Protein AF-A0A7S3FQY9-F1 (afdb_monomer_lite)

pLDDT: mean 72.4, std 26.74, range [18.72, 98.06]

Organism: NCBI:txid1461544

Sequence (730 aa):
AGGISMSTMMGGRIKMCHGGSRGTRCLGFGLPSSSRTTMGTALRTLAGLPSSSLQARSSPRLHRNNIPYSAAFASLQLRTNNSYCLYRGQEPAGRHKRAAPVNTFADRAATTASSGGGSGGERTTYLDYVLSNLTRTQLPFLSRLQDQPGDGSVEQNSENDGDAAAAAAAAACVLVEGQARHLGMPCEWTQRFHLKTGAFFEELKNEDMHVWWGFDGKDTTWEVDFSGLPSVLELDDRETSLLCTWIRNGCWLVPEIRNERLRIKLAEDEEEPEDWGLLREQSFGRASAAAGEEASTSGMPAEGKGAGRGRNTATLEVTLADGKVTARLEVCTDTWRPLDLTLPVCGDIEKTTYTDFVQMGPDGAVCYPKHTVQVASGGGKNEYWAERCEVERGAAMTAGAERFEVPEVPLFPPDTSFDPSAGGEFEYVQARSGHIVVKPKINGEAIPGMMILDTGASGFVITKQLADSLALDAFGELYVAGVTQKVRSQFRRAKTIQLGPVRMKDPLFMEMSIDGVVHGSPEPIVGILGYDFFRRCVVEMPPHQQQPVMRSGLVPSSYLPKPPRMTIKVHDPNEYEGEEGAVWRDLQLVANVPHIHATFRKDGKDGDEHSALFMLDSGAGGAGVMFHARASQEYELLDQSQLRRLESNTKSIRGIGGEASAGGMKVIEGQVRYLHVSGARFENVLSLIAMGGGFDLSLHTAGMICADLMTQCRVVFDYPRRRFAMIQED

InterPro domains:
  IPR021109 Aspartic peptidase domain superfamily [G3DSA:2.40.70.10] (421-550)
  IPR021109 Aspartic peptidase domain superfamily [SSF50630] (430-537)
  IPR034122 Retropepsin-like domain, bacterial [cd05483] (434-535)

Structure (mmCIF, N/CA/C/O backbone):
data_AF-A0A7S3FQY9-F1
#
_entry.id   AF-A0A7S3FQY9-F1
#
loop_
_atom_site.group_PDB
_atom_site.id
_atom_site.type_symbol
_atom_site.label_atom_id
_atom_site.label_alt_id
_atom_site.label_comp_id
_atom_site.label_asym_id
_atom_site.label_entity_id
_atom_site.label_seq_id
_atom_site.pdbx_PDB_ins_code
_atom_site.Cartn_x
_atom_site.Cartn_y
_atom_site.Cartn_z
_atom_site.occupancy
_atom_site.B_iso_or_equiv
_atom_site.auth_seq_id
_atom_site.auth_comp_id
_atom_site.auth_asym_id
_atom_site.auth_atom_id
_atom_site.pdbx_PDB_model_num
ATOM 1 N N . ALA A 1 1 ? 12.786 -44.231 22.343 1.00 29.56 1 ALA A N 1
ATOM 2 C CA . ALA A 1 1 ? 13.815 -44.774 21.435 1.00 29.56 1 ALA A CA 1
ATOM 3 C C . ALA A 1 1 ? 14.017 -43.777 20.303 1.00 29.56 1 ALA A C 1
ATOM 5 O O . ALA A 1 1 ? 13.033 -43.478 19.652 1.00 29.56 1 ALA A O 1
ATOM 6 N N . GLY A 1 2 ? 15.179 -43.184 20.038 1.00 31.25 2 GLY A N 1
ATOM 7 C CA . GLY A 1 2 ? 16.288 -42.731 20.895 1.00 31.25 2 GLY A CA 1
ATOM 8 C C . GLY A 1 2 ? 16.500 -41.227 20.596 1.00 31.25 2 GLY A C 1
ATOM 9 O O . GLY A 1 2 ? 15.996 -40.742 19.596 1.00 31.25 2 GLY A O 1
ATOM 10 N N . GLY A 1 3 ? 17.130 -40.384 21.409 1.00 21.31 3 GLY A N 1
ATOM 11 C CA . GLY A 1 3 ? 18.064 -40.633 22.495 1.00 21.31 3 GLY A CA 1
ATOM 12 C C . GLY A 1 3 ? 19.509 -40.470 22.027 1.00 21.31 3 GLY A C 1
ATOM 13 O O . GLY A 1 3 ? 20.175 -41.485 21.894 1.00 21.31 3 GLY A O 1
ATOM 14 N N . ILE A 1 4 ? 19.988 -39.233 21.826 1.00 23.14 4 ILE A N 1
ATOM 15 C CA . ILE A 1 4 ? 21.404 -38.869 22.025 1.00 23.14 4 ILE A CA 1
ATOM 16 C C . ILE A 1 4 ? 21.464 -37.502 22.721 1.00 23.14 4 ILE A C 1
ATOM 18 O O . ILE A 1 4 ? 20.806 -36.543 22.330 1.00 23.14 4 ILE A O 1
ATOM 22 N N . SER A 1 5 ? 22.241 -37.484 23.797 1.00 20.34 5 SER A N 1
ATOM 23 C CA . SER A 1 5 ? 22.561 -36.401 24.721 1.00 20.34 5 SER A CA 1
ATOM 24 C C . SER A 1 5 ? 24.087 -36.377 24.890 1.00 20.34 5 SER A C 1
ATOM 26 O O . SER A 1 5 ? 24.726 -37.399 24.635 1.00 20.34 5 SER A O 1
ATOM 28 N N . MET A 1 6 ? 24.601 -35.256 25.423 1.00 22.62 6 MET A N 1
ATOM 29 C CA . MET A 1 6 ? 25.950 -35.007 25.981 1.00 22.62 6 MET A CA 1
ATOM 30 C C . MET A 1 6 ? 27.084 -34.711 24.977 1.00 22.62 6 MET A C 1
ATOM 32 O O . MET A 1 6 ? 27.152 -35.321 23.923 1.00 22.62 6 MET A O 1
ATOM 36 N N . SER A 1 7 ? 28.058 -33.822 25.234 1.00 21.89 7 SER A N 1
ATOM 37 C CA . SER A 1 7 ? 28.360 -32.928 26.373 1.00 21.89 7 SER A CA 1
ATOM 38 C C . SER A 1 7 ? 29.609 -32.066 26.077 1.00 21.89 7 SER A C 1
ATOM 40 O O . SER A 1 7 ? 30.581 -32.576 25.535 1.00 21.89 7 SER A O 1
ATOM 42 N N . THR A 1 8 ? 29.567 -30.799 26.503 1.00 22.38 8 THR A N 1
ATOM 43 C CA . THR A 1 8 ? 30.527 -30.017 27.330 1.00 22.38 8 THR A CA 1
ATOM 44 C C . THR A 1 8 ? 32.054 -30.258 27.301 1.00 22.38 8 THR A C 1
ATOM 46 O O . THR A 1 8 ? 32.492 -31.361 27.601 1.00 22.38 8 THR A O 1
ATOM 49 N N . MET A 1 9 ? 32.826 -29.151 27.186 1.00 21.47 9 MET A N 1
ATOM 50 C CA . MET A 1 9 ? 34.043 -28.706 27.950 1.00 21.47 9 MET A CA 1
ATOM 51 C C . MET A 1 9 ? 35.000 -27.911 27.031 1.00 21.47 9 MET A C 1
ATOM 53 O O . MET A 1 9 ? 35.086 -28.250 25.863 1.00 21.47 9 MET A O 1
ATOM 57 N N . MET A 1 10 ? 35.790 -26.881 27.376 1.00 21.84 10 MET A N 1
ATOM 58 C CA . MET A 1 10 ? 36.189 -26.035 28.528 1.00 21.84 10 MET A CA 1
ATOM 59 C C . MET A 1 10 ? 36.676 -24.706 27.866 1.00 21.84 10 MET A C 1
ATOM 61 O O . MET A 1 10 ? 37.129 -24.746 26.731 1.00 21.84 10 MET A O 1
ATOM 65 N N . GLY A 1 11 ? 36.578 -23.486 28.405 1.00 20.53 11 GLY A N 1
ATOM 66 C CA . GLY A 1 11 ? 37.184 -22.969 29.635 1.00 20.53 11 GLY A CA 1
ATOM 67 C C . GLY A 1 11 ? 38.190 -21.846 29.297 1.00 20.53 11 GLY A C 1
ATOM 68 O O . GLY A 1 11 ? 39.173 -22.086 28.610 1.00 20.53 11 GLY A O 1
ATOM 69 N N . GLY A 1 12 ? 37.963 -20.625 29.796 1.00 20.75 12 GLY A N 1
ATOM 70 C CA . GLY A 1 12 ? 38.886 -19.495 29.623 1.00 20.75 12 GLY A CA 1
ATOM 71 C C . GLY A 1 12 ? 38.488 -18.271 30.450 1.00 20.75 12 GLY A C 1
ATOM 72 O O . GLY A 1 12 ? 37.792 -17.385 29.972 1.00 20.75 12 GLY A O 1
ATOM 73 N N . ARG A 1 13 ? 38.909 -18.241 31.721 1.00 21.25 13 ARG A N 1
ATOM 74 C CA . ARG A 1 13 ? 38.819 -17.081 32.626 1.00 21.25 13 ARG A CA 1
ATOM 75 C C . ARG A 1 13 ? 39.896 -16.054 32.272 1.00 21.25 13 ARG A C 1
ATOM 77 O O . ARG A 1 13 ? 41.062 -16.430 32.252 1.00 21.25 13 ARG A O 1
ATOM 84 N N . ILE A 1 14 ? 39.550 -14.765 32.233 1.00 22.95 14 ILE A N 1
ATOM 85 C CA . ILE A 1 14 ? 40.459 -13.690 32.666 1.00 22.95 14 ILE A CA 1
ATOM 86 C C . ILE A 1 14 ? 39.690 -12.724 33.577 1.00 22.95 14 ILE A C 1
ATOM 88 O O . ILE A 1 14 ? 38.738 -12.065 33.175 1.00 22.95 14 ILE A O 1
ATOM 92 N N . LYS A 1 15 ? 40.128 -12.679 34.839 1.00 21.31 15 LYS A N 1
ATOM 93 C CA . LYS A 1 15 ? 39.910 -11.594 35.801 1.00 21.31 15 LYS A CA 1
ATOM 94 C C . LYS A 1 15 ? 40.992 -10.544 35.552 1.00 21.31 15 LYS A C 1
ATOM 96 O O . LYS A 1 15 ? 42.159 -10.917 35.516 1.00 21.31 15 LYS A O 1
ATOM 101 N N . MET A 1 16 ? 40.639 -9.264 35.582 1.00 22.05 16 MET A N 1
ATOM 102 C CA . MET A 1 16 ? 41.455 -8.259 36.268 1.00 22.05 16 MET A CA 1
ATOM 103 C C . MET A 1 16 ? 40.554 -7.201 36.895 1.00 22.05 16 MET A C 1
ATOM 105 O O . MET A 1 16 ? 39.588 -6.734 36.302 1.00 22.05 16 MET A O 1
ATOM 109 N N . CYS A 1 17 ? 40.872 -6.894 38.147 1.00 20.34 17 CYS A N 1
ATOM 110 C CA . CYS A 1 17 ? 40.239 -5.887 38.973 1.00 20.34 17 CYS A CA 1
ATOM 111 C C . CYS A 1 17 ? 41.188 -4.690 39.155 1.00 20.34 17 CYS A C 1
ATOM 113 O O . CYS A 1 17 ? 42.398 -4.852 39.041 1.00 20.34 17 CYS A O 1
ATOM 115 N N . HIS A 1 18 ? 40.590 -3.591 39.632 1.00 24.16 18 HIS A N 1
ATOM 116 C CA . HIS A 1 18 ? 41.101 -2.550 40.543 1.00 24.16 18 HIS A CA 1
ATOM 117 C C . HIS A 1 18 ? 41.385 -1.136 40.014 1.00 24.16 18 HIS A C 1
ATOM 119 O O . HIS A 1 18 ? 42.219 -0.914 39.148 1.00 24.16 18 HIS A O 1
ATOM 125 N N . GLY A 1 19 ? 40.757 -0.195 40.741 1.00 22.12 19 GLY A N 1
ATOM 126 C CA . GLY A 1 19 ? 41.173 1.191 40.974 1.00 22.12 19 GLY A CA 1
ATOM 127 C C . GLY A 1 19 ? 40.179 2.213 40.414 1.00 22.12 19 GLY A C 1
ATOM 128 O O . GLY A 1 19 ? 40.109 2.369 39.211 1.00 22.12 19 GLY A O 1
ATOM 129 N N . GLY A 1 20 ? 39.376 2.968 41.166 1.00 23.64 20 GLY A N 1
ATOM 130 C CA . GLY A 1 20 ? 39.263 3.161 42.606 1.00 23.64 20 GLY A CA 1
ATOM 131 C C . GLY A 1 20 ? 38.971 4.637 42.920 1.00 23.64 20 GLY A C 1
ATOM 132 O O . GLY A 1 20 ? 39.748 5.501 42.534 1.00 23.64 20 GLY A O 1
ATOM 133 N N . SER A 1 21 ? 37.945 4.867 43.756 1.00 24.47 21 SER A N 1
ATOM 134 C CA . SER A 1 21 ? 37.810 6.000 44.705 1.00 24.47 21 SER A CA 1
ATOM 135 C C . SER A 1 21 ? 37.381 7.374 44.120 1.00 24.47 21 SER A C 1
ATOM 137 O O . SER A 1 21 ? 37.768 7.701 43.012 1.00 24.47 21 SER A O 1
ATOM 139 N N . ARG A 1 22 ? 36.594 8.265 44.756 1.00 25.67 22 ARG A N 1
ATOM 140 C CA . ARG A 1 22 ? 36.003 8.447 46.108 1.00 25.67 22 ARG A CA 1
ATOM 141 C C . ARG A 1 22 ? 34.675 9.225 45.958 1.00 25.67 22 ARG A C 1
ATOM 143 O O . ARG A 1 22 ? 34.598 10.073 45.086 1.00 25.67 22 ARG A O 1
ATOM 150 N N . GLY A 1 23 ? 33.634 8.928 46.748 1.00 24.97 23 GLY A N 1
ATOM 151 C CA . GLY A 1 23 ? 33.178 9.765 47.887 1.00 24.97 23 GLY A CA 1
ATOM 152 C C . GLY A 1 23 ? 32.061 10.740 47.456 1.00 24.97 23 GLY A C 1
ATOM 153 O O . GLY A 1 23 ? 32.207 11.393 46.442 1.00 24.97 23 GLY A O 1
ATOM 154 N N . THR A 1 24 ? 30.930 10.953 48.142 1.00 25.77 24 THR A N 1
ATOM 155 C CA . THR A 1 24 ? 30.714 11.087 49.593 1.00 25.77 24 THR A CA 1
ATOM 156 C C . THR A 1 24 ? 29.189 11.197 49.865 1.00 25.77 24 THR A C 1
ATOM 158 O O . THR A 1 24 ? 28.548 11.940 49.140 1.00 25.77 24 THR A O 1
ATOM 161 N N . ARG A 1 25 ? 28.674 10.487 50.899 1.00 25.28 25 ARG A N 1
ATOM 162 C CA . ARG A 1 25 ? 27.642 10.831 51.940 1.00 25.28 25 ARG A CA 1
ATOM 163 C C . ARG A 1 25 ? 26.349 11.597 51.555 1.00 25.28 25 ARG A C 1
ATOM 165 O O . ARG A 1 25 ? 26.395 12.493 50.740 1.00 25.28 25 ARG A O 1
ATOM 172 N N . CYS A 1 26 ? 25.188 11.493 52.215 1.00 23.30 26 CYS A N 1
ATOM 173 C CA . CYS A 1 26 ? 24.577 10.719 53.314 1.00 23.30 26 CYS A CA 1
ATOM 174 C C . CYS A 1 26 ? 23.113 11.229 53.455 1.00 23.30 26 CYS A C 1
ATOM 176 O O . CYS A 1 26 ? 22.818 12.318 52.972 1.00 23.30 26 CYS A O 1
ATOM 178 N N . LEU A 1 27 ? 22.313 10.520 54.275 1.00 26.20 27 LEU A N 1
ATOM 179 C CA . LEU A 1 27 ? 20.991 10.858 54.870 1.00 26.20 27 LEU A CA 1
ATOM 180 C C . LEU A 1 27 ? 19.779 10.455 54.004 1.00 26.20 27 LEU A C 1
ATOM 182 O O . LEU A 1 27 ? 19.710 10.830 52.847 1.00 26.20 27 LEU A O 1
ATOM 186 N N . GLY A 1 28 ? 18.772 9.707 54.468 1.00 22.62 28 GLY A N 1
ATOM 187 C CA . GLY A 1 28 ? 18.415 9.221 55.807 1.00 22.62 28 GLY A CA 1
ATOM 188 C C . GLY A 1 28 ? 16.898 9.374 56.036 1.00 22.62 28 GLY A C 1
ATOM 189 O O . GLY A 1 28 ? 16.354 10.400 55.650 1.00 22.62 28 GLY A O 1
ATOM 190 N N . PHE A 1 29 ? 16.281 8.398 56.725 1.00 25.77 29 PHE A N 1
ATOM 191 C CA . PHE A 1 29 ? 14.857 8.270 57.137 1.00 25.77 29 PHE A CA 1
ATOM 192 C C . PHE A 1 29 ? 13.882 7.779 56.049 1.00 25.77 29 PHE A C 1
ATOM 194 O O . PHE A 1 29 ? 13.922 8.247 54.926 1.00 25.77 29 PHE A O 1
ATOM 201 N N . GLY A 1 30 ? 12.955 6.846 56.274 1.00 23.92 30 GLY A N 1
ATOM 202 C CA . GLY A 1 30 ? 12.504 6.114 57.460 1.00 23.92 30 GLY A CA 1
ATOM 203 C C . GLY A 1 30 ? 11.195 5.385 57.090 1.00 23.92 30 GLY A C 1
ATOM 204 O O . GLY A 1 30 ? 10.326 5.970 56.458 1.00 23.92 30 GLY A O 1
ATOM 205 N N . LEU A 1 31 ? 11.107 4.097 57.429 1.00 23.75 31 LEU A N 1
ATOM 206 C CA . LEU A 1 31 ? 9.944 3.183 57.330 1.00 23.75 31 LEU A CA 1
ATOM 207 C C . LEU A 1 31 ? 8.763 3.649 58.246 1.00 23.75 31 LEU A C 1
ATOM 209 O O . LEU A 1 31 ? 8.999 4.596 59.000 1.00 23.75 31 LEU A O 1
ATOM 213 N N . PRO A 1 32 ? 7.558 3.004 58.315 1.00 38.25 32 PRO A N 1
ATOM 214 C CA . PRO A 1 32 ? 7.236 1.635 57.869 1.00 38.25 32 PRO A CA 1
ATOM 215 C C . PRO A 1 32 ? 5.809 1.343 57.299 1.00 38.25 32 PRO A C 1
ATOM 217 O O . PRO A 1 32 ? 4.898 2.155 57.381 1.00 38.25 32 PRO A O 1
ATOM 220 N N . SER A 1 33 ? 5.683 0.139 56.706 1.00 25.73 33 SER A N 1
ATOM 221 C CA . SER A 1 33 ? 4.641 -0.931 56.819 1.00 25.73 33 SER A CA 1
ATOM 222 C C . SER A 1 33 ? 3.230 -0.607 57.384 1.00 25.73 33 SER A C 1
ATOM 224 O O . SER A 1 33 ? 3.116 0.212 58.278 1.00 25.73 33 SER A O 1
ATOM 226 N N . SER A 1 34 ? 2.100 -1.275 57.090 1.00 26.53 34 SER A N 1
ATOM 227 C CA . SER A 1 34 ? 1.788 -2.678 56.735 1.00 26.53 34 SER A CA 1
ATOM 228 C C . SER A 1 34 ? 0.256 -2.870 56.546 1.00 26.53 34 SER A C 1
ATOM 230 O O . SER A 1 34 ? -0.519 -2.135 57.147 1.00 26.53 34 SER A O 1
ATOM 232 N N . SER A 1 35 ? -0.131 -3.960 55.847 1.00 26.69 35 SER A N 1
ATOM 233 C CA . SER A 1 35 ? -1.272 -4.902 56.092 1.00 26.69 35 SER A CA 1
ATOM 234 C C . SER A 1 35 ? -2.741 -4.434 55.949 1.00 26.69 35 SER A C 1
ATOM 236 O O . SER A 1 35 ? -3.166 -3.513 56.629 1.00 26.69 35 SER A O 1
ATOM 238 N N . ARG A 1 36 ? -3.517 -5.027 55.009 1.00 28.16 36 ARG A N 1
ATOM 239 C CA . ARG A 1 36 ? -4.572 -6.092 55.162 1.00 28.16 36 ARG A CA 1
ATOM 240 C C . ARG A 1 36 ? -5.665 -5.756 56.206 1.00 28.16 36 ARG A C 1
ATOM 242 O O . ARG A 1 36 ? -5.335 -5.388 57.320 1.00 28.16 36 ARG A O 1
ATOM 249 N N . THR A 1 37 ? -6.979 -5.904 55.958 1.00 26.42 37 THR A N 1
ATOM 250 C CA . THR A 1 37 ? -7.717 -7.194 55.886 1.00 26.42 37 THR A CA 1
ATOM 251 C C . THR A 1 37 ? -9.200 -6.999 55.430 1.00 26.42 37 THR A C 1
ATOM 253 O O . THR A 1 37 ? -9.846 -6.053 55.859 1.00 26.42 37 THR A O 1
ATOM 256 N N . THR A 1 38 ? -9.684 -7.909 54.565 1.00 26.66 38 THR A N 1
ATOM 257 C CA . THR A 1 38 ? -11.032 -8.528 54.337 1.00 26.66 38 THR A CA 1
ATOM 258 C C . THR A 1 38 ? -12.413 -7.878 54.600 1.00 26.66 38 THR A C 1
ATOM 260 O O . THR A 1 38 ? -12.721 -7.461 55.707 1.00 26.66 38 THR A O 1
ATOM 263 N N . MET A 1 39 ? -13.277 -8.105 53.587 1.00 24.73 39 MET A N 1
ATOM 264 C CA . MET A 1 39 ? -14.668 -8.640 53.543 1.00 24.73 39 MET A CA 1
ATOM 265 C C . MET A 1 39 ? -15.799 -8.086 54.431 1.00 24.73 39 MET A C 1
ATOM 267 O O . MET A 1 39 ? -15.731 -8.102 55.653 1.00 24.73 39 MET A O 1
ATOM 271 N N . GLY A 1 40 ? -16.944 -7.831 53.777 1.00 24.66 40 GLY A N 1
ATOM 272 C CA . GLY A 1 40 ? -18.268 -7.740 54.399 1.00 24.66 40 GLY A CA 1
ATOM 273 C C . GLY A 1 40 ? -19.397 -7.553 53.377 1.00 24.66 40 GLY A C 1
ATOM 274 O O . GLY A 1 40 ? -19.682 -6.443 52.949 1.00 24.66 40 GLY A O 1
ATOM 275 N N . THR A 1 41 ? -20.013 -8.663 52.985 1.00 26.84 41 THR A N 1
ATOM 276 C CA . THR A 1 41 ? -21.195 -8.853 52.127 1.00 26.84 41 THR A CA 1
ATOM 277 C C . THR A 1 41 ? -22.473 -8.228 52.713 1.00 26.84 41 THR A C 1
ATOM 279 O O . THR A 1 41 ? -22.680 -8.363 53.914 1.00 26.84 41 THR A O 1
ATOM 282 N N . ALA A 1 42 ? -23.387 -7.687 51.889 1.00 26.47 42 ALA A N 1
ATOM 283 C CA . ALA A 1 42 ? -24.848 -7.841 52.065 1.00 26.47 42 ALA A CA 1
ATOM 284 C C . ALA A 1 42 ? -25.663 -7.257 50.892 1.00 26.47 42 ALA A C 1
ATOM 286 O O . ALA A 1 42 ? -25.515 -6.098 50.514 1.00 26.47 42 ALA A O 1
ATOM 287 N N . LEU A 1 43 ? -26.566 -8.093 50.374 1.00 25.81 43 LEU A N 1
ATOM 288 C CA . LEU A 1 43 ? -27.633 -7.806 49.418 1.00 25.81 43 LEU A CA 1
ATOM 289 C C . LEU A 1 43 ? -28.658 -6.779 49.939 1.00 25.81 43 LEU A C 1
ATOM 291 O O . LEU A 1 43 ? -28.993 -6.804 51.123 1.00 25.81 43 LEU A O 1
ATOM 295 N N . ARG A 1 44 ? -29.328 -6.064 49.017 1.00 27.22 44 ARG A N 1
ATOM 296 C CA . ARG A 1 44 ? -30.807 -6.022 48.974 1.00 27.22 44 ARG A CA 1
ATOM 297 C C . ARG A 1 44 ? -31.362 -5.553 47.622 1.00 27.22 44 ARG A C 1
ATOM 299 O O . ARG A 1 44 ? -31.052 -4.477 47.130 1.00 27.22 44 ARG A O 1
ATOM 306 N N . THR A 1 45 ? -32.211 -6.416 47.085 1.00 25.95 45 THR A N 1
ATOM 307 C CA . THR A 1 45 ? -33.135 -6.311 45.952 1.00 25.95 45 THR A CA 1
ATOM 308 C C . THR A 1 45 ? -34.377 -5.475 46.302 1.00 25.95 45 THR A C 1
ATOM 310 O O . THR A 1 45 ? -34.767 -5.478 47.468 1.00 25.95 45 THR A O 1
ATOM 313 N N . LEU A 1 46 ? -35.005 -4.839 45.294 1.00 27.28 46 LEU A N 1
ATOM 314 C CA . LEU A 1 46 ? -36.452 -4.540 45.078 1.00 27.28 46 LEU A CA 1
ATOM 315 C C . LEU A 1 46 ? -36.531 -3.432 43.994 1.00 27.28 46 LEU A C 1
ATOM 317 O O . LEU A 1 46 ? -36.053 -2.330 44.223 1.00 27.28 46 LEU A O 1
ATOM 321 N N . ALA A 1 47 ? -36.834 -3.714 42.722 1.00 26.95 47 ALA A N 1
ATOM 322 C CA . ALA A 1 47 ? -38.145 -3.976 42.104 1.00 26.95 47 ALA A CA 1
ATOM 323 C C . ALA A 1 47 ? -39.133 -2.786 42.126 1.00 26.95 47 ALA A C 1
ATOM 325 O O . ALA A 1 47 ? -39.559 -2.365 43.197 1.00 26.95 47 ALA A O 1
ATOM 326 N N . GLY A 1 48 ? -39.589 -2.364 40.932 1.00 25.94 48 GLY A N 1
ATOM 327 C CA . GLY A 1 48 ? -40.984 -1.938 40.726 1.00 25.94 48 GLY A CA 1
ATOM 328 C C . GLY A 1 48 ? -41.272 -0.555 40.116 1.00 25.94 48 GLY A C 1
ATOM 329 O O . GLY A 1 48 ? -41.658 0.336 40.854 1.00 25.94 48 GLY A O 1
ATOM 330 N N . LEU A 1 49 ? -41.217 -0.471 38.775 1.00 29.41 49 LEU A N 1
ATOM 331 C CA . LEU A 1 49 ? -42.294 -0.026 37.849 1.00 29.41 49 LEU A CA 1
ATOM 332 C C . LEU A 1 49 ? -42.911 1.412 37.921 1.00 29.41 49 LEU A C 1
ATOM 334 O O . LEU A 1 49 ? -42.746 2.126 38.901 1.00 29.41 49 LEU A O 1
ATOM 338 N N . PRO A 1 50 ? -43.567 1.880 36.826 1.00 39.78 50 PRO A N 1
ATOM 339 C CA . PRO A 1 50 ? -43.395 3.232 36.281 1.00 39.78 50 PRO A CA 1
ATOM 340 C C . PRO A 1 50 ? -44.671 4.096 36.295 1.00 39.78 50 PRO A C 1
ATOM 342 O O . PRO A 1 50 ? -45.771 3.610 36.549 1.00 39.78 50 PRO A O 1
ATOM 345 N N . SER A 1 51 ? -44.546 5.367 35.894 1.00 28.84 51 SER A N 1
ATOM 346 C CA . SER A 1 51 ? -45.696 6.221 35.566 1.00 28.84 51 SER A CA 1
ATOM 347 C C . SER A 1 51 ? -45.419 7.189 34.404 1.00 28.84 51 SER A C 1
ATOM 349 O O . SER A 1 51 ? -44.656 8.141 34.538 1.00 28.84 51 SER A O 1
ATOM 351 N N . SER A 1 52 ? -46.072 6.901 33.273 1.00 27.45 52 SER A N 1
ATOM 352 C CA . SER A 1 52 ? -46.888 7.804 32.437 1.00 27.45 52 SER A CA 1
ATOM 353 C C . SER A 1 52 ? -46.420 9.238 32.116 1.00 27.45 52 SER A C 1
ATOM 355 O O . SER A 1 52 ? -46.477 10.136 32.950 1.00 27.45 52 SER A O 1
ATOM 357 N N . SER A 1 53 ? -46.130 9.439 30.824 1.00 27.28 53 SER A N 1
ATOM 358 C CA . SER A 1 53 ? -46.730 10.421 29.895 1.00 27.28 53 SER A CA 1
ATOM 359 C C . SER A 1 53 ? -47.269 11.761 30.425 1.00 27.28 53 SER A C 1
ATOM 361 O O . SER A 1 53 ? -48.253 11.781 31.162 1.00 27.28 53 SER A O 1
ATOM 363 N N . LEU A 1 54 ? -46.802 12.867 29.828 1.00 28.45 54 LEU A N 1
ATOM 364 C CA . LEU A 1 54 ? -47.667 13.985 29.420 1.00 28.45 54 LEU A CA 1
ATOM 365 C C . LEU A 1 54 ? -46.990 14.865 28.354 1.00 28.45 54 LEU A C 1
ATOM 367 O O . LEU A 1 54 ? -45.932 15.450 28.565 1.00 28.45 54 LEU A O 1
ATOM 371 N N . GLN A 1 55 ? -47.647 14.938 27.195 1.00 28.64 55 GLN A N 1
ATOM 372 C CA . GLN A 1 55 ? -47.483 15.977 26.181 1.00 28.64 55 GLN A CA 1
ATOM 373 C C . GLN A 1 55 ? -47.944 17.331 26.739 1.00 28.64 55 GLN A C 1
ATOM 375 O O . GLN A 1 55 ? -48.991 17.380 27.378 1.00 28.64 55 GLN A O 1
ATOM 380 N N . ALA A 1 56 ? -47.282 18.430 26.366 1.00 26.89 56 ALA A N 1
ATOM 381 C CA . ALA A 1 56 ? -47.976 19.667 25.994 1.00 26.89 56 ALA A CA 1
ATOM 382 C C . ALA A 1 56 ? -47.044 20.657 25.280 1.00 26.89 56 ALA A C 1
ATOM 384 O O . ALA A 1 56 ? -45.967 21.009 25.749 1.00 26.89 56 ALA A O 1
ATOM 385 N N . ARG A 1 57 ? -47.533 21.111 24.127 1.00 28.69 57 ARG A N 1
ATOM 386 C CA . ARG A 1 57 ? -47.069 22.239 23.317 1.00 28.69 57 ARG A CA 1
ATOM 387 C C . ARG A 1 57 ? -47.175 23.558 24.090 1.00 28.69 57 ARG A C 1
ATOM 389 O O . ARG A 1 57 ? -48.171 23.737 24.777 1.00 28.69 57 ARG A O 1
ATOM 396 N N . SER A 1 58 ? -46.294 24.521 23.794 1.00 26.83 58 SER A N 1
ATOM 397 C CA . SER A 1 58 ? -46.683 25.886 23.369 1.00 26.83 58 SER A CA 1
ATOM 398 C C . SER A 1 58 ? -45.473 26.826 23.266 1.00 26.83 58 SER A C 1
ATOM 400 O O . SER A 1 58 ? -44.839 27.141 24.268 1.00 26.83 58 SER A O 1
ATOM 402 N N . SER A 1 59 ? -45.207 27.351 22.067 1.00 28.36 59 SER A N 1
ATOM 403 C CA . SER A 1 59 ? -44.652 28.708 21.890 1.00 28.36 59 SER A CA 1
ATOM 404 C C . SER A 1 59 ? -45.767 29.740 22.175 1.00 28.36 59 SER A C 1
ATOM 406 O O . SER A 1 59 ? -46.935 29.357 22.056 1.00 28.36 59 SER A O 1
ATOM 408 N N . PRO A 1 60 ? -45.483 31.028 22.488 1.00 43.78 60 PRO A N 1
ATOM 409 C CA . PRO A 1 60 ? -45.115 31.992 21.433 1.00 43.78 60 PRO A CA 1
ATOM 410 C C . PRO A 1 60 ? -44.230 33.207 21.837 1.00 43.78 60 PRO A C 1
ATOM 412 O O . PRO A 1 60 ? -44.203 33.649 22.976 1.00 43.78 60 PRO A O 1
ATOM 415 N N . ARG A 1 61 ? -43.565 33.761 20.806 1.00 30.97 61 ARG A N 1
ATOM 416 C CA . ARG A 1 61 ? -43.268 35.182 20.469 1.00 30.97 61 ARG A CA 1
ATOM 417 C C . ARG A 1 61 ? -43.178 36.244 21.591 1.00 30.97 61 ARG A C 1
ATOM 419 O O . ARG A 1 61 ? -44.186 36.516 22.225 1.00 30.97 61 ARG A O 1
ATOM 426 N N . LEU A 1 62 ? -42.097 37.049 21.591 1.00 26.59 62 LEU A N 1
ATOM 427 C CA . LEU A 1 62 ? -42.108 38.488 21.206 1.00 26.59 62 LEU A CA 1
ATOM 428 C C . LEU A 1 62 ? -40.753 39.214 21.420 1.00 26.59 62 LEU A C 1
ATOM 430 O O . LEU A 1 62 ? -40.179 39.198 22.496 1.00 26.59 62 LEU A O 1
ATOM 434 N N . HIS A 1 63 ? -40.317 39.875 20.342 1.00 26.95 63 HIS A N 1
ATOM 435 C CA . HIS A 1 63 ? -39.664 41.188 20.184 1.00 26.95 63 HIS A CA 1
ATOM 436 C C . HIS A 1 63 ? -38.707 41.857 21.205 1.00 26.95 63 HIS A C 1
ATOM 438 O O . HIS A 1 63 ? -39.060 42.129 22.344 1.00 26.95 63 HIS A O 1
ATOM 444 N N . ARG A 1 64 ? -37.666 42.437 20.566 1.00 25.41 64 ARG A N 1
ATOM 445 C CA . ARG A 1 64 ? -37.060 43.791 20.689 1.00 25.41 64 ARG A CA 1
ATOM 446 C C . ARG A 1 64 ? -35.750 43.955 21.479 1.00 25.41 64 ARG A C 1
ATOM 448 O O . ARG A 1 64 ? -35.722 43.900 22.696 1.00 25.41 64 ARG A O 1
ATOM 455 N N . ASN A 1 65 ? -34.716 44.282 20.691 1.00 25.66 65 ASN A N 1
ATOM 456 C CA . ASN A 1 65 ? -33.721 45.357 20.826 1.00 25.66 65 ASN A CA 1
ATOM 457 C C . ASN A 1 65 ? -33.307 45.808 22.235 1.00 25.66 65 ASN A C 1
ATOM 459 O O . ASN A 1 65 ? -34.103 46.423 22.936 1.00 25.66 65 ASN A O 1
ATOM 463 N N . ASN A 1 66 ? -32.003 45.707 22.522 1.00 24.50 66 ASN A N 1
ATOM 464 C CA . ASN A 1 66 ? -31.162 46.879 22.805 1.00 24.50 66 ASN A CA 1
ATOM 465 C C . ASN A 1 66 ? -29.659 46.522 22.809 1.00 24.50 66 ASN A C 1
ATOM 467 O O . ASN A 1 66 ? -29.194 45.700 23.588 1.00 24.50 66 ASN A O 1
ATOM 471 N N . ILE A 1 67 ? -28.927 47.192 21.916 1.00 24.72 67 ILE A N 1
ATOM 472 C CA . ILE A 1 67 ? -27.510 47.607 22.009 1.00 24.72 67 ILE A CA 1
ATOM 473 C C . ILE A 1 67 ? -27.515 48.826 22.972 1.00 24.72 67 ILE A C 1
ATOM 475 O O . ILE A 1 67 ? -28.516 49.550 22.913 1.00 24.72 67 ILE A O 1
ATOM 479 N N . PRO A 1 68 ? -26.515 49.109 23.849 1.00 33.97 68 PRO A N 1
ATOM 480 C CA . PRO A 1 68 ? -25.111 49.333 23.464 1.00 33.97 68 PRO A CA 1
ATOM 481 C C . PRO A 1 68 ? -24.024 48.946 24.486 1.00 33.97 68 PRO A C 1
ATOM 483 O O . PRO A 1 68 ? -24.290 48.807 25.667 1.00 33.97 68 PRO A O 1
ATOM 486 N N . TYR A 1 69 ? -22.771 48.840 24.026 1.00 24.58 69 TYR A N 1
ATOM 487 C CA . TYR A 1 69 ? -21.663 49.668 24.528 1.00 24.58 69 TYR A CA 1
ATOM 488 C C . TYR A 1 69 ? -20.455 49.578 23.585 1.00 24.58 69 TYR A C 1
ATOM 490 O O . TYR A 1 69 ? -19.960 48.508 23.247 1.00 24.58 69 TYR A O 1
ATOM 498 N N . SER A 1 70 ? -20.022 50.756 23.151 1.00 21.06 70 SER A N 1
ATOM 499 C CA . SER A 1 70 ? -18.812 51.059 22.397 1.00 21.06 70 SER A CA 1
ATOM 500 C C . SER A 1 70 ? -17.590 51.139 23.314 1.00 21.06 70 SER A C 1
ATOM 502 O O . SER A 1 70 ? -17.687 51.732 24.388 1.00 21.06 70 SER A O 1
ATOM 504 N N . ALA A 1 71 ? -16.421 50.731 22.825 1.00 22.47 71 ALA A N 1
ATOM 505 C CA . ALA A 1 71 ? -15.161 51.375 23.186 1.00 22.47 71 ALA A CA 1
ATOM 506 C C . ALA A 1 71 ? -14.220 51.346 21.977 1.00 22.47 71 ALA A C 1
ATOM 508 O O . ALA A 1 71 ? -13.793 50.292 21.515 1.00 22.47 71 ALA A O 1
ATOM 509 N N . ALA A 1 72 ? -13.965 52.538 21.450 1.00 20.08 72 ALA A N 1
ATOM 510 C CA . ALA A 1 72 ? -12.995 52.822 20.412 1.00 20.08 72 ALA A CA 1
ATOM 511 C C . ALA A 1 72 ? -11.603 53.012 21.033 1.00 20.08 72 ALA A C 1
ATOM 513 O O . ALA A 1 72 ? -11.482 53.623 22.093 1.00 20.08 72 ALA A O 1
ATOM 514 N N . PHE A 1 73 ? -10.561 52.598 20.316 1.00 20.53 73 PHE A N 1
ATOM 515 C CA . PHE A 1 73 ? -9.270 53.278 20.342 1.00 20.53 73 PHE A CA 1
ATOM 516 C C . PHE A 1 73 ? -8.818 53.491 18.899 1.00 20.53 73 PHE A C 1
ATOM 518 O O . PHE A 1 73 ? -8.764 52.560 18.099 1.00 20.53 73 PHE A O 1
ATOM 525 N N . ALA A 1 74 ? -8.556 54.753 18.579 1.00 18.98 74 ALA A N 1
ATOM 526 C CA . ALA A 1 74 ? -8.056 55.239 17.307 1.00 18.98 74 ALA A CA 1
ATOM 527 C C . ALA A 1 74 ? -6.632 55.780 17.491 1.00 18.98 74 ALA A C 1
ATOM 529 O O . ALA A 1 74 ? -6.306 56.283 18.566 1.00 18.98 74 ALA A O 1
ATOM 530 N N . SER A 1 75 ? -5.843 55.718 16.413 1.00 19.08 75 SER A N 1
ATOM 531 C CA . SER A 1 75 ? -4.701 56.573 16.005 1.00 19.08 75 SER A CA 1
ATOM 532 C C . SER A 1 75 ? -3.595 55.701 15.384 1.00 19.08 75 SER A C 1
ATOM 534 O O . SER A 1 75 ? -3.346 54.607 15.867 1.00 19.08 75 SER A O 1
ATOM 536 N N . LEU A 1 76 ? -2.873 56.070 14.325 1.00 18.72 76 LEU A N 1
ATOM 537 C CA . LEU A 1 76 ? -2.997 57.110 13.299 1.00 18.72 76 LEU A CA 1
ATOM 538 C C . LEU A 1 76 ? -1.922 56.794 12.225 1.00 18.72 76 LEU A C 1
ATOM 540 O O . LEU A 1 76 ? -0.793 56.486 12.576 1.00 18.72 76 LEU A O 1
ATOM 544 N N . GLN A 1 77 ? -2.310 56.885 10.948 1.00 20.12 77 GLN A N 1
ATOM 545 C CA . GLN A 1 77 ? -1.560 57.260 9.725 1.00 20.12 77 GLN A CA 1
ATOM 546 C C . GLN A 1 77 ? -0.060 56.938 9.518 1.00 20.12 77 GLN A C 1
ATOM 548 O O . GLN A 1 77 ? 0.795 57.426 10.245 1.00 20.12 77 GLN A O 1
ATOM 553 N N . LEU A 1 78 ? 0.244 56.396 8.323 1.00 20.19 78 LEU A N 1
ATOM 554 C CA . LEU A 1 78 ? 0.923 57.082 7.190 1.00 20.19 78 LEU A CA 1
ATOM 555 C C . LEU A 1 78 ? 0.783 56.212 5.910 1.00 20.19 78 LEU A C 1
ATOM 557 O O . LEU A 1 78 ? 1.174 55.054 5.918 1.00 20.19 78 LEU A O 1
ATOM 561 N N . ARG A 1 79 ? -0.053 56.619 4.931 1.00 20.27 79 ARG A N 1
ATOM 562 C CA . ARG A 1 79 ? 0.282 57.036 3.534 1.00 20.27 79 ARG A CA 1
ATOM 563 C C . ARG A 1 79 ? 1.365 56.168 2.853 1.00 20.27 79 ARG A C 1
ATOM 565 O O . ARG A 1 79 ? 2.458 56.076 3.380 1.00 20.27 79 ARG A O 1
ATOM 572 N N . THR A 1 80 ? 1.152 55.580 1.668 1.00 22.59 80 THR A N 1
ATOM 573 C CA . THR A 1 80 ? 0.772 56.253 0.403 1.00 22.59 80 THR A CA 1
ATOM 574 C C . THR A 1 80 ? 0.037 55.360 -0.624 1.00 22.59 80 THR A C 1
ATOM 576 O O . THR A 1 80 ? 0.417 54.217 -0.833 1.00 22.59 80 THR A O 1
ATOM 579 N N . ASN A 1 81 ? -0.970 55.970 -1.272 1.00 22.08 81 ASN A N 1
ATOM 580 C CA . ASN A 1 81 ? -1.590 55.799 -2.608 1.00 22.08 81 ASN A CA 1
ATOM 581 C C . ASN A 1 81 ? -1.229 54.552 -3.456 1.00 22.08 81 ASN A C 1
ATOM 583 O O . ASN A 1 81 ? -0.069 54.377 -3.802 1.00 22.08 81 ASN A O 1
ATOM 587 N N . ASN A 1 82 ? -2.146 53.642 -3.820 1.00 21.38 82 ASN A N 1
ATOM 588 C CA . ASN A 1 82 ? -3.298 53.743 -4.748 1.00 21.38 82 ASN A CA 1
ATOM 589 C C . ASN A 1 82 ? -2.970 54.322 -6.143 1.00 21.38 82 ASN A C 1
ATOM 591 O O . ASN A 1 82 ? -2.859 55.539 -6.282 1.00 21.38 82 ASN A O 1
ATOM 595 N N . SER A 1 83 ? -3.008 53.500 -7.201 1.00 22.70 83 SER A N 1
ATOM 596 C CA . SER A 1 83 ? -4.173 53.393 -8.113 1.00 22.70 83 SER A CA 1
ATOM 597 C C . SER A 1 83 ? -3.829 52.756 -9.467 1.00 22.70 83 SER A C 1
ATOM 599 O O . SER A 1 83 ? -2.830 53.076 -10.100 1.00 22.70 83 SER A O 1
ATOM 601 N N . TYR A 1 84 ? -4.759 51.904 -9.895 1.00 23.19 84 TYR A N 1
ATOM 602 C CA . TYR A 1 84 ? -5.044 51.375 -11.228 1.00 23.19 84 TYR A CA 1
ATOM 603 C C . TYR A 1 84 ? -4.830 52.337 -12.410 1.00 23.19 84 TYR A C 1
ATOM 605 O O . TYR A 1 84 ? -5.165 53.514 -12.299 1.00 23.19 84 TYR A O 1
ATOM 613 N N . CYS A 1 85 ? -4.478 51.784 -13.581 1.00 22.09 85 CYS A N 1
ATOM 614 C CA . CYS A 1 85 ? -5.237 51.967 -14.832 1.00 22.09 85 CYS A CA 1
ATOM 615 C C . CYS A 1 85 ? -4.793 50.992 -15.944 1.00 22.09 85 CYS A C 1
ATOM 617 O O . CYS A 1 85 ? -3.614 50.870 -16.259 1.00 22.09 85 CYS A O 1
ATOM 619 N N . LEU A 1 86 ? -5.790 50.353 -16.564 1.00 27.58 86 LEU A N 1
ATOM 620 C CA . LEU A 1 86 ? -5.781 49.826 -17.934 1.00 27.58 86 LEU A CA 1
ATOM 621 C C . LEU A 1 86 ? -5.487 50.955 -18.938 1.00 27.58 86 LEU A C 1
ATOM 623 O O . LEU A 1 86 ? -5.998 52.046 -18.721 1.00 27.58 86 LEU A O 1
ATOM 627 N N . TYR A 1 87 ? -4.806 50.683 -20.063 1.00 22.97 87 TYR A N 1
ATOM 628 C CA . TYR A 1 87 ? -5.273 51.096 -21.404 1.00 22.97 87 TYR A CA 1
ATOM 629 C C . TYR A 1 87 ? -4.454 50.498 -22.566 1.00 22.97 87 TYR A C 1
ATOM 631 O O . TYR A 1 87 ? -3.245 50.302 -22.487 1.00 22.97 87 TYR A O 1
ATOM 639 N N . ARG A 1 88 ? -5.178 50.254 -23.668 1.00 24.16 88 ARG A N 1
ATOM 640 C CA . ARG A 1 88 ? -4.722 49.939 -25.032 1.00 24.16 88 ARG A CA 1
ATOM 641 C C . ARG A 1 88 ? -3.840 51.045 -25.645 1.00 24.16 88 ARG A C 1
ATOM 643 O O . ARG A 1 88 ? -4.228 52.203 -25.601 1.00 24.16 88 ARG A O 1
ATOM 650 N N . GLY A 1 89 ? -2.793 50.614 -26.359 1.00 25.25 89 GLY A N 1
ATOM 651 C CA . GLY A 1 89 ? -2.464 50.944 -27.762 1.00 25.25 89 GLY A CA 1
ATOM 652 C C . GLY A 1 89 ? -2.067 52.372 -28.174 1.00 25.25 89 GLY A C 1
ATOM 653 O O . GLY A 1 89 ? -2.933 53.228 -28.286 1.00 25.25 89 GLY A O 1
ATOM 654 N N . GLN A 1 90 ? -0.804 52.552 -28.589 1.00 24.58 90 GLN A N 1
ATOM 655 C CA . GLN A 1 90 ? -0.373 53.121 -29.888 1.00 24.58 90 GLN A CA 1
ATOM 656 C C . GLN A 1 90 ? 1.170 53.112 -30.008 1.00 24.58 90 GLN A C 1
ATOM 658 O O . GLN A 1 90 ? 1.869 53.288 -29.015 1.00 24.58 90 GLN A O 1
ATOM 663 N N . GLU A 1 91 ? 1.680 52.869 -31.224 1.00 28.20 91 GLU A N 1
ATOM 664 C CA . GLU A 1 91 ? 3.111 52.868 -31.602 1.00 28.20 91 GLU A CA 1
ATOM 665 C C . GLU A 1 91 ? 3.804 54.240 -31.407 1.00 28.20 91 GLU A C 1
ATOM 667 O O . GLU A 1 91 ? 3.121 55.266 -31.343 1.00 28.20 91 GLU A O 1
ATOM 672 N N . PRO A 1 92 ? 5.158 54.297 -31.396 1.00 33.66 92 PRO A N 1
ATOM 673 C CA . PRO A 1 92 ? 5.865 54.575 -32.657 1.00 33.66 92 PRO A CA 1
ATOM 674 C C . PRO A 1 92 ? 7.220 53.854 -32.882 1.00 33.66 92 PRO A C 1
ATOM 676 O O . PRO A 1 92 ? 7.965 53.508 -31.971 1.00 33.66 92 PRO A O 1
ATOM 679 N N . ALA A 1 93 ? 7.505 53.708 -34.178 1.00 28.25 93 ALA A N 1
ATOM 680 C CA . ALA A 1 93 ? 8.729 53.404 -34.928 1.00 28.25 93 ALA A CA 1
ATOM 681 C C . ALA A 1 93 ? 10.137 53.488 -34.274 1.00 28.25 93 ALA A C 1
ATOM 683 O O . ALA A 1 93 ? 10.546 54.526 -33.762 1.00 28.25 93 ALA A O 1
ATOM 684 N N . GLY A 1 94 ? 10.972 52.477 -34.596 1.00 26.48 94 GLY A N 1
ATOM 685 C CA . GLY A 1 94 ? 12.325 52.702 -35.144 1.00 26.48 94 GLY A CA 1
ATOM 686 C C . GLY A 1 94 ? 13.519 51.933 -34.538 1.00 26.48 94 GLY A C 1
ATOM 687 O O . GLY A 1 94 ? 14.060 52.368 -33.533 1.00 26.48 94 GLY A O 1
ATOM 688 N N . ARG A 1 95 ? 14.038 50.936 -35.295 1.00 27.06 95 ARG A N 1
ATOM 689 C CA . ARG A 1 95 ? 15.375 50.258 -35.219 1.00 27.06 95 ARG A CA 1
ATOM 690 C C . ARG A 1 95 ? 15.620 49.367 -33.977 1.00 27.06 95 ARG A C 1
ATOM 692 O O . ARG A 1 95 ? 15.391 49.789 -32.865 1.00 27.06 95 ARG A O 1
ATOM 699 N N . HIS A 1 96 ? 16.119 48.127 -34.030 1.00 27.08 96 HIS A N 1
ATOM 700 C CA . HIS A 1 96 ? 16.974 47.389 -34.968 1.00 27.08 96 HIS A CA 1
ATOM 701 C C . HIS A 1 96 ? 16.535 45.910 -35.047 1.00 27.08 96 HIS A C 1
ATOM 703 O O . HIS A 1 96 ? 16.223 45.294 -34.033 1.00 27.08 96 HIS A O 1
ATOM 709 N N . LYS A 1 97 ? 16.583 45.319 -36.250 1.00 37.31 97 LYS A N 1
ATOM 710 C CA . LYS A 1 97 ? 16.393 43.878 -36.488 1.00 37.31 97 LYS A CA 1
ATOM 711 C C . LYS A 1 97 ? 17.471 43.055 -35.764 1.00 37.31 97 LYS A C 1
ATOM 713 O O . LYS A 1 97 ? 18.646 43.157 -36.112 1.00 37.31 97 LYS A O 1
ATOM 718 N N . ARG A 1 98 ? 17.061 42.173 -34.849 1.00 27.53 98 ARG A N 1
ATOM 719 C CA . ARG A 1 98 ? 17.768 40.923 -34.530 1.00 27.53 98 ARG A CA 1
ATOM 720 C C . ARG A 1 98 ? 16.811 39.772 -34.817 1.00 27.53 98 ARG A C 1
ATOM 722 O O . ARG A 1 98 ? 15.689 39.769 -34.326 1.00 27.53 98 ARG A O 1
ATOM 729 N N . ALA A 1 99 ? 17.245 38.862 -35.681 1.00 28.72 99 ALA A N 1
ATOM 730 C CA . ALA A 1 99 ? 16.517 37.653 -36.023 1.00 28.72 99 ALA A CA 1
ATOM 731 C C . ALA A 1 99 ? 16.324 36.793 -34.765 1.00 28.72 99 ALA A C 1
ATOM 733 O O . ALA A 1 99 ? 17.298 36.504 -34.069 1.00 28.72 99 ALA A O 1
ATOM 734 N N . ALA A 1 100 ? 15.082 36.403 -34.484 1.00 28.41 100 ALA A N 1
ATOM 735 C CA . ALA A 1 100 ? 14.796 35.329 -33.546 1.00 28.41 100 ALA A CA 1
ATOM 736 C C . ALA A 1 100 ? 15.184 33.996 -34.212 1.00 28.41 100 ALA A C 1
ATOM 738 O O . ALA A 1 100 ? 14.837 33.793 -35.381 1.00 28.41 100 ALA A O 1
ATOM 739 N N . PRO A 1 101 ? 15.920 33.099 -33.536 1.00 31.08 101 PRO A N 1
ATOM 740 C CA . PRO A 1 101 ? 16.168 31.773 -34.071 1.00 31.08 101 PRO A CA 1
ATOM 741 C C . PRO A 1 101 ? 14.875 30.955 -33.985 1.00 31.08 101 PRO A C 1
ATOM 743 O O . PRO A 1 101 ? 14.374 30.674 -32.900 1.00 31.08 101 PRO A O 1
ATOM 746 N N . VAL A 1 102 ? 14.349 30.577 -35.148 1.00 34.88 102 VAL A N 1
ATOM 747 C CA . VAL A 1 102 ? 13.409 29.462 -35.305 1.00 34.88 102 VAL A CA 1
ATOM 748 C C . VAL A 1 102 ? 14.144 28.199 -34.857 1.00 34.88 102 VAL A C 1
ATOM 750 O O . VAL A 1 102 ? 15.189 27.890 -35.423 1.00 34.88 102 VAL A O 1
ATOM 753 N N . ASN A 1 103 ? 13.663 27.517 -33.819 1.00 34.62 103 ASN A N 1
ATOM 754 C CA . ASN A 1 103 ? 14.150 26.192 -33.426 1.00 34.62 103 ASN A CA 1
ATOM 755 C C . ASN A 1 103 ? 13.115 25.497 -32.528 1.00 34.62 103 ASN A C 1
ATOM 757 O O . ASN A 1 103 ? 13.290 25.397 -31.317 1.00 34.62 103 ASN A O 1
ATOM 761 N N . THR A 1 104 ? 12.039 25.000 -33.129 1.00 39.78 104 THR A N 1
ATOM 762 C CA . THR A 1 104 ? 11.249 23.903 -32.562 1.00 39.78 104 THR A CA 1
ATOM 763 C C . THR A 1 104 ? 11.690 22.605 -33.240 1.00 39.78 104 THR A C 1
ATOM 765 O O . THR A 1 104 ? 11.792 22.516 -34.463 1.00 39.78 104 THR A O 1
ATOM 768 N N . PHE A 1 105 ? 12.005 21.589 -32.433 1.00 44.16 105 PHE A N 1
ATOM 769 C CA . PHE A 1 105 ? 12.465 20.266 -32.885 1.00 44.16 105 PHE A CA 1
ATOM 770 C C . PHE A 1 105 ? 11.430 19.546 -33.776 1.00 44.16 105 PHE A C 1
ATOM 772 O O . PHE A 1 105 ? 11.801 18.703 -34.593 1.00 44.16 105 PHE A O 1
ATOM 779 N N . ALA A 1 106 ? 10.154 19.938 -33.675 1.00 38.06 106 ALA A N 1
ATOM 780 C CA . ALA A 1 106 ? 9.048 19.442 -34.490 1.00 38.06 106 ALA A CA 1
ATOM 781 C C . ALA A 1 106 ? 9.280 19.601 -36.009 1.00 38.06 106 ALA A C 1
ATOM 783 O O . ALA A 1 106 ? 8.914 18.711 -36.776 1.00 38.06 106 ALA A O 1
ATOM 784 N N . ASP A 1 107 ? 9.977 20.655 -36.454 1.00 37.12 107 ASP A N 1
ATOM 785 C CA . ASP A 1 107 ? 10.214 20.892 -37.888 1.00 37.12 107 ASP A CA 1
ATOM 786 C C . ASP A 1 107 ? 11.308 19.987 -38.489 1.00 37.12 107 ASP A C 1
ATOM 788 O O . ASP A 1 107 ? 11.349 19.767 -39.705 1.00 37.12 107 ASP A O 1
ATOM 792 N N . ARG A 1 108 ? 12.178 19.394 -37.656 1.00 40.66 108 ARG A N 1
ATOM 793 C CA . ARG A 1 108 ? 13.204 18.440 -38.121 1.00 40.66 108 ARG A CA 1
ATOM 794 C C . ARG A 1 108 ? 12.667 17.024 -38.326 1.00 40.66 108 ARG A C 1
ATOM 796 O O . ARG A 1 108 ? 13.184 16.315 -39.185 1.00 40.66 108 ARG A O 1
ATOM 803 N N . ALA A 1 109 ? 11.606 16.630 -37.620 1.00 43.25 109 ALA A N 1
ATOM 804 C CA . ALA A 1 109 ? 10.959 15.331 -37.827 1.00 43.25 109 ALA A CA 1
ATOM 805 C C . ALA A 1 109 ? 10.244 15.242 -39.191 1.00 43.25 109 ALA A C 1
ATOM 807 O O . ALA A 1 109 ? 10.162 14.170 -39.785 1.00 43.25 109 ALA A O 1
ATOM 808 N N . ALA A 1 110 ? 9.805 16.377 -39.748 1.00 37.78 110 ALA A N 1
ATOM 809 C CA . ALA A 1 110 ? 9.231 16.426 -41.093 1.00 37.78 110 ALA A CA 1
ATOM 810 C C . ALA A 1 110 ? 10.280 16.252 -42.214 1.00 37.78 110 ALA A C 1
ATOM 812 O O . ALA A 1 110 ? 9.934 15.872 -43.335 1.00 37.78 110 ALA A O 1
ATOM 813 N N . THR A 1 111 ? 11.566 16.510 -41.940 1.00 35.75 111 THR A N 1
ATOM 814 C CA . THR A 1 111 ? 12.615 16.542 -42.975 1.00 35.75 111 THR A CA 1
ATOM 815 C C . THR A 1 111 ? 13.395 15.236 -43.140 1.00 35.75 111 THR A C 1
ATOM 817 O O . THR A 1 111 ? 14.008 15.050 -44.185 1.00 35.75 111 THR A O 1
ATOM 820 N N . THR A 1 112 ? 13.336 14.294 -42.194 1.00 38.62 112 THR A N 1
ATOM 821 C CA . THR A 1 112 ? 13.962 12.961 -42.344 1.00 38.62 112 THR A CA 1
ATOM 822 C C . THR A 1 112 ? 13.020 11.877 -42.876 1.00 38.62 112 THR A C 1
ATOM 824 O O . THR A 1 112 ? 13.493 10.820 -43.280 1.00 38.62 112 THR A O 1
ATOM 827 N N . ALA A 1 113 ? 11.713 12.143 -42.971 1.00 40.62 113 ALA A N 1
ATOM 828 C CA . ALA A 1 113 ? 10.725 11.215 -43.537 1.00 40.62 113 ALA A CA 1
ATOM 829 C C . ALA A 1 113 ? 10.432 11.434 -45.042 1.00 40.62 113 ALA A C 1
ATOM 831 O O . ALA A 1 113 ? 9.508 10.831 -45.584 1.00 40.62 113 ALA A O 1
ATOM 832 N N . SER A 1 114 ? 11.179 12.300 -45.742 1.00 37.03 114 SER A N 1
ATOM 833 C CA . SER A 1 114 ? 10.906 12.639 -47.151 1.00 37.03 114 SER A CA 1
ATOM 834 C C . SER A 1 114 ? 12.138 12.579 -48.062 1.00 37.03 114 SER A C 1
ATOM 836 O O . SER A 1 114 ? 12.555 13.566 -48.659 1.00 37.03 114 SER A O 1
ATOM 838 N N . SER A 1 115 ? 12.689 11.382 -48.257 1.00 37.59 115 SER A N 1
ATOM 839 C CA . SER A 1 115 ? 13.540 11.102 -49.425 1.00 37.59 115 SER A CA 1
ATOM 840 C C . SER A 1 115 ? 13.470 9.633 -49.853 1.00 37.59 115 SER A C 1
ATOM 842 O O . SER A 1 115 ? 14.453 8.902 -49.838 1.00 37.59 115 SER A O 1
ATOM 844 N N . GLY A 1 116 ? 12.284 9.203 -50.282 1.00 34.31 116 GLY A N 1
ATOM 845 C CA . GLY A 1 116 ? 12.085 7.909 -50.935 1.00 34.31 116 GLY A CA 1
ATOM 846 C C . GLY A 1 116 ? 10.720 7.849 -51.606 1.00 34.31 116 GLY A C 1
ATOM 847 O O . GLY A 1 116 ? 9.724 7.529 -50.970 1.00 34.31 116 GLY A O 1
ATOM 848 N N . GLY A 1 117 ? 10.649 8.216 -52.886 1.00 41.50 117 GLY A N 1
ATOM 849 C CA . GLY A 1 117 ? 9.440 8.029 -53.683 1.00 41.50 117 GLY A CA 1
ATOM 850 C C . GLY A 1 117 ? 9.229 6.545 -53.982 1.00 41.50 117 GLY A C 1
ATOM 851 O O . GLY A 1 117 ? 10.010 5.963 -54.727 1.00 41.50 117 GLY A O 1
ATOM 852 N N . GLY A 1 118 ? 8.174 5.952 -53.422 1.00 37.31 118 GLY A N 1
ATOM 853 C CA . GLY A 1 118 ? 7.752 4.581 -53.717 1.00 37.31 118 GLY A CA 1
ATOM 854 C C . GLY A 1 118 ? 6.579 4.133 -52.840 1.00 37.31 118 GLY A C 1
ATOM 855 O O . GLY A 1 118 ? 6.746 3.956 -51.645 1.00 37.31 118 GLY A O 1
ATOM 856 N N . SER A 1 119 ? 5.398 4.008 -53.456 1.00 41.34 119 SER A N 1
ATOM 857 C CA . SER A 1 119 ? 4.183 3.283 -53.022 1.00 41.34 119 SER A CA 1
ATOM 858 C C . SER A 1 119 ? 3.816 3.217 -51.523 1.00 41.34 119 SER A C 1
ATOM 860 O O . SER A 1 119 ? 4.358 2.413 -50.777 1.00 41.34 119 SER A O 1
ATOM 862 N N . GLY A 1 120 ? 2.754 3.937 -51.139 1.00 43.84 120 GLY A N 1
ATOM 863 C CA . GLY A 1 120 ? 1.732 3.453 -50.191 1.00 43.84 120 GLY A CA 1
ATOM 864 C C . GLY A 1 120 ? 2.119 3.123 -48.741 1.00 43.84 120 GLY A C 1
ATOM 865 O O . GLY A 1 120 ? 1.310 2.492 -48.072 1.00 43.84 120 GLY A O 1
ATOM 866 N N . GLY A 1 121 ? 3.298 3.513 -48.251 1.00 45.31 121 GLY A N 1
ATOM 867 C CA . GLY A 1 121 ? 3.719 3.242 -46.870 1.00 45.31 121 GLY A CA 1
ATOM 868 C C . GLY A 1 121 ? 3.035 4.146 -45.838 1.00 45.31 121 GLY A C 1
ATOM 869 O O . GLY A 1 121 ? 2.982 5.366 -46.018 1.00 45.31 121 GLY A O 1
ATOM 870 N N . GLU A 1 122 ? 2.524 3.554 -44.755 1.00 58.50 122 GLU A N 1
ATOM 871 C CA . GLU A 1 122 ? 2.076 4.273 -43.556 1.00 58.50 122 GLU A CA 1
ATOM 872 C C . GLU A 1 122 ? 3.173 5.231 -43.067 1.00 58.50 122 GLU A C 1
ATOM 874 O O . GLU A 1 122 ? 4.349 4.874 -42.988 1.00 58.50 122 GLU A O 1
ATOM 879 N N . ARG A 1 123 ? 2.804 6.479 -42.753 1.00 60.53 123 ARG A N 1
ATOM 880 C CA . ARG A 1 123 ? 3.751 7.450 -42.193 1.00 60.53 123 ARG A CA 1
ATOM 881 C C . ARG A 1 123 ? 4.102 7.040 -40.764 1.00 60.53 123 ARG A C 1
ATOM 883 O O . ARG A 1 123 ? 3.284 7.216 -39.869 1.00 60.53 123 ARG A O 1
ATOM 890 N N . THR A 1 124 ? 5.324 6.560 -40.559 1.00 77.69 124 THR A N 1
ATOM 891 C CA . THR A 1 124 ? 5.906 6.304 -39.235 1.00 77.69 124 THR A CA 1
ATOM 892 C C . THR A 1 124 ? 5.953 7.599 -38.416 1.00 77.69 124 THR A C 1
ATOM 894 O O . THR A 1 124 ? 6.468 8.617 -38.889 1.00 77.69 124 THR A O 1
ATOM 897 N N . THR A 1 125 ? 5.401 7.587 -37.203 1.00 91.25 125 THR A N 1
ATOM 898 C CA . THR A 1 125 ? 5.397 8.745 -36.298 1.00 91.25 125 THR A CA 1
ATOM 899 C C . THR A 1 125 ? 6.740 8.893 -35.569 1.00 91.25 125 THR A C 1
ATOM 901 O O . THR A 1 125 ? 7.561 7.975 -35.540 1.00 91.25 125 THR A O 1
ATOM 904 N N . TYR A 1 126 ? 6.993 10.051 -34.939 1.00 89.94 126 TYR A N 1
ATOM 905 C CA . TYR A 1 126 ? 8.183 10.206 -34.088 1.00 89.94 126 TYR A CA 1
ATOM 906 C C . TYR A 1 126 ? 8.142 9.268 -32.871 1.00 89.94 126 TYR A C 1
ATOM 908 O O . TYR A 1 126 ? 9.179 8.750 -32.469 1.00 89.94 126 TYR A O 1
ATOM 916 N N . LEU A 1 127 ? 6.953 8.986 -32.328 1.00 92.50 127 LEU A N 1
ATOM 917 C CA . LEU A 1 127 ? 6.790 7.999 -31.261 1.00 92.50 127 LEU A CA 1
ATOM 918 C C . LEU A 1 127 ? 7.229 6.605 -31.731 1.00 92.50 127 LEU A C 1
ATOM 920 O O . LEU A 1 127 ? 8.003 5.952 -31.035 1.00 92.50 127 LEU A O 1
ATOM 924 N N . ASP A 1 128 ? 6.822 6.187 -32.933 1.00 92.56 128 ASP A N 1
ATOM 925 C CA . ASP A 1 128 ? 7.245 4.903 -33.512 1.00 92.56 128 ASP A CA 1
ATOM 926 C C . ASP A 1 128 ? 8.768 4.834 -33.676 1.00 92.56 128 ASP A C 1
ATOM 928 O O . ASP A 1 128 ? 9.388 3.813 -33.376 1.00 92.56 128 ASP A O 1
ATOM 932 N N . TYR A 1 129 ? 9.393 5.942 -34.091 1.00 92.94 129 TYR A N 1
ATOM 933 C CA . TYR A 1 129 ? 10.850 6.050 -34.164 1.00 92.94 129 TYR A CA 1
ATOM 934 C C . TYR A 1 129 ? 11.510 5.884 -32.786 1.00 92.94 129 TYR A C 1
ATOM 936 O O . TYR A 1 129 ? 12.473 5.124 -32.654 1.00 92.94 129 TYR A O 1
ATOM 944 N N . VAL A 1 130 ? 10.994 6.547 -31.747 1.00 93.25 130 VAL A N 1
ATOM 945 C CA . VAL A 1 130 ? 11.512 6.430 -30.373 1.00 93.25 130 VAL A CA 1
ATOM 946 C C . VAL A 1 130 ? 11.373 4.992 -29.861 1.00 93.25 130 VAL A C 1
ATOM 948 O O . VAL A 1 130 ? 12.358 4.401 -29.412 1.00 93.25 130 VAL A O 1
ATOM 951 N N . LEU A 1 131 ? 10.186 4.393 -29.991 1.00 94.25 131 LEU A N 1
ATOM 952 C CA . LEU A 1 131 ? 9.907 3.022 -29.551 1.00 94.25 131 LEU A CA 1
ATOM 953 C C . LEU A 1 131 ? 10.737 1.984 -30.314 1.00 94.25 131 LEU A C 1
ATOM 955 O O . LEU A 1 131 ? 11.226 1.025 -29.711 1.00 94.25 131 LEU A O 1
ATOM 959 N N . SER A 1 132 ? 10.946 2.178 -31.618 1.00 92.62 132 SER A N 1
ATOM 960 C CA . SER A 1 132 ? 11.809 1.305 -32.418 1.00 92.62 132 SER A CA 1
ATOM 961 C C . SER A 1 132 ? 13.254 1.333 -31.918 1.00 92.62 132 SER A C 1
ATOM 963 O O . SER A 1 132 ? 13.859 0.275 -31.726 1.00 92.62 132 SER A O 1
ATOM 965 N N . ASN A 1 133 ? 13.804 2.521 -31.653 1.00 93.94 133 ASN A N 1
ATOM 966 C CA . ASN A 1 133 ? 15.177 2.632 -31.172 1.00 93.94 133 ASN A CA 1
ATOM 967 C C . ASN A 1 133 ? 15.337 2.066 -29.756 1.00 93.94 133 ASN A C 1
ATOM 969 O O . ASN A 1 133 ? 16.290 1.333 -29.508 1.00 93.94 133 ASN A O 1
ATOM 973 N N . LEU A 1 134 ? 14.382 2.319 -28.859 1.00 93.50 134 LEU A N 1
ATOM 974 C CA . LEU A 1 134 ? 14.344 1.704 -27.528 1.00 93.50 134 LEU A CA 1
ATOM 975 C C . LEU A 1 134 ? 14.301 0.176 -27.590 1.00 93.50 134 LEU A C 1
ATOM 977 O O . LEU A 1 134 ? 15.024 -0.493 -26.855 1.00 93.50 134 LEU A O 1
ATOM 981 N N . THR A 1 135 ? 13.485 -0.383 -28.487 1.00 91.31 135 THR A N 1
ATOM 982 C CA . THR A 1 135 ? 13.404 -1.837 -28.692 1.00 91.31 135 THR A CA 1
ATOM 983 C C . THR A 1 135 ? 14.755 -2.387 -29.147 1.00 91.31 135 THR A C 1
ATOM 985 O O . THR A 1 135 ? 15.246 -3.354 -28.570 1.00 91.31 135 THR A O 1
ATOM 988 N N . ARG A 1 136 ? 15.406 -1.736 -30.122 1.00 88.50 136 ARG A N 1
ATOM 989 C CA . ARG A 1 136 ? 16.734 -2.130 -30.629 1.00 88.50 136 ARG A CA 1
ATOM 990 C C . ARG A 1 136 ? 17.809 -2.124 -29.553 1.00 88.50 136 ARG A C 1
ATOM 992 O O . ARG A 1 136 ? 18.692 -2.978 -29.563 1.00 88.50 136 ARG A O 1
ATOM 999 N N . THR A 1 137 ? 17.770 -1.159 -28.644 1.00 88.75 137 THR A N 1
ATOM 1000 C CA . THR A 1 137 ? 18.800 -1.031 -27.619 1.00 88.75 137 THR A CA 1
ATOM 1001 C C . THR A 1 137 ? 18.510 -1.942 -26.429 1.00 88.75 137 THR A C 1
ATOM 1003 O O . THR A 1 137 ? 19.420 -2.653 -25.988 1.00 88.75 137 THR A O 1
ATOM 1006 N N . GLN A 1 138 ? 17.295 -1.943 -25.869 1.00 87.81 138 GLN A N 1
ATOM 1007 C CA . GLN A 1 138 ? 16.944 -2.727 -24.670 1.00 87.81 138 GLN A CA 1
ATOM 1008 C C . GLN A 1 138 ? 16.752 -4.213 -24.961 1.00 87.81 138 GLN A C 1
ATOM 1010 O O . GLN A 1 138 ? 17.257 -5.045 -24.210 1.00 87.81 138 GLN A O 1
ATOM 1015 N N . LEU A 1 139 ? 16.090 -4.541 -26.071 1.00 85.06 139 LEU A N 1
ATOM 1016 C CA . LEU A 1 139 ? 15.758 -5.907 -26.475 1.00 85.06 139 LEU A CA 1
ATOM 1017 C C . LEU A 1 139 ? 16.364 -6.226 -27.859 1.00 85.06 139 LEU A C 1
ATOM 1019 O O . LEU A 1 139 ? 15.632 -6.489 -28.816 1.00 85.06 139 LEU A O 1
ATOM 1023 N N . PRO A 1 140 ? 17.706 -6.249 -28.001 1.00 78.56 140 PRO A N 1
ATOM 1024 C CA . PRO A 1 140 ? 18.385 -6.388 -29.299 1.00 78.56 140 PRO A CA 1
ATOM 1025 C C . PRO A 1 140 ? 18.114 -7.722 -30.020 1.00 78.56 140 PRO A C 1
ATOM 1027 O O . PRO A 1 140 ? 18.457 -7.897 -31.191 1.00 78.56 140 PRO A O 1
ATOM 1030 N N . PHE A 1 141 ? 17.541 -8.716 -29.338 1.00 74.06 141 PHE A N 1
ATOM 1031 C CA . PHE A 1 141 ? 17.082 -9.956 -29.968 1.00 74.06 141 PHE A CA 1
ATOM 1032 C C . PHE A 1 141 ? 15.740 -9.783 -30.701 1.00 74.06 141 PHE A C 1
ATOM 1034 O O . PHE A 1 141 ? 15.557 -10.405 -31.743 1.00 74.06 141 PHE A O 1
ATOM 1041 N N . LEU A 1 142 ? 14.837 -8.912 -30.229 1.00 69.94 142 LEU A N 1
ATOM 1042 C CA . LEU A 1 142 ? 13.561 -8.644 -30.907 1.00 69.94 142 LEU A CA 1
ATOM 1043 C C . LEU A 1 142 ? 13.757 -7.852 -32.197 1.00 69.94 142 LEU A C 1
ATOM 1045 O O . LEU A 1 142 ? 13.089 -8.124 -33.189 1.00 69.94 142 LEU A O 1
ATOM 1049 N N . SER A 1 143 ? 14.700 -6.908 -32.223 1.00 65.31 143 SER A N 1
ATOM 1050 C CA . SER A 1 143 ? 14.983 -6.150 -33.446 1.00 65.31 143 SER A CA 1
ATOM 1051 C C . SER A 1 143 ? 15.513 -7.035 -34.573 1.00 65.31 143 SER A C 1
ATOM 1053 O O . SER A 1 143 ? 15.166 -6.826 -35.729 1.00 65.31 143 SER A O 1
ATOM 1055 N N . ARG A 1 144 ? 16.296 -8.070 -34.239 1.00 65.81 144 ARG A N 1
ATOM 1056 C CA . ARG A 1 144 ? 16.806 -9.042 -35.219 1.00 65.81 144 ARG A CA 1
ATOM 1057 C C . ARG A 1 144 ? 15.693 -9.850 -35.896 1.00 65.81 144 ARG A C 1
ATOM 1059 O O . ARG A 1 144 ? 15.871 -10.246 -37.039 1.00 65.81 144 ARG A O 1
ATOM 1066 N N . LEU A 1 145 ? 14.558 -10.053 -35.222 1.00 58.28 145 LEU A N 1
ATOM 1067 C CA . LEU A 1 145 ? 13.377 -10.713 -35.793 1.00 58.28 145 LEU A CA 1
ATOM 1068 C C . LEU A 1 145 ? 12.588 -9.796 -36.741 1.00 58.28 145 LEU A C 1
ATOM 1070 O O . LEU A 1 145 ? 11.937 -10.286 -37.655 1.00 58.28 145 LEU A O 1
ATOM 1074 N N . GLN A 1 146 ? 12.627 -8.477 -36.524 1.00 57.59 146 GLN A N 1
ATOM 1075 C CA . GLN A 1 146 ? 11.872 -7.504 -37.326 1.00 57.59 146 GLN A CA 1
ATOM 1076 C C . GLN A 1 146 ? 12.583 -7.100 -38.625 1.00 57.59 146 GLN A C 1
ATOM 1078 O O . GLN A 1 146 ? 11.914 -6.739 -39.588 1.00 57.59 146 GLN A O 1
ATOM 1083 N N . ASP A 1 147 ? 13.917 -7.171 -38.669 1.00 51.66 147 ASP A N 1
ATOM 1084 C CA . ASP A 1 147 ? 14.719 -6.778 -39.839 1.00 51.66 147 ASP A CA 1
ATOM 1085 C C . ASP A 1 147 ? 14.876 -7.913 -40.893 1.00 51.66 147 ASP A C 1
ATOM 1087 O O . ASP A 1 147 ? 15.578 -7.731 -41.889 1.00 51.66 147 ASP A O 1
ATOM 1091 N N . GLN A 1 148 ? 14.219 -9.072 -40.720 1.00 45.22 148 GLN A N 1
ATOM 1092 C CA . GLN A 1 148 ? 14.160 -10.144 -41.729 1.00 45.22 148 GLN A CA 1
ATOM 1093 C C . GLN A 1 148 ? 13.122 -9.796 -42.824 1.00 45.22 148 GLN A C 1
ATOM 1095 O O . GLN A 1 148 ? 11.931 -9.681 -42.521 1.00 45.22 148 GLN A O 1
ATOM 1100 N N . PRO A 1 149 ? 13.517 -9.614 -44.100 1.00 41.38 149 PRO A N 1
ATOM 1101 C CA . PRO A 1 149 ? 12.576 -9.302 -45.169 1.00 41.38 149 PRO A CA 1
ATOM 1102 C C . PRO A 1 149 ? 11.673 -10.507 -45.460 1.00 41.38 149 PRO A C 1
ATOM 1104 O O . PRO A 1 149 ? 12.150 -11.586 -45.801 1.00 41.38 149 PRO A O 1
ATOM 1107 N N . GLY A 1 150 ? 10.356 -10.303 -45.375 1.00 42.94 150 GLY A N 1
ATOM 1108 C CA . GLY A 1 150 ? 9.352 -11.251 -45.856 1.00 42.94 150 GLY A CA 1
ATOM 1109 C C . GLY A 1 150 ? 9.367 -11.353 -47.382 1.00 42.94 150 GLY A C 1
ATOM 1110 O O . GLY A 1 150 ? 8.496 -10.803 -48.052 1.00 42.94 150 GLY A O 1
ATOM 1111 N N . ASP A 1 151 ? 10.373 -12.021 -47.940 1.00 36.22 151 ASP A N 1
ATOM 1112 C CA . ASP A 1 151 ? 10.405 -12.426 -49.342 1.00 36.22 151 ASP A CA 1
ATOM 1113 C C . ASP A 1 151 ? 9.610 -13.731 -49.493 1.00 36.22 151 ASP A C 1
ATOM 1115 O O . ASP A 1 151 ? 9.965 -14.781 -48.960 1.00 36.22 151 ASP A O 1
ATOM 1119 N N . GLY A 1 152 ? 8.495 -13.648 -50.218 1.00 39.31 152 GLY A N 1
ATOM 1120 C CA . GLY A 1 152 ? 7.664 -14.781 -50.608 1.00 39.31 152 GLY A CA 1
ATOM 1121 C C . GLY A 1 152 ? 8.288 -15.662 -51.695 1.00 39.31 152 GLY A C 1
ATOM 1122 O O . GLY A 1 152 ? 7.616 -15.951 -52.687 1.00 39.31 152 GLY A O 1
ATOM 1123 N N . SER A 1 153 ? 9.521 -16.133 -51.515 1.00 33.62 153 SER A N 1
ATOM 1124 C CA . SER A 1 153 ? 10.126 -17.157 -52.366 1.00 33.62 153 SER A CA 1
ATOM 1125 C C . SER A 1 153 ? 10.530 -18.382 -51.548 1.00 33.62 153 SER A C 1
ATOM 1127 O O . SER A 1 153 ? 11.506 -18.425 -50.806 1.00 33.62 153 SER A O 1
ATOM 1129 N N . VAL A 1 154 ? 9.711 -19.423 -51.697 1.00 42.00 154 VAL A N 1
ATOM 1130 C CA . VAL A 1 154 ? 10.015 -20.781 -51.258 1.00 42.00 154 VAL A CA 1
ATOM 1131 C C . VAL A 1 154 ? 11.130 -21.320 -52.151 1.00 42.00 154 VAL A C 1
ATOM 1133 O O . VAL A 1 154 ? 10.843 -21.876 -53.206 1.00 42.00 154 VAL A O 1
ATOM 1136 N N . GLU A 1 155 ? 12.383 -21.214 -51.717 1.00 35.62 155 GLU A N 1
ATOM 1137 C CA . GLU A 1 155 ? 13.412 -22.183 -52.091 1.00 35.62 155 GLU A CA 1
ATOM 1138 C C . GLU A 1 155 ? 14.188 -22.640 -50.853 1.00 35.62 155 GLU A C 1
ATOM 1140 O O . GLU A 1 155 ? 14.778 -21.873 -50.099 1.00 35.62 155 GLU A O 1
ATOM 1145 N N . GLN A 1 156 ? 14.107 -23.949 -50.630 1.00 44.25 156 GLN A N 1
ATOM 1146 C CA . GLN A 1 156 ? 14.760 -24.694 -49.569 1.00 44.25 156 GLN A CA 1
ATOM 1147 C C . GLN A 1 156 ? 16.281 -24.516 -49.652 1.00 44.25 156 GLN A C 1
ATOM 1149 O O . GLN A 1 156 ? 16.860 -24.917 -50.657 1.00 44.25 156 GLN A O 1
ATOM 1154 N N . ASN A 1 157 ? 16.920 -23.999 -48.593 1.00 34.84 157 ASN A N 1
ATOM 1155 C CA . ASN A 1 157 ? 18.164 -24.544 -48.027 1.00 34.84 157 ASN A CA 1
ATOM 1156 C C . ASN A 1 157 ? 18.585 -23.837 -46.715 1.00 34.84 157 ASN A C 1
ATOM 1158 O O . ASN A 1 157 ? 18.931 -22.665 -46.699 1.00 34.84 157 ASN A O 1
ATOM 1162 N N . SER A 1 158 ? 18.585 -24.617 -45.628 1.00 43.88 158 SER A N 1
ATOM 1163 C CA . SER A 1 158 ? 19.532 -24.586 -44.496 1.00 43.88 158 SER A CA 1
ATOM 1164 C C . SER A 1 158 ? 19.860 -23.282 -43.738 1.00 43.88 158 SER A C 1
ATOM 1166 O O . SER A 1 158 ? 21.028 -23.093 -43.428 1.00 43.88 158 SER A O 1
ATOM 1168 N N . GLU A 1 159 ? 18.889 -22.461 -43.323 1.00 43.12 159 GLU A N 1
ATOM 1169 C CA . GLU A 1 159 ? 19.092 -21.447 -42.257 1.00 43.12 159 GLU A CA 1
ATOM 1170 C C . GLU A 1 159 ? 17.830 -21.270 -41.379 1.00 43.12 159 GLU A C 1
ATOM 1172 O O . GLU A 1 159 ? 17.256 -20.196 -41.286 1.00 43.12 159 GLU A O 1
ATOM 1177 N N . ASN A 1 160 ? 17.375 -22.340 -40.713 1.00 44.47 160 ASN A N 1
ATOM 1178 C CA . ASN A 1 160 ? 16.277 -22.280 -39.723 1.00 44.47 160 ASN A CA 1
ATOM 1179 C C . ASN A 1 160 ? 16.766 -22.104 -38.268 1.00 44.47 160 ASN A C 1
ATOM 1181 O O . ASN A 1 160 ? 15.951 -21.999 -37.350 1.00 44.47 160 ASN A O 1
ATOM 1185 N N . ASP A 1 161 ? 18.081 -22.072 -38.032 1.00 44.31 161 ASP A N 1
ATOM 1186 C CA . ASP A 1 161 ? 18.641 -22.019 -36.675 1.00 44.31 161 ASP A CA 1
ATOM 1187 C C . ASP A 1 161 ? 18.571 -20.609 -36.057 1.00 44.31 161 ASP A C 1
ATOM 1189 O O . ASP A 1 161 ? 18.416 -20.480 -34.843 1.00 44.31 161 ASP A O 1
ATOM 1193 N N . GLY A 1 162 ? 18.622 -19.546 -36.872 1.00 45.44 162 GLY A N 1
ATOM 1194 C CA . GLY A 1 162 ? 18.546 -18.153 -36.407 1.00 45.44 162 GLY A CA 1
ATOM 1195 C C . GLY A 1 162 ? 17.160 -17.762 -35.884 1.00 45.44 162 GLY A C 1
ATOM 1196 O O . GLY A 1 162 ? 17.045 -17.233 -34.775 1.00 45.44 162 GLY A O 1
ATOM 1197 N N . ASP A 1 163 ? 16.107 -18.095 -36.633 1.00 44.91 163 ASP A N 1
ATOM 1198 C CA . ASP A 1 163 ? 14.718 -17.799 -36.260 1.00 44.91 163 ASP A CA 1
ATOM 1199 C C . ASP A 1 163 ? 14.242 -18.660 -35.087 1.00 44.91 163 ASP A C 1
ATOM 1201 O O . ASP A 1 163 ? 13.575 -18.161 -34.178 1.00 44.91 163 ASP A O 1
ATOM 1205 N N . ALA A 1 164 ? 14.661 -19.929 -35.028 1.00 46.56 164 ALA A N 1
ATOM 1206 C CA . ALA A 1 164 ? 14.396 -20.790 -33.881 1.00 46.56 164 ALA A CA 1
ATOM 1207 C C . ALA A 1 164 ? 15.129 -20.307 -32.614 1.00 46.56 164 ALA A C 1
ATOM 1209 O O . ALA A 1 164 ? 14.542 -20.305 -31.531 1.00 46.56 164 ALA A O 1
ATOM 1210 N N . ALA A 1 165 ? 16.383 -19.851 -32.722 1.00 49.47 165 ALA A N 1
ATOM 1211 C CA . ALA A 1 165 ? 17.154 -19.341 -31.586 1.00 49.47 165 ALA A CA 1
ATOM 1212 C C . ALA A 1 165 ? 16.628 -17.999 -31.051 1.00 49.47 165 ALA A C 1
ATOM 1214 O O . ALA A 1 165 ? 16.668 -17.778 -29.836 1.00 49.47 165 ALA A O 1
ATOM 1215 N N . ALA A 1 166 ? 16.123 -17.127 -31.929 1.00 48.19 166 ALA A N 1
ATOM 1216 C CA . ALA A 1 166 ? 15.531 -15.840 -31.574 1.00 48.19 166 ALA A CA 1
ATOM 1217 C C . ALA A 1 166 ? 14.094 -15.979 -31.033 1.00 48.19 166 ALA A C 1
ATOM 1219 O O . ALA A 1 166 ? 13.772 -15.367 -30.014 1.00 48.19 166 ALA A O 1
ATOM 1220 N N . ALA A 1 167 ? 13.263 -16.857 -31.608 1.00 49.41 167 ALA A N 1
ATOM 1221 C CA . ALA A 1 167 ? 11.964 -17.224 -31.036 1.00 49.41 167 ALA A CA 1
ATOM 1222 C C . ALA A 1 167 ? 12.113 -17.931 -29.672 1.00 49.41 167 ALA A C 1
ATOM 1224 O O . ALA A 1 167 ? 11.353 -17.660 -28.742 1.00 49.41 167 ALA A O 1
ATOM 1225 N N . ALA A 1 168 ? 13.140 -18.772 -29.506 1.00 51.03 168 ALA A N 1
ATOM 1226 C CA . ALA A 1 168 ? 13.489 -19.374 -28.218 1.00 51.03 168 ALA A CA 1
ATOM 1227 C C . ALA A 1 168 ? 14.072 -18.364 -27.210 1.00 51.03 168 ALA A C 1
ATOM 1229 O O . ALA A 1 168 ? 13.939 -18.576 -26.008 1.00 51.03 168 ALA A O 1
ATOM 1230 N N . ALA A 1 169 ? 14.705 -17.277 -27.669 1.00 53.22 169 ALA A N 1
ATOM 1231 C CA . ALA A 1 169 ? 15.158 -16.180 -26.808 1.00 53.22 169 ALA A CA 1
ATOM 1232 C C . ALA A 1 169 ? 13.990 -15.285 -26.351 1.00 53.22 169 ALA A C 1
ATOM 1234 O O . ALA A 1 169 ? 13.952 -14.882 -25.194 1.00 53.22 169 ALA A O 1
ATOM 1235 N N . ALA A 1 170 ? 12.998 -15.038 -27.214 1.00 52.81 170 ALA A N 1
ATOM 1236 C CA . ALA A 1 170 ? 11.761 -14.339 -26.847 1.00 52.81 170 ALA A CA 1
ATOM 1237 C C . ALA A 1 170 ? 10.875 -15.154 -25.880 1.00 52.81 170 ALA A C 1
ATOM 1239 O O . ALA A 1 170 ? 10.118 -14.590 -25.091 1.00 52.81 170 ALA A O 1
ATOM 1240 N N . ALA A 1 171 ? 11.000 -16.484 -25.904 1.00 58.06 171 ALA A N 1
ATOM 1241 C CA . ALA A 1 171 ? 10.375 -17.404 -24.956 1.00 58.06 171 ALA A CA 1
ATOM 1242 C C . ALA A 1 171 ? 11.253 -17.712 -23.727 1.00 58.06 171 ALA A C 1
ATOM 1244 O O . ALA A 1 171 ? 10.978 -18.674 -23.019 1.00 58.06 171 ALA A O 1
ATOM 1245 N N . ALA A 1 172 ? 12.328 -16.958 -23.482 1.00 72.56 172 ALA A N 1
ATOM 1246 C CA . ALA A 1 172 ? 13.216 -17.230 -22.362 1.00 72.56 172 ALA A CA 1
ATOM 1247 C C . ALA A 1 172 ? 12.713 -16.617 -21.048 1.00 72.56 172 ALA A C 1
ATOM 1249 O O . ALA A 1 172 ? 12.110 -15.538 -21.016 1.00 72.56 172 ALA A O 1
ATOM 1250 N N . CYS A 1 173 ? 13.033 -17.312 -19.961 1.00 86.00 173 CYS A N 1
ATOM 1251 C CA . CYS A 1 173 ? 12.956 -16.792 -18.608 1.00 86.00 173 CYS A CA 1
ATOM 1252 C C . CYS A 1 173 ? 14.343 -16.254 -18.233 1.00 86.00 173 CYS A C 1
ATOM 1254 O O . CYS A 1 173 ? 15.357 -16.913 -18.462 1.00 86.00 173 CYS A O 1
ATOM 1256 N N . VAL A 1 174 ? 14.398 -15.034 -17.717 1.00 88.56 174 VAL A N 1
ATOM 1257 C CA . VAL A 1 174 ? 15.636 -14.348 -17.348 1.00 88.56 174 VAL A CA 1
ATOM 1258 C C . VAL A 1 174 ? 15.695 -14.268 -15.835 1.00 88.56 174 VAL A C 1
ATOM 1260 O O . VAL A 1 174 ? 14.725 -13.845 -15.214 1.00 88.56 174 VAL A O 1
ATOM 1263 N N . LEU A 1 175 ? 16.828 -14.647 -15.255 1.00 91.69 175 LEU A N 1
ATOM 1264 C CA . LEU A 1 175 ? 17.136 -14.488 -13.840 1.00 91.69 175 LEU A CA 1
ATOM 1265 C C . LEU A 1 175 ? 18.243 -13.448 -13.697 1.00 91.69 175 LEU A C 1
ATOM 1267 O O . LEU A 1 175 ? 19.321 -13.629 -14.251 1.00 91.69 175 LEU A O 1
ATOM 1271 N N . VAL A 1 176 ? 17.995 -12.384 -12.944 1.00 93.56 176 VAL A N 1
ATOM 1272 C CA . VAL A 1 176 ? 18.979 -11.373 -12.561 1.00 93.56 176 VAL A CA 1
ATOM 1273 C C . VAL A 1 176 ? 19.187 -11.460 -11.055 1.00 93.56 176 VAL A C 1
ATOM 1275 O O . VAL A 1 176 ? 18.226 -11.441 -10.292 1.00 93.56 176 VAL A O 1
ATOM 1278 N N . GLU A 1 177 ? 20.442 -11.553 -10.632 1.00 95.75 177 GLU A N 1
ATOM 1279 C CA . GLU A 1 177 ? 20.833 -11.633 -9.223 1.00 95.75 177 GLU A CA 1
ATOM 1280 C C . GLU A 1 177 ? 21.798 -10.495 -8.892 1.00 95.75 177 GLU A C 1
ATOM 1282 O O . GLU A 1 177 ? 22.584 -10.043 -9.740 1.00 95.75 177 GLU A O 1
ATOM 1287 N N . GLY A 1 178 ? 21.777 -10.058 -7.639 1.00 96.88 178 GLY A N 1
ATOM 1288 C CA . GLY A 1 178 ? 22.767 -9.131 -7.125 1.00 96.88 178 GLY A CA 1
ATOM 1289 C C . GLY A 1 178 ? 22.490 -8.700 -5.695 1.00 96.88 178 GLY A C 1
ATOM 1290 O O . GLY A 1 178 ? 21.957 -9.455 -4.881 1.00 96.88 178 GLY A O 1
ATOM 1291 N N . GLN A 1 179 ? 22.886 -7.472 -5.390 1.00 97.94 179 GLN A N 1
ATOM 1292 C CA . GLN A 1 179 ? 22.780 -6.893 -4.056 1.00 97.94 179 GLN A CA 1
ATOM 1293 C C . GLN A 1 179 ? 21.807 -5.723 -4.075 1.00 97.94 179 GLN A C 1
ATOM 1295 O O . GLN A 1 179 ? 21.685 -5.016 -5.075 1.00 97.94 179 GLN A O 1
ATOM 1300 N N . ALA A 1 180 ? 21.158 -5.469 -2.950 1.00 97.38 180 ALA A N 1
ATOM 1301 C CA . ALA A 1 180 ? 20.343 -4.286 -2.757 1.00 97.38 180 ALA A CA 1
ATOM 1302 C C .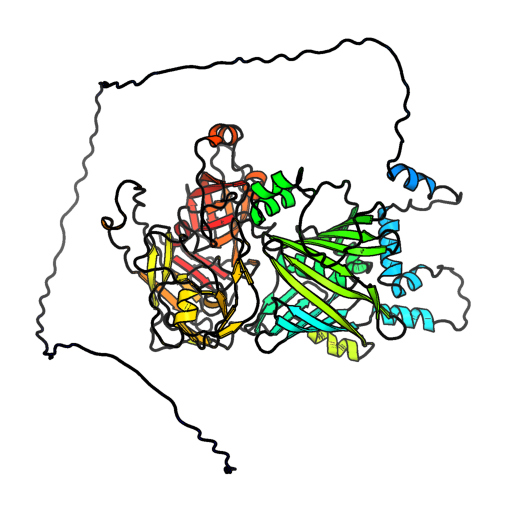 ALA A 1 180 ? 20.646 -3.611 -1.421 1.00 97.38 180 ALA A C 1
ATOM 1304 O O . ALA A 1 180 ? 21.174 -4.208 -0.483 1.00 97.38 180 ALA A O 1
ATOM 1305 N N . ARG A 1 181 ? 20.291 -2.332 -1.337 1.00 96.06 181 ARG A N 1
ATOM 1306 C CA . ARG A 1 181 ? 20.120 -1.619 -0.079 1.00 96.06 181 ARG A CA 1
ATOM 1307 C C . ARG A 1 181 ? 18.676 -1.165 -0.021 1.00 96.06 181 ARG A C 1
ATOM 1309 O O . ARG A 1 181 ? 18.327 -0.202 -0.693 1.00 96.06 181 ARG A O 1
ATOM 1316 N N . HIS A 1 182 ? 17.855 -1.859 0.751 1.00 92.81 182 HIS A N 1
ATOM 1317 C CA . HIS A 1 182 ? 16.433 -1.572 0.872 1.00 92.81 182 HIS A CA 1
ATOM 1318 C C . HIS A 1 182 ? 16.146 -1.007 2.262 1.00 92.81 182 HIS A C 1
ATOM 1320 O O . HIS A 1 182 ? 16.512 -1.622 3.264 1.00 92.81 182 HIS A O 1
ATOM 1326 N N . LEU A 1 183 ? 15.550 0.187 2.329 1.00 89.69 183 LEU A N 1
ATOM 1327 C CA . LEU A 1 183 ? 15.303 0.904 3.590 1.00 89.69 183 LEU A CA 1
ATOM 1328 C C . LEU A 1 183 ? 16.565 0.971 4.472 1.00 89.69 183 LEU A C 1
ATOM 1330 O O . LEU A 1 183 ? 16.547 0.659 5.661 1.00 89.69 183 LEU A O 1
ATOM 1334 N N . GLY A 1 184 ? 17.704 1.296 3.852 1.00 90.00 184 GLY A N 1
ATOM 1335 C CA . GLY A 1 184 ? 19.011 1.383 4.515 1.00 90.00 184 GLY A CA 1
ATOM 1336 C C . GLY A 1 184 ? 19.661 0.044 4.894 1.00 90.00 184 GLY A C 1
ATOM 1337 O O . GLY A 1 184 ? 20.811 0.041 5.332 1.00 90.00 184 GLY A O 1
ATOM 1338 N N . MET A 1 185 ? 18.986 -1.090 4.696 1.00 93.56 185 MET A N 1
ATOM 1339 C CA . MET A 1 185 ? 19.501 -2.419 5.034 1.00 93.56 185 MET A CA 1
ATOM 1340 C C . MET A 1 185 ? 20.125 -3.098 3.815 1.00 93.56 185 MET A C 1
ATOM 1342 O O . MET A 1 185 ? 19.532 -3.046 2.739 1.00 93.56 185 MET A O 1
ATOM 1346 N N . PRO A 1 186 ? 21.294 -3.749 3.945 1.00 96.31 186 PRO A N 1
ATOM 1347 C CA . PRO A 1 186 ? 21.807 -4.612 2.889 1.00 96.31 186 PRO A CA 1
ATOM 1348 C C . PRO A 1 186 ? 20.896 -5.836 2.723 1.00 96.31 186 PRO A C 1
ATOM 1350 O O . PRO A 1 186 ? 20.489 -6.444 3.714 1.00 96.31 186 PRO A O 1
ATOM 1353 N N . CYS A 1 187 ? 20.596 -6.191 1.478 1.00 96.56 187 CYS A N 1
ATOM 1354 C CA . CYS A 1 187 ? 19.771 -7.341 1.123 1.00 96.56 187 CYS A CA 1
ATOM 1355 C C . CYS A 1 187 ? 20.378 -8.081 -0.068 1.00 96.56 187 CYS A C 1
ATOM 1357 O O . CYS A 1 187 ? 20.961 -7.464 -0.963 1.00 96.56 187 CYS A O 1
ATOM 1359 N N . GLU A 1 188 ? 20.157 -9.389 -0.122 1.00 97.75 188 GLU A N 1
ATOM 1360 C CA . GLU A 1 188 ? 20.236 -10.127 -1.378 1.00 97.75 188 GLU A CA 1
ATOM 1361 C C . GLU A 1 188 ? 19.014 -9.770 -2.227 1.00 97.75 188 GLU A C 1
ATOM 1363 O O . GLU A 1 188 ? 17.904 -9.616 -1.702 1.00 97.75 188 GLU A O 1
ATOM 1368 N N . TRP A 1 189 ? 19.225 -9.611 -3.532 1.00 97.44 189 TRP A N 1
ATOM 1369 C CA . TRP A 1 189 ? 18.180 -9.242 -4.478 1.00 97.44 189 TRP A CA 1
ATOM 1370 C C . TRP A 1 189 ? 18.178 -10.183 -5.674 1.00 97.44 189 TRP A C 1
ATOM 1372 O O . TRP A 1 189 ? 19.222 -10.460 -6.269 1.00 97.44 189 TRP A O 1
ATOM 1382 N N . THR A 1 190 ? 16.989 -10.655 -6.033 1.00 96.31 190 THR A N 1
ATOM 1383 C CA . THR A 1 190 ? 16.777 -11.508 -7.199 1.00 96.31 190 THR A CA 1
ATOM 1384 C C . THR A 1 190 ? 15.543 -11.053 -7.958 1.00 96.31 190 THR A C 1
ATOM 1386 O O . THR A 1 190 ? 14.501 -10.822 -7.356 1.00 96.31 190 THR A O 1
ATOM 1389 N N . GLN A 1 191 ? 15.629 -10.990 -9.284 1.00 95.88 191 GLN A N 1
ATOM 1390 C CA . GLN A 1 191 ? 14.485 -10.795 -10.162 1.00 95.88 191 GLN A CA 1
ATOM 1391 C C . GLN A 1 191 ? 14.476 -11.856 -11.258 1.00 95.88 191 GLN A C 1
ATOM 1393 O O . GLN A 1 191 ? 15.441 -12.020 -11.996 1.00 95.88 191 GLN A O 1
ATOM 1398 N N . ARG A 1 192 ? 13.353 -12.549 -11.406 1.00 93.81 192 ARG A N 1
ATOM 1399 C CA . ARG A 1 192 ? 13.073 -13.465 -12.506 1.00 93.81 192 ARG A CA 1
ATOM 1400 C C . ARG A 1 192 ? 11.950 -12.892 -13.362 1.00 93.81 192 ARG A C 1
ATOM 1402 O O . ARG A 1 192 ? 10.957 -12.438 -12.809 1.00 93.81 192 ARG A O 1
ATOM 1409 N N . PHE A 1 193 ? 12.056 -12.937 -14.686 1.00 92.75 193 PHE A N 1
ATOM 1410 C CA . PHE A 1 193 ? 10.975 -12.487 -15.567 1.00 92.75 193 PHE A CA 1
ATOM 1411 C C . PHE A 1 193 ? 10.919 -13.237 -16.896 1.00 92.75 193 PHE A C 1
ATOM 1413 O O . PHE A 1 193 ? 11.929 -13.701 -17.422 1.00 92.75 193 PHE A O 1
ATOM 1420 N N . HIS A 1 194 ? 9.716 -13.344 -17.452 1.00 89.56 194 HIS A N 1
ATOM 1421 C CA . HIS A 1 194 ? 9.437 -13.987 -18.725 1.00 89.56 194 HIS A CA 1
ATOM 1422 C C . HIS A 1 194 ? 9.157 -12.927 -19.791 1.00 89.56 194 HIS A C 1
ATOM 1424 O O . HIS A 1 194 ? 8.139 -12.240 -19.746 1.00 89.56 194 HIS A O 1
ATOM 1430 N N . LEU A 1 195 ? 10.010 -12.849 -20.813 1.00 84.94 195 LEU A N 1
ATOM 1431 C CA . LEU A 1 195 ? 9.949 -11.782 -21.821 1.00 84.94 195 LEU A CA 1
ATOM 1432 C C . LEU A 1 195 ? 8.627 -11.766 -22.604 1.00 84.94 195 LEU A C 1
ATOM 1434 O O . LEU A 1 195 ? 8.034 -10.712 -22.778 1.00 84.94 195 LEU A O 1
ATOM 1438 N N . LYS A 1 196 ? 8.122 -12.929 -23.031 1.00 83.94 196 LYS A N 1
ATOM 1439 C CA . LYS A 1 196 ? 6.856 -13.004 -23.783 1.00 83.94 196 LYS A CA 1
ATOM 1440 C C . LYS A 1 196 ? 5.613 -12.564 -22.999 1.00 83.94 196 LYS A C 1
ATOM 1442 O O . LYS A 1 196 ? 4.762 -11.880 -23.550 1.00 83.94 196 LYS A O 1
ATOM 1447 N N . THR A 1 197 ? 5.454 -13.033 -21.761 1.00 88.88 197 THR A N 1
ATOM 1448 C CA . THR A 1 197 ? 4.225 -12.814 -20.976 1.00 88.88 197 THR A CA 1
ATOM 1449 C C . THR A 1 197 ? 4.320 -11.593 -20.070 1.00 88.88 197 THR A C 1
ATOM 1451 O O . THR A 1 197 ? 3.307 -11.125 -19.562 1.00 88.88 197 THR A O 1
ATOM 1454 N N . GLY A 1 198 ? 5.535 -11.099 -19.820 1.00 92.19 198 GLY A N 1
ATOM 1455 C CA . GLY A 1 198 ? 5.794 -10.067 -18.827 1.00 92.19 198 GLY A CA 1
ATOM 1456 C C . GLY A 1 198 ? 5.674 -10.571 -17.392 1.00 92.19 198 GLY A C 1
ATOM 1457 O O . GLY A 1 198 ? 5.783 -9.754 -16.482 1.00 92.19 198 GLY A O 1
ATOM 1458 N N . ALA A 1 199 ? 5.451 -11.877 -17.179 1.00 94.50 199 ALA A N 1
ATOM 1459 C CA . ALA A 1 199 ? 5.429 -12.469 -15.846 1.00 94.50 199 ALA A CA 1
ATOM 1460 C C . ALA A 1 199 ? 6.748 -12.181 -15.134 1.00 94.50 199 ALA A C 1
ATOM 1462 O O . ALA A 1 199 ? 7.808 -12.227 -15.762 1.00 94.50 199 ALA A O 1
ATOM 1463 N N . PHE A 1 200 ? 6.699 -11.898 -13.841 1.00 95.75 200 PHE A N 1
ATOM 1464 C CA . PHE A 1 200 ? 7.908 -11.694 -13.061 1.00 95.75 200 PHE A CA 1
ATOM 1465 C C . PHE A 1 200 ? 7.733 -12.113 -11.611 1.00 95.75 200 PHE A C 1
ATOM 1467 O O . PHE A 1 200 ? 6.624 -12.274 -11.113 1.00 95.75 200 PHE A O 1
ATOM 1474 N N . PHE A 1 201 ? 8.867 -12.297 -10.957 1.00 96.00 201 PHE A N 1
ATOM 1475 C CA . PHE A 1 201 ? 9.022 -12.576 -9.545 1.00 96.00 201 PHE A CA 1
ATOM 1476 C C . PHE A 1 201 ? 10.248 -11.802 -9.074 1.00 96.00 201 PHE A C 1
ATOM 1478 O O . PHE A 1 201 ? 11.306 -11.898 -9.695 1.00 96.00 201 PHE A O 1
ATOM 1485 N N . GLU A 1 202 ? 10.135 -11.049 -7.996 1.00 96.56 202 GLU A N 1
ATOM 1486 C CA . GLU A 1 202 ? 11.230 -10.285 -7.420 1.00 96.56 202 GLU A CA 1
ATOM 1487 C C . GLU A 1 202 ? 11.267 -10.474 -5.915 1.00 96.56 202 GLU A C 1
ATOM 1489 O O . GLU A 1 202 ? 10.232 -10.455 -5.261 1.00 96.56 202 GLU A O 1
ATOM 1494 N N . GLU A 1 203 ? 12.461 -10.680 -5.375 1.00 96.50 203 GLU A N 1
ATOM 1495 C CA . GLU A 1 203 ? 12.682 -11.072 -3.991 1.00 96.50 203 GLU A CA 1
ATOM 1496 C C . GLU A 1 203 ? 13.801 -10.234 -3.377 1.00 96.50 203 GLU A C 1
ATOM 1498 O O . GLU A 1 203 ? 14.874 -10.055 -3.963 1.00 96.50 203 GLU A O 1
ATOM 1503 N N . LEU A 1 204 ? 13.534 -9.745 -2.168 1.00 96.31 204 LEU A N 1
ATOM 1504 C CA . LEU A 1 204 ? 14.480 -9.075 -1.292 1.00 96.31 204 LEU A CA 1
ATOM 1505 C C . LEU A 1 204 ? 14.571 -9.845 0.016 1.00 96.31 204 LEU A C 1
ATOM 1507 O O . LEU A 1 204 ? 13.562 -10.097 0.680 1.00 96.31 204 LEU A O 1
ATOM 1511 N N . LYS A 1 205 ? 15.796 -10.184 0.410 1.00 95.69 205 LYS A N 1
ATOM 1512 C CA . LYS A 1 205 ? 16.023 -11.005 1.594 1.00 95.69 205 LYS A CA 1
ATOM 1513 C C . LYS A 1 205 ? 17.210 -10.523 2.413 1.00 95.69 205 LYS A C 1
ATOM 1515 O O . LYS A 1 205 ? 18.299 -10.304 1.884 1.00 95.69 205 LYS A O 1
ATOM 1520 N N . ASN A 1 206 ? 17.003 -10.402 3.718 1.00 94.19 206 ASN A N 1
ATOM 1521 C CA . ASN A 1 206 ? 18.051 -10.249 4.720 1.00 94.19 206 ASN A CA 1
ATOM 1522 C C . ASN A 1 206 ? 17.643 -10.950 6.035 1.00 94.19 206 ASN A C 1
ATOM 1524 O O . ASN A 1 206 ? 16.718 -11.762 6.045 1.00 94.19 206 ASN A O 1
ATOM 1528 N N . GLU A 1 207 ? 18.366 -10.692 7.129 1.00 90.06 207 GLU A N 1
ATOM 1529 C CA . GLU A 1 207 ? 18.092 -11.310 8.437 1.00 90.06 207 GLU A CA 1
ATOM 1530 C C . GLU A 1 207 ? 16.785 -10.818 9.088 1.00 90.06 207 GLU A C 1
ATOM 1532 O O . GLU A 1 207 ? 16.139 -11.579 9.805 1.00 90.06 207 GLU A O 1
ATOM 1537 N N . ASP A 1 208 ? 16.385 -9.572 8.825 1.00 88.62 208 ASP A N 1
ATOM 1538 C CA . ASP A 1 208 ? 15.262 -8.898 9.488 1.00 88.62 208 ASP A CA 1
ATOM 1539 C C . ASP A 1 208 ? 13.971 -8.879 8.653 1.00 88.62 208 ASP A C 1
ATOM 1541 O O . ASP A 1 208 ? 12.876 -8.661 9.190 1.00 88.62 208 ASP A O 1
ATOM 1545 N N . MET A 1 209 ? 14.096 -9.052 7.336 1.00 86.12 209 MET A N 1
ATOM 1546 C CA . MET A 1 209 ? 13.034 -8.859 6.363 1.00 86.12 209 MET A CA 1
ATOM 1547 C C . MET A 1 209 ? 13.201 -9.777 5.150 1.00 86.12 209 MET A C 1
ATOM 1549 O O . MET A 1 209 ? 14.262 -9.866 4.528 1.00 86.12 209 MET A O 1
ATOM 1553 N N . HIS A 1 210 ? 12.097 -10.417 4.781 1.00 92.81 210 HIS A N 1
ATOM 1554 C CA . HIS A 1 210 ? 11.959 -11.192 3.559 1.00 92.81 210 HIS A CA 1
ATOM 1555 C C . HIS A 1 210 ? 10.649 -10.772 2.906 1.00 92.81 210 HIS A C 1
ATOM 1557 O O . HIS A 1 210 ? 9.588 -10.973 3.487 1.00 92.81 210 HIS A O 1
ATOM 1563 N N . VAL A 1 211 ? 10.746 -10.123 1.750 1.00 94.06 211 VAL A N 1
ATOM 1564 C CA . VAL A 1 211 ? 9.597 -9.668 0.962 1.00 94.06 211 VAL A CA 1
ATOM 1565 C C . VAL A 1 211 ? 9.816 -10.066 -0.482 1.00 94.06 211 VAL A C 1
ATOM 1567 O O . VAL A 1 211 ? 10.945 -10.039 -0.980 1.00 94.06 211 VAL A O 1
ATOM 1570 N N . TRP A 1 212 ? 8.748 -10.450 -1.161 1.00 95.88 212 TRP A N 1
ATOM 1571 C CA . TRP A 1 212 ? 8.815 -10.765 -2.578 1.00 95.88 212 TRP A CA 1
ATOM 1572 C C . TRP A 1 212 ? 7.473 -10.517 -3.241 1.00 95.88 212 TRP A C 1
ATOM 1574 O O . TRP A 1 212 ? 6.435 -10.559 -2.595 1.00 95.88 212 TRP A O 1
ATOM 1584 N N . TRP A 1 213 ? 7.481 -10.226 -4.529 1.00 97.25 213 TRP A N 1
ATOM 1585 C CA . TRP A 1 213 ? 6.281 -9.883 -5.278 1.00 97.25 213 TRP A CA 1
ATOM 1586 C C . TRP A 1 213 ? 6.409 -10.350 -6.715 1.00 97.25 213 TRP A C 1
ATOM 1588 O O . TRP A 1 213 ? 7.494 -10.692 -7.188 1.00 97.25 213 TRP A O 1
ATOM 1598 N N . GLY A 1 214 ? 5.294 -10.393 -7.425 1.00 97.06 214 GLY A N 1
ATOM 1599 C CA . GLY A 1 214 ? 5.281 -10.927 -8.767 1.00 97.06 214 GLY A CA 1
ATOM 1600 C C . GLY A 1 214 ? 4.037 -10.592 -9.557 1.00 97.06 214 GLY A C 1
ATOM 1601 O O . GLY A 1 214 ? 3.093 -9.964 -9.081 1.00 97.06 214 GLY A O 1
ATOM 1602 N N . PHE A 1 215 ? 4.070 -11.036 -10.803 1.00 96.94 215 PHE A N 1
ATOM 1603 C CA . PHE A 1 215 ? 2.969 -10.992 -11.742 1.00 96.94 215 PHE A CA 1
ATOM 1604 C C . PHE A 1 215 ? 2.932 -12.311 -12.508 1.00 96.94 215 PHE A C 1
ATOM 1606 O O . PHE A 1 215 ? 3.955 -12.754 -13.034 1.00 96.94 215 PHE A O 1
ATOM 1613 N N . ASP A 1 216 ? 1.752 -12.917 -12.606 1.00 93.88 216 ASP A N 1
ATOM 1614 C CA . ASP A 1 216 ? 1.554 -14.251 -13.189 1.00 93.88 216 ASP A CA 1
ATOM 1615 C C . ASP A 1 216 ? 1.648 -14.296 -14.730 1.00 93.88 216 ASP A C 1
ATOM 1617 O O . ASP A 1 216 ? 1.593 -15.369 -15.338 1.00 93.88 216 ASP A O 1
ATOM 1621 N N . GLY A 1 217 ? 1.794 -13.142 -15.390 1.00 92.50 217 GLY A N 1
ATOM 1622 C CA . GLY A 1 217 ? 1.793 -13.035 -16.854 1.00 92.50 217 GLY A CA 1
ATOM 1623 C C . GLY A 1 217 ? 0.396 -12.976 -17.474 1.00 92.50 217 GLY A C 1
ATOM 1624 O O . GLY A 1 217 ? 0.276 -12.938 -18.699 1.00 92.50 217 GLY A O 1
ATOM 1625 N N . LYS A 1 218 ? -0.652 -13.003 -16.649 1.00 90.44 218 LYS A N 1
ATOM 1626 C CA . LYS A 1 218 ? -2.059 -12.965 -17.042 1.00 90.44 218 LYS A CA 1
ATOM 1627 C C . LYS A 1 218 ? -2.693 -11.718 -16.453 1.00 90.44 218 LYS A C 1
ATOM 1629 O O . LYS A 1 218 ? -2.690 -10.690 -17.120 1.00 90.44 218 LYS A O 1
ATOM 1634 N N . ASP A 1 219 ? -3.164 -11.774 -15.218 1.00 89.69 219 ASP A N 1
ATOM 1635 C CA . ASP A 1 219 ? -4.016 -10.731 -14.645 1.00 89.69 219 ASP A CA 1
ATOM 1636 C C . ASP A 1 219 ? -3.688 -10.432 -13.180 1.00 89.69 219 ASP A C 1
ATOM 1638 O O . ASP A 1 219 ? -4.119 -9.399 -12.665 1.00 89.69 219 ASP A O 1
ATOM 1642 N N . THR A 1 220 ? -2.888 -11.277 -12.521 1.00 95.06 220 THR A N 1
ATOM 1643 C CA . THR A 1 220 ? -2.687 -11.195 -11.075 1.00 95.06 220 THR A CA 1
ATOM 1644 C C . THR A 1 220 ? -1.297 -10.698 -10.739 1.00 95.06 220 THR A C 1
ATOM 1646 O O . THR A 1 220 ? -0.303 -11.393 -10.957 1.00 95.06 220 THR A O 1
ATOM 1649 N N . THR A 1 221 ? -1.243 -9.504 -10.156 1.00 97.00 221 THR A N 1
ATOM 1650 C CA . THR A 1 221 ? -0.055 -8.987 -9.477 1.00 97.00 221 THR A CA 1
ATOM 1651 C C . THR A 1 221 ? -0.219 -9.228 -7.984 1.00 97.00 221 THR A C 1
ATOM 1653 O O . THR A 1 221 ? -1.310 -9.067 -7.440 1.00 97.00 221 THR A O 1
ATOM 1656 N N . TRP A 1 222 ? 0.842 -9.645 -7.314 1.00 96.25 222 TRP A N 1
ATOM 1657 C CA . TRP A 1 222 ? 0.783 -10.082 -5.928 1.00 96.25 222 TRP A CA 1
ATOM 1658 C C . TRP A 1 222 ? 2.067 -9.732 -5.189 1.00 96.25 222 TRP A C 1
ATOM 1660 O O . TRP A 1 222 ? 3.114 -9.563 -5.807 1.00 96.25 222 TRP A O 1
ATOM 1670 N N . GLU A 1 223 ? 1.989 -9.654 -3.869 1.00 95.75 223 GLU A N 1
ATOM 1671 C CA . GLU A 1 223 ? 3.138 -9.517 -2.977 1.00 95.75 223 GLU A CA 1
ATOM 1672 C C . GLU A 1 223 ? 3.038 -10.503 -1.820 1.00 95.75 223 GLU A C 1
ATOM 1674 O O . GLU A 1 223 ? 1.969 -11.032 -1.528 1.00 95.75 223 GLU A O 1
ATOM 1679 N N . VAL A 1 224 ? 4.162 -10.748 -1.165 1.00 93.19 224 VAL A N 1
ATOM 1680 C CA . VAL A 1 224 ? 4.257 -11.374 0.141 1.00 93.19 224 VAL A CA 1
ATOM 1681 C C . VAL A 1 224 ? 5.030 -10.428 1.038 1.00 93.19 224 VAL A C 1
ATOM 1683 O O . VAL A 1 224 ? 6.201 -10.120 0.790 1.00 93.19 224 VAL A O 1
ATOM 1686 N N . ASP A 1 225 ? 4.338 -9.951 2.065 1.00 89.81 225 ASP A N 1
ATOM 1687 C CA . ASP A 1 225 ? 4.887 -9.004 3.023 1.00 89.81 225 ASP A CA 1
ATOM 1688 C C . ASP A 1 225 ? 5.871 -9.672 4.002 1.00 89.81 225 ASP A C 1
ATOM 1690 O O . ASP A 1 225 ? 6.096 -10.885 4.004 1.00 89.81 225 ASP A O 1
ATOM 1694 N N . PHE A 1 226 ? 6.447 -8.868 4.896 1.00 87.00 226 PHE A N 1
ATOM 1695 C CA . PHE A 1 226 ? 7.409 -9.327 5.902 1.00 87.00 226 PHE A CA 1
ATOM 1696 C C . PHE A 1 226 ? 6.822 -10.321 6.921 1.00 87.00 226 PHE A C 1
ATOM 1698 O O . PHE A 1 226 ? 7.575 -10.901 7.705 1.00 87.00 226 PHE A O 1
ATOM 1705 N N . SER A 1 227 ? 5.495 -10.485 6.972 1.00 83.00 227 SER A N 1
ATOM 1706 C CA . SER A 1 227 ? 4.826 -11.492 7.801 1.00 83.00 227 SER A CA 1
ATOM 1707 C C . SER A 1 227 ? 4.690 -12.842 7.089 1.00 83.00 227 SER A C 1
ATOM 1709 O O . SER A 1 227 ? 4.236 -13.818 7.692 1.00 83.00 227 SER A O 1
ATOM 1711 N N . GLY A 1 228 ? 5.119 -12.918 5.825 1.00 85.56 228 GLY A N 1
ATOM 1712 C CA . GLY A 1 228 ? 4.997 -14.099 4.982 1.00 85.56 228 GLY A CA 1
ATOM 1713 C C . GLY A 1 228 ? 3.588 -14.283 4.424 1.00 85.56 228 GLY A C 1
ATOM 1714 O O . GLY A 1 228 ? 3.239 -15.397 4.033 1.00 85.56 228 GLY A O 1
ATOM 1715 N N . LEU A 1 229 ? 2.764 -13.229 4.418 1.00 87.75 229 LEU A N 1
ATOM 1716 C CA . LEU A 1 229 ? 1.385 -13.299 3.961 1.00 87.75 229 LEU A CA 1
ATOM 1717 C C . LEU A 1 229 ? 1.255 -12.828 2.510 1.00 87.75 229 LEU A C 1
ATOM 1719 O O . LEU A 1 229 ? 1.542 -11.664 2.231 1.00 87.75 229 LEU A O 1
ATOM 1723 N N . PRO A 1 230 ? 0.772 -13.683 1.594 1.00 91.12 230 PRO A N 1
ATOM 1724 C CA . PRO A 1 230 ? 0.493 -13.262 0.237 1.00 91.12 230 PRO A CA 1
ATOM 1725 C C . PRO A 1 230 ? -0.760 -12.387 0.153 1.00 91.12 230 PRO A C 1
ATOM 1727 O O . PRO A 1 230 ? -1.784 -12.670 0.786 1.00 91.12 230 PRO A O 1
ATOM 1730 N N . SER A 1 231 ? -0.697 -11.347 -0.669 1.00 91.12 231 SER A N 1
ATOM 1731 C CA . SER A 1 231 ? -1.810 -10.466 -1.002 1.00 91.12 231 SER A CA 1
ATOM 1732 C C . SER A 1 231 ? -1.830 -10.198 -2.510 1.00 91.12 231 SER A C 1
ATOM 1734 O O . SER A 1 231 ? -0.800 -10.197 -3.185 1.00 91.12 231 SER A O 1
ATOM 1736 N N . VAL A 1 232 ? -3.029 -10.011 -3.066 1.00 93.69 232 VAL A N 1
ATOM 1737 C CA . VAL A 1 232 ? -3.183 -9.545 -4.451 1.00 93.69 232 VAL A CA 1
ATOM 1738 C C . VAL A 1 232 ? -3.137 -8.025 -4.437 1.00 93.69 232 VAL A C 1
ATOM 1740 O O . VAL A 1 232 ? -3.930 -7.403 -3.718 1.00 93.69 232 VAL A O 1
ATOM 1743 N N . LEU A 1 233 ? -2.240 -7.473 -5.254 1.00 95.00 233 LEU A N 1
ATOM 1744 C CA . LEU A 1 233 ? -2.094 -6.044 -5.480 1.00 95.00 233 LEU A CA 1
ATOM 1745 C C . LEU A 1 233 ? -3.183 -5.561 -6.435 1.00 95.00 233 LEU A C 1
ATOM 1747 O O . LEU A 1 233 ? -3.436 -6.162 -7.482 1.00 95.00 233 LEU A O 1
ATOM 1751 N N . GLU A 1 234 ? -3.811 -4.449 -6.081 1.00 93.00 234 GLU A N 1
ATOM 1752 C CA . GLU A 1 234 ? -4.890 -3.822 -6.839 1.00 93.00 234 GLU A CA 1
ATOM 1753 C C . GLU A 1 234 ? -4.555 -2.345 -7.085 1.00 93.00 234 GLU A C 1
ATOM 1755 O O . GLU A 1 234 ? -3.682 -1.784 -6.424 1.00 93.00 234 GLU A O 1
ATOM 1760 N N . LEU A 1 235 ? -5.256 -1.712 -8.033 1.00 93.69 235 LEU A N 1
ATOM 1761 C CA . LEU A 1 235 ? -5.206 -0.258 -8.246 1.00 93.69 235 LEU A CA 1
ATOM 1762 C C . LEU A 1 235 ? -3.753 0.265 -8.359 1.00 93.69 235 LEU A C 1
ATOM 1764 O O . LEU A 1 235 ? -2.964 -0.294 -9.124 1.00 93.69 235 LEU A O 1
ATOM 1768 N N . ASP A 1 236 ? -3.393 1.315 -7.614 1.00 92.25 236 ASP A N 1
ATOM 1769 C CA . ASP A 1 236 ? -2.078 1.966 -7.656 1.00 92.25 236 ASP A CA 1
ATOM 1770 C C . ASP A 1 236 ? -0.918 0.994 -7.381 1.00 92.25 236 ASP A C 1
ATOM 1772 O O . ASP A 1 236 ? 0.114 1.095 -8.047 1.00 92.25 236 ASP A O 1
ATOM 1776 N N . ASP A 1 237 ? -1.083 0.030 -6.465 1.00 93.44 237 ASP A N 1
ATOM 1777 C CA . ASP A 1 237 ? -0.027 -0.932 -6.111 1.00 93.44 237 ASP A CA 1
ATOM 1778 C C . ASP A 1 237 ? 0.277 -1.868 -7.288 1.00 93.44 237 ASP A C 1
ATOM 1780 O O . ASP A 1 237 ? 1.438 -2.091 -7.650 1.00 93.44 237 ASP A O 1
ATOM 1784 N N . ARG A 1 238 ? -0.778 -2.372 -7.949 1.00 95.75 238 ARG A N 1
ATOM 1785 C CA . ARG A 1 238 ? -0.650 -3.182 -9.170 1.00 95.75 238 ARG A CA 1
ATOM 1786 C C . ARG A 1 238 ? 0.038 -2.388 -10.271 1.00 95.75 238 ARG A C 1
ATOM 1788 O O . ARG A 1 238 ? 0.958 -2.894 -10.913 1.00 95.75 238 ARG A O 1
ATOM 1795 N N . GLU A 1 239 ? -0.437 -1.173 -10.519 1.00 96.31 239 GLU A N 1
ATOM 1796 C CA . GLU A 1 239 ? 0.047 -0.333 -11.612 1.00 96.31 239 GLU A CA 1
ATOM 1797 C C . GLU A 1 239 ? 1.518 0.040 -11.426 1.00 96.31 239 GLU A C 1
ATOM 1799 O O . GLU A 1 239 ? 2.323 -0.145 -12.339 1.00 96.31 239 GLU A O 1
ATOM 1804 N N . THR A 1 240 ? 1.883 0.474 -10.222 1.00 95.00 240 THR A N 1
ATOM 1805 C CA . THR A 1 240 ? 3.257 0.812 -9.835 1.00 95.00 240 THR A CA 1
ATOM 1806 C C . THR A 1 240 ? 4.186 -0.388 -9.985 1.00 95.00 240 THR A C 1
ATOM 1808 O O . THR A 1 240 ? 5.231 -0.283 -10.629 1.00 95.00 240 THR A O 1
ATOM 1811 N N . SER A 1 241 ? 3.792 -1.549 -9.452 1.00 96.25 241 SER A N 1
ATOM 1812 C CA . SER A 1 241 ? 4.592 -2.776 -9.513 1.00 96.25 241 SER A CA 1
ATOM 1813 C C . SER A 1 241 ? 4.877 -3.209 -10.958 1.00 96.25 241 SER A C 1
ATOM 1815 O O . SER A 1 241 ? 6.031 -3.482 -11.315 1.00 96.25 241 SER A O 1
ATOM 1817 N N . LEU A 1 242 ? 3.852 -3.190 -11.821 1.00 97.69 242 LEU A N 1
ATOM 1818 C CA . LEU A 1 242 ? 3.982 -3.534 -13.239 1.00 97.69 242 LEU A CA 1
ATOM 1819 C C . LEU A 1 242 ? 4.840 -2.516 -14.002 1.00 97.69 242 LEU A C 1
ATOM 1821 O O . LEU A 1 242 ? 5.789 -2.909 -14.681 1.00 97.69 242 LEU A O 1
ATOM 1825 N N . LEU A 1 243 ? 4.545 -1.216 -13.883 1.00 97.69 243 LEU A N 1
ATOM 1826 C CA . LEU A 1 243 ? 5.247 -0.163 -14.623 1.00 97.69 243 LEU A CA 1
ATOM 1827 C C . LEU A 1 243 ? 6.731 -0.095 -14.236 1.00 97.69 243 LEU A C 1
ATOM 1829 O O . LEU A 1 243 ? 7.590 -0.133 -15.119 1.00 97.69 243 LEU A O 1
ATOM 1833 N N . CYS A 1 244 ? 7.051 -0.067 -12.938 1.00 96.19 244 CYS A N 1
ATOM 1834 C CA . CYS A 1 244 ? 8.434 -0.033 -12.454 1.00 96.19 244 CYS A CA 1
ATOM 1835 C C . CYS A 1 244 ? 9.236 -1.252 -12.920 1.00 96.19 244 CYS A C 1
ATOM 1837 O O . CYS A 1 244 ? 10.390 -1.127 -13.347 1.00 96.19 244 CYS A O 1
ATOM 1839 N N . THR A 1 245 ? 8.629 -2.439 -12.860 1.00 97.12 245 THR A N 1
ATOM 1840 C CA . THR A 1 245 ? 9.314 -3.688 -13.198 1.00 97.12 245 THR A CA 1
ATOM 1841 C C . THR A 1 245 ? 9.491 -3.849 -14.700 1.00 97.12 245 THR A C 1
ATOM 1843 O O . THR A 1 245 ? 10.617 -4.076 -15.152 1.00 97.12 245 THR A O 1
ATOM 1846 N N . TRP A 1 246 ? 8.429 -3.663 -15.487 1.00 97.44 246 TRP A N 1
ATOM 1847 C CA . TRP A 1 246 ? 8.498 -3.797 -16.939 1.00 97.44 246 TRP A CA 1
ATOM 1848 C C . TRP A 1 246 ? 9.414 -2.765 -17.581 1.00 97.44 246 TRP A C 1
ATOM 1850 O O . TRP A 1 246 ? 10.147 -3.124 -18.497 1.00 97.44 246 TRP A O 1
ATOM 1860 N N . ILE A 1 247 ? 9.423 -1.513 -17.111 1.00 96.62 247 ILE A N 1
ATOM 1861 C CA . ILE A 1 247 ? 10.322 -0.481 -17.651 1.00 96.62 247 ILE A CA 1
ATOM 1862 C C . ILE A 1 247 ? 11.785 -0.828 -17.371 1.00 96.62 247 ILE A C 1
ATOM 1864 O O . ILE A 1 247 ? 12.619 -0.735 -18.272 1.00 96.62 247 ILE A O 1
ATOM 1868 N N . ARG A 1 248 ? 12.095 -1.278 -16.149 1.00 95.50 248 ARG A N 1
ATOM 1869 C CA . ARG A 1 248 ? 13.456 -1.664 -15.751 1.00 95.50 248 ARG A CA 1
ATOM 1870 C C . ARG A 1 248 ? 13.990 -2.847 -16.560 1.00 95.50 248 ARG A C 1
ATOM 1872 O O . ARG A 1 248 ? 15.153 -2.824 -16.956 1.00 95.50 248 ARG A O 1
ATOM 1879 N N . ASN A 1 249 ? 13.162 -3.867 -16.791 1.00 93.00 249 ASN A N 1
ATOM 1880 C CA . ASN A 1 249 ? 13.578 -5.102 -17.463 1.00 93.00 249 ASN A CA 1
ATOM 1881 C C . ASN A 1 249 ? 13.320 -5.116 -18.984 1.00 93.00 249 ASN A C 1
ATOM 1883 O O . ASN A 1 249 ? 13.695 -6.068 -19.667 1.00 93.00 249 ASN A O 1
ATOM 1887 N N . GLY A 1 250 ? 12.690 -4.068 -19.519 1.00 93.12 250 GLY A N 1
ATOM 1888 C CA . GLY A 1 250 ? 12.409 -3.904 -20.943 1.00 93.12 250 GLY A CA 1
ATOM 1889 C C . GLY A 1 250 ? 11.136 -4.590 -21.449 1.00 93.12 250 GLY A C 1
ATOM 1890 O O . GLY A 1 250 ? 10.765 -4.350 -22.596 1.00 93.12 250 GLY A O 1
ATOM 1891 N N . CYS A 1 251 ? 10.416 -5.378 -20.636 1.00 93.19 251 CYS A N 1
ATOM 1892 C CA . CYS A 1 251 ? 9.216 -6.113 -21.076 1.00 93.19 251 CYS A CA 1
ATOM 1893 C C . CYS A 1 251 ? 8.124 -5.202 -21.663 1.00 93.19 251 CYS A C 1
ATOM 1895 O O . CYS A 1 251 ? 7.384 -5.617 -22.546 1.00 93.19 251 CYS A O 1
ATOM 1897 N N . TRP A 1 252 ? 8.063 -3.934 -21.254 1.00 95.44 252 TRP A N 1
ATOM 1898 C CA . TRP A 1 252 ? 7.133 -2.938 -21.806 1.00 95.44 252 TRP A CA 1
ATOM 1899 C C . TRP A 1 252 ? 7.282 -2.683 -23.321 1.00 95.44 252 TRP A C 1
ATOM 1901 O O . TRP A 1 252 ? 6.385 -2.112 -23.937 1.00 95.44 252 TRP A O 1
ATOM 1911 N N . LEU A 1 253 ? 8.406 -3.080 -23.930 1.00 93.50 253 LEU A N 1
ATOM 1912 C CA . LEU A 1 253 ? 8.676 -2.933 -25.367 1.00 93.50 253 LEU A CA 1
ATOM 1913 C C . LEU A 1 253 ? 8.264 -4.159 -26.190 1.00 93.50 253 LEU A C 1
ATOM 1915 O O . LEU A 1 253 ? 8.260 -4.088 -27.422 1.00 93.50 253 LEU A O 1
ATOM 1919 N N . VAL A 1 254 ? 7.926 -5.268 -25.531 1.00 90.69 254 VAL A N 1
ATOM 1920 C CA . VAL A 1 254 ? 7.463 -6.500 -26.178 1.00 90.69 254 VAL A CA 1
ATOM 1921 C C . VAL A 1 254 ? 6.126 -6.205 -26.864 1.00 90.69 254 VAL A C 1
ATOM 1923 O O . VAL A 1 254 ? 5.237 -5.687 -26.191 1.00 90.69 254 VAL A O 1
ATOM 1926 N N . PRO A 1 255 ? 5.958 -6.476 -28.174 1.00 89.56 255 PRO A N 1
ATOM 1927 C CA . PRO A 1 255 ? 4.790 -6.028 -28.935 1.00 89.56 255 PRO A CA 1
ATOM 1928 C C . PRO A 1 255 ? 3.441 -6.389 -28.307 1.00 89.56 255 PRO A C 1
ATOM 1930 O O . PRO A 1 255 ? 2.556 -5.540 -28.263 1.00 89.56 255 PRO A O 1
ATOM 1933 N N . GLU A 1 256 ? 3.303 -7.607 -27.789 1.00 89.25 256 GLU A N 1
ATOM 1934 C CA . GLU A 1 256 ? 2.089 -8.097 -27.138 1.00 89.25 256 GLU A CA 1
ATOM 1935 C C . GLU A 1 256 ? 1.758 -7.265 -25.889 1.00 89.25 256 GLU A C 1
ATOM 1937 O O . GLU A 1 256 ? 0.650 -6.764 -25.742 1.00 89.25 256 GLU A O 1
ATOM 1942 N N . ILE A 1 257 ? 2.743 -7.013 -25.022 1.00 93.00 257 ILE A N 1
ATOM 1943 C CA . ILE A 1 257 ? 2.557 -6.197 -23.812 1.00 93.00 257 ILE A CA 1
ATOM 1944 C C . ILE A 1 257 ? 2.321 -4.732 -24.191 1.00 93.00 257 ILE A C 1
ATOM 1946 O O . ILE A 1 257 ? 1.374 -4.101 -23.724 1.00 93.00 257 ILE A O 1
ATOM 1950 N N . ARG A 1 258 ? 3.169 -4.189 -25.067 1.00 95.12 258 ARG A N 1
ATOM 1951 C CA . ARG A 1 258 ? 3.155 -2.787 -25.483 1.00 95.12 258 ARG A CA 1
ATOM 1952 C C . ARG A 1 258 ? 1.829 -2.382 -26.107 1.00 95.12 258 ARG A C 1
ATOM 1954 O O . ARG A 1 258 ? 1.320 -1.313 -25.796 1.00 95.12 258 ARG A O 1
ATOM 1961 N N . ASN A 1 259 ? 1.308 -3.204 -27.012 1.00 93.12 259 ASN A N 1
ATOM 1962 C CA . ASN A 1 259 ? 0.150 -2.842 -27.819 1.00 93.12 259 ASN A CA 1
ATOM 1963 C C . ASN A 1 259 ? -1.176 -3.202 -27.130 1.00 93.12 259 ASN A C 1
ATOM 1965 O O . ASN A 1 259 ? -2.179 -2.545 -27.391 1.00 93.12 259 ASN A O 1
ATOM 1969 N N . GLU A 1 260 ? -1.199 -4.233 -26.276 1.00 93.75 260 GLU A N 1
ATOM 1970 C CA . GLU A 1 260 ? -2.438 -4.708 -25.641 1.00 93.75 260 GLU A CA 1
ATOM 1971 C C . GLU A 1 260 ? -2.626 -4.172 -24.218 1.00 93.75 260 GLU A C 1
ATOM 1973 O O . GLU A 1 260 ? -3.761 -4.010 -23.773 1.00 93.75 260 GLU A O 1
ATOM 1978 N N . ARG A 1 261 ? -1.533 -3.893 -23.492 1.00 95.81 261 ARG A N 1
ATOM 1979 C CA . ARG A 1 261 ? -1.587 -3.554 -22.059 1.00 95.81 261 ARG A CA 1
ATOM 1980 C C . ARG A 1 261 ? -1.167 -2.134 -21.728 1.00 95.81 261 ARG A C 1
ATOM 1982 O O . ARG A 1 261 ? -1.427 -1.697 -20.609 1.00 95.81 261 ARG A O 1
ATOM 1989 N N . LEU A 1 262 ? -0.533 -1.413 -22.652 1.00 97.94 262 LEU A N 1
ATOM 1990 C CA . LEU A 1 262 ? 0.008 -0.080 -22.394 1.00 97.94 262 LEU A CA 1
ATOM 1991 C C . LEU A 1 262 ? -0.592 0.972 -23.327 1.00 97.94 262 LEU A C 1
ATOM 1993 O O . LEU A 1 262 ? -0.827 0.745 -24.510 1.00 97.94 262 LEU A O 1
ATOM 1997 N N . AR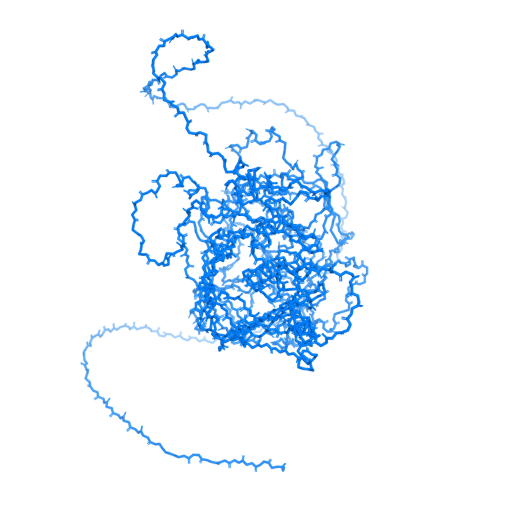G A 1 263 ? -0.784 2.170 -22.779 1.00 97.56 263 ARG A N 1
ATOM 1998 C CA . ARG A 1 263 ? -0.990 3.408 -23.528 1.00 97.56 263 ARG A CA 1
ATOM 1999 C C . ARG A 1 263 ? 0.289 4.219 -23.405 1.00 97.56 263 ARG A C 1
ATOM 2001 O O . ARG A 1 263 ? 0.694 4.562 -22.297 1.00 97.56 263 ARG A O 1
ATOM 2008 N N . ILE A 1 264 ? 0.929 4.489 -24.540 1.00 97.00 264 ILE A N 1
ATOM 2009 C CA . ILE A 1 264 ? 2.192 5.226 -24.596 1.00 97.00 264 ILE A CA 1
ATOM 2010 C C . ILE A 1 264 ? 2.012 6.435 -25.500 1.00 97.00 264 ILE A C 1
ATOM 2012 O O . ILE A 1 264 ? 1.551 6.301 -26.633 1.00 97.00 264 ILE A O 1
ATOM 2016 N N . LYS A 1 265 ? 2.412 7.607 -25.015 1.00 95.38 265 LYS A N 1
ATOM 2017 C CA . LYS A 1 265 ? 2.472 8.831 -25.818 1.00 95.38 265 LYS A CA 1
ATOM 2018 C C . LYS A 1 265 ? 3.752 9.606 -25.527 1.00 95.38 265 LYS A C 1
ATOM 2020 O O . LYS A 1 265 ? 4.392 9.419 -24.494 1.00 95.38 265 LYS A O 1
ATOM 2025 N N . LEU A 1 266 ? 4.123 10.478 -26.459 1.00 92.75 266 LEU A N 1
ATOM 2026 C CA . LEU A 1 266 ? 5.123 11.509 -26.195 1.00 92.75 266 LEU A CA 1
ATOM 2027 C C . LEU A 1 266 ? 4.497 12.558 -25.278 1.00 92.75 266 LEU A C 1
ATOM 2029 O O . LEU A 1 266 ? 3.360 12.964 -25.514 1.00 92.75 266 LEU A O 1
ATOM 2033 N N . ALA A 1 267 ? 5.230 12.988 -24.256 1.00 88.75 267 ALA A N 1
ATOM 2034 C CA . ALA A 1 267 ? 4.814 14.144 -23.471 1.00 88.75 267 ALA A CA 1
ATOM 2035 C C . ALA A 1 267 ? 4.870 15.395 -24.367 1.00 88.75 267 ALA A C 1
ATOM 2037 O O . ALA A 1 267 ? 5.885 15.628 -25.031 1.00 88.75 267 ALA A O 1
ATOM 2038 N N . GLU A 1 268 ? 3.772 16.152 -24.431 1.00 66.44 268 GLU A N 1
ATOM 2039 C CA . GLU A 1 268 ? 3.612 17.262 -25.382 1.00 66.44 268 GLU A CA 1
ATOM 2040 C C . GLU A 1 268 ? 4.399 18.523 -24.970 1.00 66.44 268 GLU A C 1
ATOM 2042 O O . GLU A 1 268 ? 4.760 19.292 -25.854 1.00 66.44 268 GLU A O 1
ATOM 2047 N N . ASP A 1 269 ? 4.777 18.673 -23.688 1.00 58.50 269 ASP A N 1
ATOM 2048 C CA . ASP A 1 269 ? 5.561 19.797 -23.149 1.00 58.50 269 ASP A CA 1
ATOM 2049 C C . ASP A 1 269 ? 6.385 19.411 -21.887 1.00 58.50 269 ASP A C 1
ATOM 2051 O O . ASP A 1 269 ? 6.290 18.299 -21.354 1.00 58.50 269 ASP A O 1
ATOM 2055 N N . GLU A 1 270 ? 7.236 20.329 -21.392 1.00 52.88 270 GLU A N 1
ATOM 2056 C CA . GLU A 1 270 ? 7.941 20.176 -20.101 1.00 52.88 270 GLU A CA 1
ATOM 2057 C C . GLU A 1 270 ? 6.975 20.140 -18.900 1.00 52.88 270 GLU A C 1
ATOM 2059 O O . GLU A 1 270 ? 7.340 19.595 -17.850 1.00 52.88 270 GLU A O 1
ATOM 2064 N N . GLU A 1 271 ? 5.751 20.658 -19.063 1.00 51.75 271 GLU A N 1
ATOM 2065 C CA . GLU A 1 271 ? 4.724 20.702 -18.023 1.00 51.75 271 GLU A CA 1
ATOM 2066 C C . GLU A 1 271 ? 4.356 19.296 -17.534 1.00 51.75 271 GLU A C 1
ATOM 2068 O O . GLU A 1 271 ? 4.300 18.317 -18.277 1.00 51.75 271 GLU A O 1
ATOM 2073 N N . GLU A 1 272 ? 4.215 19.179 -16.220 1.00 58.41 272 GLU A N 1
ATOM 2074 C CA . GLU A 1 272 ? 3.855 17.927 -15.565 1.00 58.41 272 GLU A CA 1
ATOM 2075 C C . GLU A 1 272 ? 2.345 17.693 -15.592 1.00 58.41 272 GLU A C 1
ATOM 2077 O O . GLU A 1 272 ? 1.590 18.662 -15.674 1.00 58.41 272 GLU A O 1
ATOM 2082 N N . PRO A 1 273 ? 1.891 16.431 -15.460 1.00 62.12 273 PRO A N 1
ATOM 2083 C CA . PRO A 1 273 ? 0.473 16.143 -15.272 1.00 62.12 273 PRO A CA 1
ATOM 2084 C C . PRO A 1 273 ? -0.102 16.954 -14.099 1.00 62.12 273 PRO A C 1
ATOM 2086 O O . PRO A 1 273 ? 0.528 17.039 -13.043 1.00 62.12 273 PRO A O 1
ATOM 2089 N N . GLU A 1 274 ? -1.299 17.526 -14.258 1.00 58.88 274 GLU A N 1
ATOM 2090 C CA . GLU A 1 274 ? -1.920 18.402 -13.246 1.00 58.88 274 GLU A CA 1
ATOM 2091 C C . GLU A 1 274 ? -2.011 17.736 -11.857 1.00 58.88 274 GLU A C 1
ATOM 2093 O O . GLU A 1 274 ? -1.741 18.376 -10.835 1.00 58.88 274 GLU A O 1
ATOM 2098 N N . ASP A 1 275 ? -2.277 16.425 -11.818 1.00 58.06 275 ASP A N 1
ATOM 2099 C CA . ASP A 1 275 ? -2.371 15.629 -10.586 1.00 58.06 275 ASP A CA 1
ATOM 2100 C C . ASP A 1 275 ? -1.061 15.605 -9.775 1.00 58.06 275 ASP A C 1
ATOM 2102 O O . ASP A 1 275 ? -1.075 15.491 -8.548 1.00 58.06 275 ASP A O 1
ATOM 2106 N N . TRP A 1 276 ? 0.092 15.771 -10.429 1.00 64.56 276 TRP A N 1
ATOM 2107 C CA . TRP A 1 276 ? 1.399 15.759 -9.766 1.00 64.56 276 TRP A CA 1
ATOM 2108 C C . TRP A 1 276 ? 1.689 17.055 -9.016 1.00 64.56 276 TRP A C 1
ATOM 2110 O O . TRP A 1 276 ? 2.372 17.038 -7.988 1.00 64.56 276 TRP A O 1
ATOM 2120 N N . GLY A 1 277 ? 1.157 18.181 -9.499 1.00 57.22 277 GLY A N 1
ATOM 2121 C CA . GLY A 1 277 ? 1.252 19.460 -8.798 1.00 57.22 277 GLY A CA 1
ATOM 2122 C C . GLY A 1 277 ? 0.615 19.375 -7.410 1.00 57.22 277 GLY A C 1
ATOM 2123 O O . GLY A 1 277 ? 1.210 19.813 -6.423 1.00 57.22 277 GLY A O 1
ATOM 2124 N N . LEU A 1 278 ? -0.549 18.722 -7.320 1.00 57.31 278 LEU A N 1
ATOM 2125 C CA . LEU A 1 278 ? -1.250 18.489 -6.058 1.00 57.31 278 LEU A CA 1
ATOM 2126 C C . LEU A 1 278 ? -0.483 17.533 -5.140 1.00 57.31 278 LEU A C 1
ATOM 2128 O O . LEU A 1 278 ? -0.310 17.855 -3.966 1.00 57.31 278 LEU A O 1
ATOM 2132 N N . LEU A 1 279 ? 0.026 16.414 -5.663 1.00 58.00 279 LEU A N 1
ATOM 2133 C CA . LEU A 1 279 ? 0.815 15.453 -4.881 1.00 58.00 279 LEU A CA 1
ATOM 2134 C C . LEU A 1 279 ? 2.107 16.077 -4.330 1.00 58.00 279 LEU A C 1
ATOM 2136 O O . LEU A 1 279 ? 2.460 15.871 -3.176 1.00 58.00 279 LEU A O 1
ATOM 2140 N N . ARG A 1 280 ? 2.780 16.953 -5.081 1.00 61.88 280 ARG A N 1
ATOM 2141 C CA . ARG A 1 280 ? 3.931 17.709 -4.550 1.00 61.88 280 ARG A CA 1
ATOM 2142 C C . ARG A 1 280 ? 3.565 18.691 -3.458 1.00 61.88 280 ARG A C 1
ATOM 2144 O O . ARG A 1 280 ? 4.302 18.812 -2.479 1.00 61.88 280 ARG A O 1
ATOM 2151 N N . GLU A 1 281 ? 2.473 19.437 -3.637 1.00 56.91 281 GLU A N 1
ATOM 2152 C CA . GLU A 1 281 ? 1.986 20.334 -2.587 1.00 56.91 281 GLU A CA 1
ATOM 2153 C C . GLU A 1 281 ? 1.704 19.551 -1.295 1.00 56.91 281 GLU A C 1
ATOM 2155 O O . GLU A 1 281 ? 1.931 20.089 -0.208 1.00 56.91 281 GLU A O 1
ATOM 2160 N N . GLN A 1 282 ? 1.276 18.288 -1.411 1.00 55.31 282 GLN A N 1
ATOM 2161 C CA . GLN A 1 282 ? 1.085 17.363 -0.291 1.00 55.31 282 GLN A CA 1
ATOM 2162 C C . GLN A 1 282 ? 2.418 16.907 0.317 1.00 55.31 282 GLN A C 1
ATOM 2164 O O . GLN A 1 282 ? 2.611 17.080 1.522 1.00 55.31 282 GLN A O 1
ATOM 2169 N N . SER A 1 283 ? 3.360 16.409 -0.489 1.00 47.47 283 SER A N 1
ATOM 2170 C CA . SER A 1 283 ? 4.617 15.842 0.020 1.00 47.47 283 SER A CA 1
ATOM 2171 C C . SER A 1 283 ? 5.629 16.880 0.527 1.00 47.47 283 SER A C 1
ATOM 2173 O O . SER A 1 283 ? 6.441 16.571 1.400 1.00 47.47 283 SER A O 1
ATOM 2175 N N . PHE A 1 284 ? 5.595 18.121 0.021 1.00 41.34 284 PHE A N 1
ATOM 2176 C CA . PHE A 1 284 ? 6.600 19.155 0.331 1.00 41.34 284 PHE A CA 1
ATOM 2177 C C . PHE A 1 284 ? 6.042 20.439 0.965 1.00 41.34 284 PHE A C 1
ATOM 2179 O O . PHE A 1 284 ? 6.814 21.266 1.460 1.00 41.34 284 PHE A O 1
ATOM 2186 N N . GLY A 1 285 ? 4.718 20.639 0.964 1.00 45.59 285 GLY A N 1
ATOM 2187 C CA . GLY A 1 285 ? 4.092 21.904 1.352 1.00 45.59 285 GLY A CA 1
ATOM 2188 C C . GLY A 1 285 ? 4.395 23.061 0.380 1.00 45.59 285 GLY A C 1
ATOM 2189 O O . GLY A 1 285 ? 5.405 23.093 -0.325 1.00 45.59 285 GLY A O 1
ATOM 2190 N N . ARG A 1 286 ? 3.535 24.089 0.359 1.00 34.97 286 ARG A N 1
ATOM 2191 C CA . ARG A 1 286 ? 3.654 25.234 -0.578 1.00 34.97 286 ARG A CA 1
ATOM 2192 C C . ARG A 1 286 ? 4.960 26.033 -0.481 1.00 34.97 286 ARG A C 1
ATOM 2194 O O . ARG A 1 286 ? 5.324 26.713 -1.436 1.00 34.97 286 ARG A O 1
ATOM 2201 N N . ALA A 1 287 ? 5.666 25.971 0.649 1.00 34.56 287 ALA A N 1
ATOM 2202 C CA . ALA A 1 287 ? 6.898 26.733 0.857 1.00 34.56 287 ALA A CA 1
ATOM 2203 C C . ALA A 1 287 ? 8.057 26.268 -0.046 1.00 34.56 287 ALA A C 1
ATOM 2205 O O . ALA A 1 287 ? 8.928 27.074 -0.363 1.00 34.56 287 ALA A O 1
ATOM 2206 N N . SER A 1 288 ? 8.060 25.003 -0.490 1.00 35.81 288 SER A N 1
ATOM 2207 C CA . SER A 1 288 ? 9.103 24.482 -1.386 1.00 35.81 288 SER A CA 1
ATOM 2208 C C . SER A 1 288 ? 8.790 24.740 -2.866 1.00 35.81 288 SER A C 1
ATOM 2210 O O . SER A 1 288 ? 9.695 25.047 -3.637 1.00 35.81 288 SER A O 1
ATOM 2212 N N . ALA A 1 289 ? 7.507 24.734 -3.254 1.00 34.84 289 ALA A N 1
ATOM 2213 C CA . ALA A 1 289 ? 7.078 25.034 -4.625 1.00 34.84 289 ALA A CA 1
ATOM 2214 C C . ALA A 1 289 ? 7.407 26.480 -5.050 1.00 34.84 289 ALA A C 1
ATOM 2216 O O . ALA A 1 289 ? 7.794 26.716 -6.190 1.00 34.84 289 ALA A O 1
ATOM 2217 N N . ALA A 1 290 ? 7.342 27.441 -4.120 1.00 32.47 290 ALA A N 1
ATOM 2218 C CA . ALA A 1 290 ? 7.728 28.833 -4.375 1.00 32.47 290 ALA A CA 1
ATOM 2219 C C . ALA A 1 290 ? 9.255 29.067 -4.389 1.00 32.47 290 ALA A C 1
ATOM 2221 O O . ALA A 1 290 ? 9.714 30.094 -4.878 1.00 32.47 290 ALA A O 1
ATOM 2222 N N . ALA A 1 291 ? 10.058 28.129 -3.870 1.00 34.03 291 ALA A N 1
ATOM 2223 C CA . ALA A 1 291 ? 11.521 28.234 -3.862 1.00 34.03 291 ALA A CA 1
ATOM 2224 C C . ALA A 1 291 ? 12.172 27.750 -5.176 1.00 34.03 291 ALA A C 1
ATOM 2226 O O . ALA A 1 291 ? 13.377 27.934 -5.368 1.00 34.03 291 ALA A O 1
ATOM 2227 N N . GLY A 1 292 ? 11.381 27.170 -6.088 1.00 30.23 292 GLY A N 1
ATOM 2228 C CA . GLY A 1 292 ? 11.827 26.702 -7.402 1.00 30.23 292 GLY A CA 1
ATOM 2229 C C . GLY A 1 292 ? 12.271 27.805 -8.369 1.00 30.23 292 GLY A C 1
ATOM 2230 O O . GLY A 1 292 ? 12.922 27.489 -9.360 1.00 30.23 292 GLY A O 1
ATOM 2231 N N . GLU A 1 293 ? 11.990 29.082 -8.080 1.00 32.59 293 GLU A N 1
ATOM 2232 C CA . GLU A 1 293 ? 12.396 30.197 -8.951 1.00 32.59 293 GLU A CA 1
ATOM 2233 C C . GLU A 1 293 ? 13.677 30.936 -8.512 1.00 32.59 293 GLU A C 1
ATOM 2235 O O . GLU A 1 293 ? 14.257 31.636 -9.337 1.00 32.59 293 GLU A O 1
ATOM 2240 N N . GLU A 1 294 ? 14.205 30.755 -7.289 1.00 28.48 294 GLU A N 1
ATOM 2241 C CA . GLU A 1 294 ? 15.385 31.534 -6.836 1.00 28.48 294 GLU A CA 1
ATOM 2242 C C . GLU A 1 294 ? 16.490 30.770 -6.073 1.00 28.48 294 GLU A C 1
ATOM 2244 O O . GLU A 1 294 ? 17.485 31.374 -5.669 1.00 28.48 294 GLU A O 1
ATOM 2249 N N . ALA A 1 295 ? 16.433 29.443 -5.929 1.00 28.67 295 ALA A N 1
ATOM 2250 C CA . ALA A 1 295 ? 17.513 28.685 -5.278 1.00 28.67 295 ALA A CA 1
ATOM 2251 C C . ALA A 1 295 ? 18.614 28.233 -6.262 1.00 28.67 295 ALA A C 1
ATOM 2253 O O . ALA A 1 295 ? 18.882 27.043 -6.432 1.00 28.67 295 ALA A O 1
ATOM 2254 N N . SER A 1 296 ? 19.306 29.192 -6.886 1.00 35.66 296 SER A N 1
ATOM 2255 C CA . SER A 1 296 ? 20.648 28.940 -7.425 1.00 35.66 296 SER A CA 1
ATOM 2256 C C . SER A 1 296 ? 21.688 29.252 -6.344 1.00 35.66 296 SER A C 1
ATOM 2258 O O . SER A 1 296 ? 21.680 30.325 -5.748 1.00 35.66 296 SER A O 1
ATOM 2260 N N . THR A 1 297 ? 22.608 28.310 -6.124 1.00 31.06 297 THR A N 1
ATOM 2261 C CA . THR A 1 297 ? 23.819 28.401 -5.282 1.00 31.06 297 THR A CA 1
ATOM 2262 C C . THR A 1 297 ? 23.638 28.295 -3.756 1.00 31.06 297 THR A C 1
ATOM 2264 O O . THR A 1 297 ? 23.509 29.281 -3.044 1.00 31.06 297 THR A O 1
ATOM 2267 N N . SER A 1 298 ? 23.762 27.077 -3.211 1.00 27.16 298 SER A N 1
ATOM 2268 C CA . SER A 1 298 ? 24.877 26.695 -2.312 1.00 27.16 298 SER A CA 1
ATOM 2269 C C . SER A 1 298 ? 24.635 25.359 -1.582 1.00 27.16 298 SER A C 1
ATOM 2271 O O . SER A 1 298 ? 23.645 25.180 -0.887 1.00 27.16 298 SER A O 1
ATOM 2273 N N . GLY A 1 299 ? 25.608 24.444 -1.693 1.00 30.05 299 GLY A N 1
ATOM 2274 C CA . GLY A 1 299 ? 26.002 23.565 -0.583 1.00 30.05 299 GLY A CA 1
ATOM 2275 C C . GLY A 1 299 ? 25.259 22.242 -0.358 1.00 30.05 299 GLY A C 1
ATOM 2276 O O . GLY A 1 299 ? 24.829 21.995 0.760 1.00 30.05 299 GLY A O 1
ATOM 2277 N N . MET A 1 300 ? 25.219 21.346 -1.349 1.00 28.34 300 MET A N 1
ATOM 2278 C CA . MET A 1 300 ? 25.100 19.894 -1.113 1.00 28.34 300 MET A CA 1
ATOM 2279 C C . MET A 1 300 ? 26.342 19.192 -1.691 1.00 28.34 300 MET A C 1
ATOM 2281 O O . MET A 1 300 ? 26.796 19.588 -2.771 1.00 28.34 300 MET A O 1
ATOM 2285 N N . PRO A 1 301 ? 26.941 18.200 -1.003 1.00 26.44 301 PRO A N 1
ATOM 2286 C CA . PRO A 1 301 ? 28.033 17.419 -1.568 1.00 26.44 301 PRO A CA 1
ATOM 2287 C C . PRO A 1 301 ? 27.504 16.589 -2.744 1.00 26.44 301 PRO A C 1
ATOM 2289 O O . PRO A 1 301 ? 26.438 15.987 -2.670 1.00 26.44 301 PRO A O 1
ATOM 2292 N N . ALA A 1 302 ? 28.243 16.613 -3.851 1.00 29.83 302 ALA A N 1
ATOM 2293 C CA . ALA A 1 302 ? 27.881 15.970 -5.106 1.00 29.83 302 ALA A CA 1
ATOM 2294 C C . ALA A 1 302 ? 27.880 14.435 -4.978 1.00 29.83 302 ALA A C 1
ATOM 2296 O O . ALA A 1 302 ? 28.909 13.792 -5.180 1.00 29.83 302 ALA A O 1
ATOM 2297 N N . GLU A 1 303 ? 26.721 13.854 -4.679 1.00 30.95 303 GLU A N 1
ATOM 2298 C CA . GLU A 1 303 ? 26.424 12.442 -4.916 1.00 30.95 303 GLU A CA 1
ATOM 2299 C C . GLU A 1 303 ? 25.708 12.299 -6.263 1.00 30.95 303 GLU A C 1
ATOM 2301 O O . GLU A 1 303 ? 24.711 12.967 -6.516 1.00 30.95 303 GLU A O 1
ATOM 2306 N N . GLY A 1 304 ? 26.259 11.448 -7.136 1.00 31.22 304 GLY A N 1
ATOM 2307 C CA . GLY A 1 304 ? 25.646 11.003 -8.390 1.00 31.22 304 GLY A CA 1
ATOM 2308 C C . GLY A 1 304 ? 25.356 12.111 -9.403 1.00 31.22 304 GLY A C 1
ATOM 2309 O O . GLY A 1 304 ? 24.268 12.674 -9.432 1.00 31.22 304 GLY A O 1
ATOM 2310 N N . LYS A 1 305 ? 26.290 12.370 -10.328 1.00 31.38 305 LYS A N 1
ATOM 2311 C CA . LYS A 1 305 ? 25.938 13.029 -11.593 1.00 31.38 305 LYS A CA 1
ATOM 2312 C C . LYS A 1 305 ? 24.978 12.115 -12.366 1.00 31.38 305 LYS A C 1
ATOM 2314 O O . LYS A 1 305 ? 25.423 11.331 -13.198 1.00 31.38 305 LYS A O 1
ATOM 2319 N N . GLY A 1 306 ? 23.677 12.235 -12.106 1.00 35.41 306 GLY A N 1
ATOM 2320 C CA . GLY A 1 306 ? 22.671 11.953 -13.122 1.00 35.41 306 GLY A CA 1
ATOM 2321 C C . GLY A 1 306 ? 23.048 12.746 -14.371 1.00 35.41 306 GLY A C 1
ATOM 2322 O O . GLY A 1 306 ? 23.509 13.891 -14.267 1.00 35.41 306 GLY A O 1
ATOM 2323 N N . ALA A 1 307 ? 22.963 12.103 -15.534 1.00 36.97 307 ALA A N 1
ATOM 2324 C CA . ALA A 1 307 ? 23.205 12.746 -16.816 1.00 36.97 307 ALA A CA 1
ATOM 2325 C C . ALA A 1 307 ? 22.453 14.085 -16.841 1.00 36.97 307 ALA A C 1
ATOM 2327 O O . ALA A 1 307 ? 21.265 14.141 -16.535 1.00 36.97 307 ALA A O 1
ATOM 2328 N N . GLY A 1 308 ? 23.172 15.181 -17.096 1.00 33.59 308 GLY A N 1
ATOM 2329 C CA . GLY A 1 308 ? 22.577 16.510 -17.059 1.00 33.59 308 GLY A CA 1
ATOM 2330 C C . GLY A 1 308 ? 21.361 16.571 -17.978 1.00 33.59 308 GLY A C 1
ATOM 2331 O O . GLY A 1 308 ? 21.462 16.135 -19.123 1.00 33.59 308 GLY A O 1
ATOM 2332 N N . ARG A 1 309 ? 20.247 17.131 -17.481 1.00 41.56 309 ARG A N 1
ATOM 2333 C CA . ARG A 1 309 ? 19.109 17.563 -18.306 1.00 41.56 309 ARG A CA 1
ATOM 2334 C C . ARG A 1 309 ? 19.660 18.394 -19.462 1.00 41.56 309 ARG A C 1
ATOM 2336 O O . ARG A 1 309 ? 20.090 19.534 -19.285 1.00 41.56 309 ARG A O 1
ATOM 2343 N N . GLY A 1 310 ? 19.754 17.769 -20.621 1.00 42.78 310 GLY A N 1
ATOM 2344 C CA . GLY A 1 310 ? 20.380 18.302 -21.817 1.00 42.78 310 GLY A CA 1
ATOM 2345 C C . GLY A 1 310 ? 19.447 18.101 -22.996 1.00 42.78 310 GLY A C 1
ATOM 2346 O O . GLY A 1 310 ? 18.519 17.308 -22.929 1.00 42.78 310 GLY A O 1
ATOM 2347 N N . ARG A 1 311 ? 19.724 18.798 -24.099 1.00 57.72 311 ARG A N 1
ATOM 2348 C CA . ARG A 1 311 ? 18.971 18.793 -25.372 1.00 57.72 311 ARG A CA 1
ATOM 2349 C C . ARG A 1 311 ? 18.780 17.411 -26.050 1.00 57.72 311 ARG A C 1
ATOM 2351 O O . ARG A 1 311 ? 18.330 17.382 -27.190 1.00 57.72 311 ARG A O 1
ATOM 2358 N N . ASN A 1 312 ? 19.123 16.307 -25.382 1.00 85.31 312 ASN A N 1
ATOM 2359 C CA . ASN A 1 312 ? 19.212 14.946 -25.913 1.00 85.31 312 ASN A CA 1
ATOM 2360 C C . ASN A 1 312 ? 18.356 13.953 -25.102 1.00 85.31 312 ASN A C 1
ATOM 2362 O O . ASN A 1 312 ? 18.787 12.824 -24.839 1.00 85.31 312 ASN A O 1
ATOM 2366 N N . THR A 1 313 ? 17.172 14.368 -24.651 1.00 90.19 313 THR A N 1
ATOM 2367 C CA . THR A 1 313 ? 16.210 13.462 -24.014 1.00 90.19 313 THR A CA 1
ATOM 2368 C C . THR A 1 313 ? 14.843 13.530 -24.685 1.00 90.19 313 THR A C 1
ATOM 2370 O O . THR A 1 313 ? 14.479 14.523 -25.315 1.00 90.19 313 THR A O 1
ATOM 2373 N N . ALA A 1 314 ? 14.123 12.414 -24.621 1.00 91.75 314 ALA A N 1
ATOM 2374 C CA . ALA A 1 314 ? 12.727 12.294 -25.007 1.00 91.75 314 ALA A CA 1
ATOM 2375 C C . ALA A 1 314 ? 11.948 11.779 -23.799 1.00 91.75 314 ALA A C 1
ATOM 2377 O O . ALA A 1 314 ? 12.433 10.911 -23.072 1.00 91.75 314 ALA A O 1
ATOM 2378 N N . THR A 1 315 ? 10.741 12.298 -23.610 1.00 94.06 315 THR A N 1
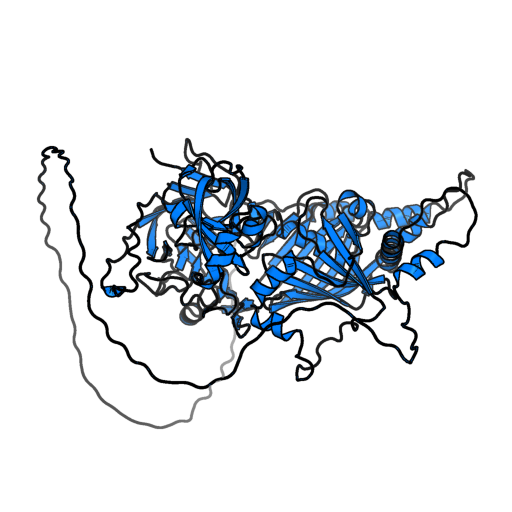ATOM 2379 C CA . THR A 1 315 ? 9.899 11.954 -22.466 1.00 94.06 315 THR A CA 1
ATOM 2380 C C . THR A 1 315 ? 8.663 11.217 -22.946 1.00 94.06 315 THR A C 1
ATOM 2382 O O . THR A 1 315 ? 7.945 11.695 -23.827 1.00 94.06 315 THR A O 1
ATOM 2385 N N . LEU A 1 316 ? 8.429 10.048 -22.362 1.00 96.06 316 LEU A N 1
ATOM 2386 C CA . LEU A 1 316 ? 7.268 9.210 -22.623 1.00 96.06 316 LEU A CA 1
ATOM 2387 C C . LEU A 1 316 ? 6.345 9.222 -21.408 1.00 96.06 316 LEU A C 1
ATOM 2389 O O . LEU A 1 316 ? 6.808 9.138 -20.272 1.00 96.06 316 LEU A O 1
ATOM 2393 N N . GLU A 1 317 ? 5.046 9.283 -21.661 1.00 96.56 317 GLU A N 1
ATOM 2394 C CA . GLU A 1 317 ? 4.022 8.951 -20.675 1.00 96.56 317 GLU A CA 1
ATOM 2395 C C . GLU A 1 317 ? 3.551 7.524 -20.940 1.00 96.56 317 GLU A C 1
ATOM 2397 O O . GLU A 1 317 ? 3.142 7.201 -22.059 1.00 96.56 317 GLU A O 1
ATOM 2402 N N . VAL A 1 318 ? 3.659 6.672 -19.921 1.00 97.62 318 VAL A N 1
ATOM 2403 C CA . VAL A 1 318 ? 3.326 5.248 -19.968 1.00 97.62 318 VAL A CA 1
ATOM 2404 C C . VAL A 1 318 ? 2.263 4.965 -18.913 1.00 97.62 318 VAL A C 1
ATOM 2406 O O . VAL A 1 318 ? 2.491 5.165 -17.723 1.00 97.62 318 VAL A O 1
ATOM 2409 N N . THR A 1 319 ? 1.109 4.473 -19.344 1.00 97.50 319 THR A N 1
ATOM 2410 C CA . THR A 1 319 ? -0.029 4.145 -18.473 1.00 97.50 319 THR A CA 1
ATOM 2411 C C . THR A 1 319 ? -0.498 2.736 -18.811 1.00 97.50 319 THR A C 1
ATOM 2413 O O . THR A 1 319 ? -0.502 2.361 -19.988 1.00 97.50 319 THR A O 1
ATOM 2416 N N . LEU A 1 320 ? -0.951 1.951 -17.828 1.00 97.06 320 LEU A N 1
ATOM 2417 C CA . LEU A 1 320 ? -1.673 0.719 -18.158 1.00 97.06 320 LEU A CA 1
ATOM 2418 C C . LEU A 1 320 ? -2.963 1.053 -18.928 1.00 97.06 320 LEU A C 1
ATOM 2420 O O . LEU A 1 320 ? -3.586 2.103 -18.730 1.00 97.06 320 LEU A O 1
ATOM 2424 N N . ALA A 1 321 ? -3.373 0.172 -19.837 1.00 95.81 321 ALA A N 1
ATOM 2425 C CA . ALA A 1 321 ? -4.587 0.349 -20.631 1.00 95.81 321 ALA A CA 1
ATOM 2426 C C . ALA A 1 321 ? -5.839 0.471 -19.743 1.00 95.81 321 ALA A C 1
ATOM 2428 O O . ALA A 1 321 ? -6.718 1.278 -20.039 1.00 95.81 321 ALA A O 1
ATOM 2429 N N . ASP A 1 322 ? -5.861 -0.267 -18.632 1.00 94.31 322 ASP A N 1
ATOM 2430 C CA . ASP A 1 322 ? -6.917 -0.293 -17.615 1.00 94.31 322 ASP A CA 1
ATOM 2431 C C . ASP A 1 322 ? -6.619 0.579 -16.377 1.00 94.31 322 ASP A C 1
ATOM 2433 O O . ASP A 1 322 ? -7.430 0.624 -15.455 1.00 94.31 322 ASP A O 1
ATOM 2437 N N . GLY A 1 323 ? -5.476 1.274 -16.351 1.00 94.38 323 GLY A N 1
ATOM 2438 C CA . GLY A 1 323 ? -4.984 2.011 -15.184 1.00 94.38 323 GLY A CA 1
ATOM 2439 C C . GLY A 1 323 ? -5.226 3.524 -15.202 1.00 94.38 323 GLY A C 1
ATOM 2440 O O . GLY A 1 323 ? -5.640 4.106 -16.215 1.00 94.38 323 GLY A O 1
ATOM 2441 N N . LYS A 1 324 ? -4.919 4.168 -14.070 1.00 92.94 324 LYS A N 1
ATOM 2442 C CA . LYS A 1 324 ? -4.918 5.634 -13.884 1.00 92.94 324 LYS A CA 1
ATOM 2443 C C . LYS A 1 324 ? -3.522 6.216 -13.617 1.00 92.94 324 LYS A C 1
ATOM 2445 O O . LYS A 1 324 ? -3.275 7.372 -13.957 1.00 92.94 324 LYS A O 1
ATOM 2450 N N . VAL A 1 325 ? -2.605 5.436 -13.051 1.00 93.12 325 VAL A N 1
ATOM 2451 C CA . VAL A 1 325 ? -1.216 5.814 -12.778 1.00 93.12 325 VAL A CA 1
ATOM 2452 C C . VAL A 1 325 ? -0.472 5.987 -14.093 1.00 93.12 325 VAL A C 1
ATOM 2454 O O . VAL A 1 325 ? -0.303 5.056 -14.882 1.00 93.12 325 VAL A O 1
ATOM 2457 N N . THR A 1 326 ? -0.003 7.211 -14.319 1.00 94.44 326 THR A N 1
ATOM 2458 C CA . THR A 1 326 ? 0.814 7.554 -15.482 1.00 94.44 326 THR A CA 1
ATOM 2459 C C . THR A 1 326 ? 2.257 7.749 -15.048 1.00 94.44 326 THR A C 1
ATOM 2461 O O . THR A 1 326 ? 2.580 8.670 -14.296 1.00 94.44 326 THR A O 1
ATOM 2464 N N . ALA A 1 327 ? 3.123 6.873 -15.544 1.00 95.69 327 ALA A N 1
ATOM 2465 C CA . ALA A 1 327 ? 4.563 6.959 -15.397 1.00 95.69 327 ALA A CA 1
ATOM 2466 C C . ALA A 1 327 ? 5.157 7.926 -16.426 1.00 95.69 327 ALA A C 1
ATOM 2468 O O . ALA A 1 327 ? 4.879 7.823 -17.621 1.00 95.69 327 ALA A O 1
ATOM 2469 N N . ARG A 1 328 ? 6.034 8.825 -15.976 1.00 95.19 328 ARG A N 1
ATOM 2470 C CA . ARG A 1 328 ? 6.839 9.702 -16.832 1.00 95.19 328 ARG A CA 1
ATOM 2471 C C . ARG A 1 328 ? 8.247 9.125 -16.948 1.00 95.19 328 ARG A C 1
ATOM 2473 O O . ARG A 1 328 ? 8.992 9.100 -15.971 1.00 95.19 328 ARG A O 1
ATOM 2480 N N . LEU A 1 329 ? 8.591 8.647 -18.139 1.00 96.50 329 LEU A N 1
ATOM 2481 C CA . LEU A 1 329 ? 9.863 8.003 -18.451 1.00 96.50 329 LEU A CA 1
ATOM 2482 C C . LEU A 1 329 ? 10.729 8.927 -19.311 1.00 96.50 329 LEU A C 1
ATOM 2484 O O . LEU A 1 329 ? 10.409 9.196 -20.469 1.00 96.50 329 LEU A O 1
ATOM 2488 N N . GLU A 1 330 ? 11.848 9.381 -18.760 1.00 95.56 330 GLU A N 1
ATOM 2489 C CA . GLU A 1 330 ? 12.888 10.097 -19.490 1.00 95.56 330 GLU A CA 1
ATOM 2490 C C . GLU A 1 330 ? 13.852 9.105 -20.152 1.00 95.56 330 GLU A C 1
ATOM 2492 O O . GLU A 1 330 ? 14.365 8.174 -19.525 1.00 95.56 330 GLU A O 1
ATOM 2497 N N . VAL A 1 331 ? 14.112 9.321 -21.440 1.00 94.75 331 VAL A N 1
ATOM 2498 C CA . VAL A 1 331 ? 14.950 8.472 -22.289 1.00 94.75 331 VAL A CA 1
ATOM 2499 C C . VAL A 1 331 ? 16.054 9.310 -22.918 1.00 94.75 331 VAL A C 1
ATOM 2501 O O . VAL A 1 331 ? 15.799 10.378 -23.466 1.00 94.75 331 VAL A O 1
ATOM 2504 N N . CYS A 1 332 ? 17.286 8.807 -22.915 1.00 93.62 332 CYS A N 1
ATOM 2505 C CA . CYS A 1 332 ? 18.399 9.422 -23.637 1.00 93.62 332 CYS A CA 1
ATOM 2506 C C . CYS A 1 332 ? 18.241 9.216 -25.151 1.00 93.62 332 CYS A C 1
ATOM 2508 O O . CYS A 1 332 ? 18.218 8.076 -25.596 1.00 93.62 332 CYS A O 1
ATOM 2510 N N . THR A 1 333 ? 18.210 10.271 -25.967 1.00 93.81 333 THR A N 1
ATOM 2511 C CA . THR A 1 333 ? 18.077 10.141 -27.435 1.00 93.81 333 THR A CA 1
ATOM 2512 C C . THR A 1 333 ? 19.380 9.764 -28.141 1.00 93.81 333 THR A C 1
ATOM 2514 O O . THR A 1 333 ? 19.357 9.425 -29.321 1.00 93.81 333 THR A O 1
ATOM 2517 N N . ASP A 1 334 ? 20.518 9.817 -27.444 1.00 92.94 334 ASP A N 1
ATOM 2518 C CA . ASP A 1 334 ? 21.810 9.385 -27.996 1.00 92.94 334 ASP A CA 1
ATOM 2519 C C . ASP A 1 334 ? 22.005 7.872 -27.842 1.00 92.94 334 ASP A C 1
ATOM 2521 O O . ASP A 1 334 ? 22.541 7.207 -28.726 1.00 92.94 334 ASP A O 1
ATOM 2525 N N . THR A 1 335 ? 21.572 7.320 -26.704 1.00 92.12 335 THR A N 1
ATOM 2526 C CA . THR A 1 335 ? 21.765 5.901 -26.359 1.00 92.12 335 THR A CA 1
ATOM 2527 C C . THR A 1 335 ? 20.481 5.079 -26.418 1.00 92.12 335 THR A C 1
ATOM 2529 O O . THR A 1 335 ? 20.548 3.852 -26.360 1.00 92.12 335 THR A O 1
ATOM 2532 N N . TRP A 1 336 ? 19.324 5.738 -26.507 1.00 93.81 336 TRP A N 1
ATOM 2533 C CA . TRP A 1 336 ? 17.986 5.153 -26.403 1.00 93.81 336 TRP A CA 1
ATOM 2534 C C . TRP A 1 336 ? 17.842 4.254 -25.177 1.00 93.81 336 TRP A C 1
ATOM 2536 O O . TRP A 1 336 ? 17.393 3.114 -25.266 1.00 93.81 336 TRP A O 1
ATOM 2546 N N . ARG A 1 337 ? 18.274 4.763 -24.019 1.00 93.31 337 ARG A N 1
ATOM 2547 C CA . ARG A 1 337 ? 18.168 4.096 -22.715 1.00 93.31 337 ARG A CA 1
ATOM 2548 C C . ARG A 1 337 ? 17.257 4.873 -21.766 1.00 93.31 337 ARG A C 1
ATOM 2550 O O . ARG A 1 337 ? 17.289 6.105 -21.818 1.00 93.31 337 ARG A O 1
ATOM 2557 N N . PRO A 1 338 ? 16.503 4.183 -20.891 1.00 95.38 338 PRO A N 1
ATOM 2558 C CA . PRO A 1 338 ? 15.861 4.792 -19.735 1.00 95.38 338 PRO A CA 1
ATOM 2559 C C . PRO A 1 338 ? 16.897 5.536 -18.901 1.00 95.38 338 PRO A C 1
ATOM 2561 O O . PRO A 1 338 ? 17.998 5.028 -18.690 1.00 95.38 338 PRO A O 1
ATOM 2564 N N . LEU A 1 339 ? 16.541 6.726 -18.438 1.00 94.56 339 LEU A N 1
ATOM 2565 C CA . LEU A 1 339 ? 17.343 7.511 -17.506 1.00 94.56 339 LEU A CA 1
ATOM 2566 C C . LEU A 1 339 ? 16.627 7.602 -16.169 1.00 94.56 339 LEU A C 1
ATOM 2568 O O . LEU A 1 339 ? 17.140 7.129 -15.161 1.00 94.56 339 LEU A O 1
ATOM 2572 N N . ASP A 1 340 ? 15.419 8.155 -16.193 1.00 95.06 340 ASP A N 1
ATOM 2573 C CA . ASP A 1 340 ? 14.612 8.409 -15.013 1.00 95.06 340 ASP A CA 1
ATOM 2574 C C . ASP A 1 340 ? 13.164 7.993 -15.275 1.00 95.06 340 ASP A C 1
ATOM 2576 O O . ASP A 1 340 ? 12.572 8.361 -16.285 1.00 95.06 340 ASP A O 1
ATOM 2580 N N . LEU A 1 341 ? 12.582 7.247 -14.348 1.00 96.12 341 LEU A N 1
ATOM 2581 C CA . LEU A 1 341 ? 11.156 6.976 -14.253 1.00 96.12 341 LEU A CA 1
ATOM 2582 C C . LEU A 1 341 ? 10.615 7.753 -13.058 1.00 96.12 341 LEU A C 1
ATOM 2584 O O . LEU A 1 341 ? 11.208 7.739 -11.985 1.00 96.12 341 LEU A O 1
ATOM 2588 N N . THR A 1 342 ? 9.509 8.461 -13.227 1.00 94.12 342 THR A N 1
ATOM 2589 C CA . THR A 1 342 ? 8.802 9.099 -12.114 1.00 94.12 342 THR A CA 1
ATOM 2590 C C . THR A 1 342 ? 7.326 8.742 -12.195 1.00 94.12 342 THR A C 1
ATOM 2592 O O . THR A 1 342 ? 6.766 8.731 -13.291 1.00 94.12 342 THR A O 1
ATOM 2595 N N . LEU A 1 343 ? 6.696 8.424 -11.070 1.00 92.50 343 LEU A N 1
ATOM 2596 C CA . LEU A 1 343 ? 5.271 8.104 -11.018 1.00 92.50 343 LEU A CA 1
ATOM 2597 C C . LEU A 1 343 ? 4.678 8.382 -9.630 1.00 92.50 343 LEU A C 1
ATOM 2599 O O . LEU A 1 343 ? 5.422 8.402 -8.645 1.00 92.50 343 LEU A O 1
ATOM 2603 N N . PRO A 1 344 ? 3.357 8.602 -9.540 1.00 88.44 344 PRO A N 1
ATOM 2604 C CA . PRO A 1 344 ? 2.670 8.654 -8.262 1.00 88.44 344 PRO A CA 1
ATOM 2605 C C . PRO A 1 344 ? 2.536 7.246 -7.672 1.00 88.44 344 PRO A C 1
ATOM 2607 O O . PRO A 1 344 ? 2.178 6.307 -8.382 1.00 88.44 344 PRO A O 1
ATOM 2610 N N . VAL A 1 345 ? 2.815 7.120 -6.377 1.00 83.12 345 VAL A N 1
ATOM 2611 C CA . VAL A 1 345 ? 2.711 5.882 -5.599 1.00 83.12 345 VAL A CA 1
ATOM 2612 C C . VAL A 1 345 ? 2.148 6.234 -4.230 1.00 83.12 345 VAL A C 1
ATOM 2614 O O . VAL A 1 345 ? 2.781 6.969 -3.476 1.00 83.12 345 VAL A O 1
ATOM 2617 N N . CYS A 1 346 ? 0.966 5.714 -3.900 1.00 77.12 346 CYS A N 1
ATOM 2618 C CA . CYS A 1 346 ? 0.387 5.790 -2.555 1.00 77.12 346 CYS A CA 1
ATOM 2619 C C . CYS A 1 346 ? 0.378 7.213 -1.950 1.00 77.12 346 CYS A C 1
ATOM 2621 O O . CYS A 1 346 ? 0.794 7.424 -0.811 1.00 77.12 346 CYS A O 1
ATOM 2623 N N . GLY A 1 347 ? -0.056 8.208 -2.730 1.00 73.56 347 GLY A N 1
ATOM 2624 C CA . GLY A 1 347 ? -0.111 9.615 -2.316 1.00 73.56 347 GLY A CA 1
ATOM 2625 C C . GLY A 1 347 ? 1.243 10.321 -2.227 1.00 73.56 347 GLY A C 1
ATOM 2626 O O . GLY A 1 347 ? 1.304 11.463 -1.778 1.00 73.56 347 GLY A O 1
ATOM 2627 N N . ASP A 1 348 ? 2.318 9.674 -2.677 1.00 77.19 348 ASP A N 1
ATOM 2628 C CA . ASP A 1 348 ? 3.633 10.272 -2.866 1.00 77.19 348 ASP A CA 1
ATOM 2629 C C . ASP A 1 348 ? 4.074 10.187 -4.337 1.00 77.19 348 ASP A C 1
ATOM 2631 O O . ASP A 1 348 ? 3.400 9.605 -5.187 1.00 77.19 348 ASP A O 1
ATOM 2635 N N . ILE A 1 349 ? 5.210 10.801 -4.661 1.00 83.81 349 ILE A N 1
ATOM 2636 C CA . ILE A 1 349 ? 5.871 10.653 -5.957 1.00 83.81 349 ILE A CA 1
ATOM 2637 C C . ILE A 1 349 ? 7.179 9.904 -5.750 1.00 83.81 349 ILE A C 1
ATOM 2639 O O . ILE A 1 349 ? 8.050 10.331 -4.989 1.00 83.81 349 ILE A O 1
ATOM 2643 N N . GLU A 1 350 ? 7.357 8.820 -6.488 1.00 88.50 350 GLU A N 1
ATOM 2644 C CA . GLU A 1 350 ? 8.617 8.099 -6.519 1.00 88.50 350 GLU A CA 1
ATOM 2645 C C . GLU A 1 350 ? 9.384 8.394 -7.797 1.00 88.50 350 GLU A C 1
ATOM 2647 O O . GLU A 1 350 ? 8.817 8.502 -8.886 1.00 88.50 350 GLU A O 1
ATOM 2652 N N . LYS A 1 351 ? 10.705 8.508 -7.654 1.00 92.81 351 LYS A N 1
ATOM 2653 C CA . LYS A 1 351 ? 11.639 8.615 -8.767 1.00 92.81 351 LYS A CA 1
ATOM 2654 C C . LYS A 1 351 ? 12.594 7.431 -8.753 1.00 92.81 351 LYS A C 1
ATOM 2656 O O . LYS A 1 351 ? 13.284 7.200 -7.763 1.00 92.81 351 LYS A O 1
ATOM 2661 N N . THR A 1 352 ? 12.696 6.736 -9.876 1.00 96.44 352 THR A N 1
ATOM 2662 C CA . THR A 1 352 ? 13.691 5.696 -10.127 1.00 96.44 352 THR A CA 1
ATOM 2663 C C . THR A 1 352 ? 14.683 6.167 -11.183 1.00 96.44 352 THR A C 1
ATOM 2665 O O . THR A 1 352 ? 14.294 6.494 -12.295 1.00 96.44 352 THR A O 1
ATOM 2668 N N . THR A 1 353 ? 15.969 6.172 -10.855 1.00 96.75 353 THR A N 1
ATOM 2669 C CA . THR A 1 353 ? 17.067 6.472 -11.778 1.00 96.75 353 THR A CA 1
ATOM 2670 C C . THR A 1 353 ? 17.772 5.181 -12.174 1.00 96.75 353 THR A C 1
ATOM 2672 O O . THR A 1 353 ? 18.103 4.359 -11.317 1.00 96.75 353 THR A O 1
ATOM 2675 N N . TYR A 1 354 ? 18.038 5.029 -13.466 1.00 96.00 354 TYR A N 1
ATOM 2676 C CA . TYR A 1 354 ? 18.730 3.885 -14.047 1.00 96.00 354 TYR A CA 1
ATOM 2677 C C . TYR A 1 354 ? 20.093 4.312 -14.586 1.00 96.00 354 TYR A C 1
ATOM 2679 O O . TYR A 1 354 ? 20.203 5.280 -15.342 1.00 96.00 354 TYR A O 1
ATOM 2687 N N . THR A 1 355 ? 21.142 3.573 -14.241 1.00 94.12 355 THR A N 1
ATOM 2688 C CA . THR A 1 355 ? 22.504 3.845 -14.711 1.00 94.12 355 THR A CA 1
ATOM 2689 C C . THR A 1 355 ? 23.203 2.574 -15.178 1.00 94.12 355 THR A C 1
ATOM 2691 O O . THR A 1 355 ? 22.815 1.449 -14.854 1.00 94.12 355 THR A O 1
ATOM 2694 N N . ASP A 1 356 ? 24.250 2.773 -15.985 1.00 92.81 356 ASP A N 1
ATOM 2695 C CA . ASP A 1 356 ? 25.178 1.721 -16.398 1.00 92.81 356 ASP A CA 1
ATOM 2696 C C . ASP A 1 356 ? 24.487 0.512 -17.050 1.00 92.81 356 ASP A C 1
ATOM 2698 O O . ASP A 1 356 ? 24.710 -0.636 -16.667 1.00 92.81 356 ASP A O 1
ATOM 2702 N N . PHE A 1 357 ? 23.633 0.759 -18.050 1.00 93.38 357 PHE A N 1
ATOM 2703 C CA . PHE A 1 357 ? 23.042 -0.315 -18.851 1.00 93.38 357 PHE A CA 1
ATOM 2704 C C . PHE A 1 357 ? 24.129 -1.162 -19.512 1.00 93.38 357 PHE A C 1
ATOM 2706 O O . PHE A 1 357 ? 24.967 -0.659 -20.263 1.00 93.38 357 PHE A O 1
ATOM 2713 N N . VAL A 1 358 ? 24.074 -2.467 -19.266 1.00 91.56 358 VAL A N 1
ATOM 2714 C CA . VAL A 1 358 ? 25.031 -3.447 -19.779 1.00 91.56 358 VAL A CA 1
ATOM 2715 C C . VAL A 1 358 ? 24.299 -4.594 -20.455 1.00 91.56 358 VAL A C 1
ATOM 2717 O O . VAL A 1 358 ? 23.152 -4.892 -20.134 1.00 91.56 358 VAL A O 1
ATOM 2720 N N . GLN A 1 359 ? 24.961 -5.236 -21.414 1.00 89.38 359 GLN A N 1
ATOM 2721 C CA . GLN A 1 359 ? 24.500 -6.508 -21.962 1.00 89.38 359 GLN A CA 1
ATOM 2722 C C . GLN A 1 359 ? 24.891 -7.614 -20.976 1.00 89.38 359 GLN A C 1
ATOM 2724 O O . GLN A 1 359 ? 26.079 -7.808 -20.712 1.00 89.38 359 GLN A O 1
ATOM 2729 N N . MET A 1 360 ? 23.905 -8.301 -20.406 1.00 85.25 360 MET A N 1
ATOM 2730 C CA . MET A 1 360 ? 24.082 -9.359 -19.414 1.00 85.25 360 MET A CA 1
ATOM 2731 C C . MET A 1 360 ? 23.631 -10.720 -19.963 1.00 85.25 360 MET A C 1
ATOM 2733 O O . MET A 1 360 ? 22.805 -10.806 -20.875 1.00 85.25 360 MET A O 1
ATOM 2737 N N . GLY A 1 361 ? 24.172 -11.789 -19.373 1.00 75.69 361 GLY A N 1
ATOM 2738 C CA . GLY A 1 361 ? 23.894 -13.176 -19.749 1.00 75.69 361 GLY A CA 1
ATOM 2739 C C . GLY A 1 361 ? 24.727 -13.672 -20.942 1.00 75.69 361 GLY A C 1
ATOM 2740 O O . GLY A 1 361 ? 25.493 -12.901 -21.531 1.00 75.69 361 GLY A O 1
ATOM 2741 N N . PRO A 1 362 ? 24.606 -14.965 -21.306 1.00 67.19 362 PRO A N 1
ATOM 2742 C CA . PRO A 1 362 ? 25.285 -15.530 -22.472 1.00 67.19 362 PRO A CA 1
ATOM 2743 C C . PRO A 1 362 ? 24.962 -14.726 -23.739 1.00 67.19 362 PRO A C 1
ATOM 2745 O O . PRO A 1 362 ? 23.801 -14.398 -23.981 1.00 67.19 362 PRO A O 1
ATOM 2748 N N . ASP A 1 363 ? 25.992 -14.378 -24.513 1.00 66.44 363 ASP A N 1
ATOM 2749 C CA . ASP A 1 363 ? 25.904 -13.607 -25.766 1.00 66.44 363 ASP A CA 1
ATOM 2750 C C . ASP A 1 363 ? 25.248 -12.214 -25.660 1.00 66.44 363 ASP A C 1
ATOM 2752 O O . ASP A 1 363 ? 24.846 -11.638 -26.672 1.00 66.44 363 ASP A O 1
ATOM 2756 N N . GLY A 1 364 ? 25.141 -11.645 -24.451 1.00 68.62 364 GLY A N 1
ATOM 2757 C CA . GLY A 1 364 ? 24.479 -10.354 -24.244 1.00 68.62 364 GLY A CA 1
ATOM 2758 C C . GLY A 1 364 ? 22.973 -10.423 -24.497 1.00 68.62 364 GLY A C 1
ATOM 2759 O O . GLY A 1 364 ? 22.409 -9.570 -25.179 1.00 68.62 364 GLY A O 1
ATOM 2760 N N . ALA A 1 365 ? 22.334 -11.483 -24.000 1.00 66.88 365 ALA A N 1
ATOM 2761 C CA . ALA A 1 365 ? 20.926 -11.774 -24.245 1.00 66.88 365 ALA A CA 1
ATOM 2762 C C . ALA A 1 365 ? 19.961 -10.673 -23.767 1.00 66.88 365 ALA A C 1
ATOM 2764 O O . ALA A 1 365 ? 18.910 -10.490 -24.382 1.00 66.88 365 ALA A O 1
ATOM 2765 N N . VAL A 1 366 ? 20.302 -9.945 -22.698 1.00 78.62 366 VAL A N 1
ATOM 2766 C CA . VAL A 1 366 ? 19.434 -8.925 -22.091 1.00 78.62 366 VAL A CA 1
ATOM 2767 C C . VAL A 1 366 ? 20.233 -7.666 -21.805 1.00 78.62 366 VAL A C 1
ATOM 2769 O O . VAL A 1 366 ? 21.296 -7.743 -21.190 1.00 78.62 366 VAL A O 1
ATOM 2772 N N . CYS A 1 367 ? 19.710 -6.498 -22.182 1.00 89.56 367 CYS A N 1
ATOM 2773 C CA . CYS A 1 367 ? 20.283 -5.241 -21.729 1.00 89.56 367 CYS A CA 1
ATOM 2774 C C . CYS A 1 367 ? 19.562 -4.736 -20.479 1.00 89.56 367 CYS A C 1
ATOM 2776 O O . CYS A 1 367 ? 18.376 -4.426 -20.535 1.00 89.56 367 CYS A O 1
ATOM 2778 N N . TYR A 1 368 ? 20.289 -4.633 -19.370 1.00 93.38 368 TYR A N 1
ATOM 2779 C CA . TYR A 1 368 ? 19.723 -4.377 -18.046 1.00 93.38 368 TYR A CA 1
ATOM 2780 C C . TYR A 1 368 ? 20.533 -3.290 -17.311 1.00 93.38 368 TYR A C 1
ATOM 2782 O O . TYR A 1 368 ? 21.752 -3.214 -17.520 1.00 93.38 368 TYR A O 1
ATOM 2790 N N . PRO A 1 369 ? 19.909 -2.422 -16.487 1.00 95.81 369 PRO A N 1
ATOM 2791 C CA . PRO A 1 369 ? 20.639 -1.414 -15.718 1.00 95.81 369 PRO A CA 1
ATOM 2792 C C . PRO A 1 369 ? 21.469 -2.069 -14.611 1.00 95.81 369 PRO A C 1
ATOM 2794 O O . PRO A 1 369 ? 20.936 -2.799 -13.775 1.00 95.81 369 PRO A O 1
ATOM 2797 N N . LYS A 1 370 ? 22.777 -1.792 -14.568 1.00 96.00 370 LYS A N 1
ATOM 2798 C CA . LYS A 1 370 ? 23.645 -2.337 -13.516 1.00 96.00 370 LYS A CA 1
ATOM 2799 C C . LYS A 1 370 ? 23.357 -1.718 -12.152 1.00 96.00 370 LYS A C 1
ATOM 2801 O O . LYS A 1 370 ? 23.558 -2.378 -11.137 1.00 96.00 370 LYS A O 1
ATOM 2806 N N . HIS A 1 371 ? 22.894 -0.470 -12.115 1.00 97.19 371 HIS A N 1
ATOM 2807 C CA . HIS A 1 371 ? 22.518 0.212 -10.882 1.00 97.19 371 HIS A CA 1
ATOM 2808 C C . HIS A 1 371 ? 21.180 0.924 -11.064 1.00 97.19 371 HIS A C 1
ATOM 2810 O O . HIS A 1 371 ? 20.943 1.615 -12.054 1.00 97.19 371 HIS A O 1
ATOM 2816 N N . THR A 1 372 ? 20.277 0.694 -10.117 1.00 97.62 372 THR A N 1
ATOM 2817 C CA . THR A 1 372 ? 18.965 1.339 -10.050 1.00 97.62 372 THR A CA 1
ATOM 2818 C C . THR A 1 372 ? 18.815 1.985 -8.682 1.00 97.62 372 THR A C 1
ATOM 2820 O O . THR A 1 372 ? 19.085 1.344 -7.667 1.00 97.62 372 THR A O 1
ATOM 2823 N N . VAL A 1 373 ? 18.381 3.242 -8.648 1.00 96.06 373 VAL A N 1
ATOM 2824 C CA . VAL A 1 373 ? 18.148 3.995 -7.411 1.00 96.06 373 VAL A CA 1
ATOM 2825 C C . VAL A 1 373 ? 16.718 4.499 -7.401 1.00 96.06 373 VAL A C 1
ATOM 2827 O O . VAL A 1 373 ? 16.347 5.292 -8.255 1.00 96.06 373 VAL A O 1
ATOM 2830 N N . GLN A 1 374 ? 15.934 4.077 -6.420 1.00 94.19 374 GLN A N 1
ATOM 2831 C CA . GLN A 1 374 ? 14.567 4.526 -6.190 1.00 94.19 374 GLN A CA 1
ATOM 2832 C C . GLN A 1 374 ? 14.532 5.426 -4.956 1.00 94.19 374 GLN A C 1
ATOM 2834 O O . GLN A 1 374 ? 15.078 5.079 -3.908 1.00 94.19 374 GLN A O 1
ATOM 2839 N N . VAL A 1 375 ? 13.913 6.594 -5.090 1.00 89.19 375 VAL A N 1
ATOM 2840 C CA . VAL A 1 375 ? 13.782 7.601 -4.037 1.00 89.19 375 VAL A CA 1
ATOM 2841 C C . VAL A 1 375 ? 12.328 8.040 -3.975 1.00 89.19 375 VAL A C 1
ATOM 2843 O O . VAL A 1 375 ? 11.795 8.533 -4.969 1.00 89.19 375 VAL A O 1
ATOM 2846 N N . ALA A 1 376 ? 11.711 7.901 -2.805 1.00 81.06 376 ALA A N 1
ATOM 2847 C CA . ALA A 1 376 ? 10.408 8.492 -2.542 1.00 81.06 376 ALA A CA 1
ATOM 2848 C C . ALA A 1 376 ? 10.570 9.957 -2.123 1.00 81.06 376 ALA A C 1
ATOM 2850 O O . ALA A 1 376 ? 11.572 10.364 -1.510 1.00 81.06 376 ALA A O 1
ATOM 2851 N N . SER A 1 377 ? 9.592 10.784 -2.472 1.00 70.44 377 SER A N 1
ATOM 2852 C CA . SER A 1 377 ? 9.662 12.221 -2.231 1.00 70.44 377 SER A CA 1
ATOM 2853 C C . SER A 1 377 ? 9.710 12.542 -0.724 1.00 70.44 377 SER A C 1
ATOM 2855 O O . SER A 1 377 ? 10.496 13.405 -0.305 1.00 70.44 377 SER A O 1
ATOM 2857 N N . GLY A 1 378 ? 9.028 11.740 0.107 1.00 63.00 378 GLY A N 1
ATOM 2858 C CA . GLY A 1 378 ? 9.099 11.759 1.574 1.00 63.00 378 GLY A CA 1
ATOM 2859 C C . GLY A 1 378 ? 10.475 11.405 2.162 1.00 63.00 378 GLY A C 1
ATOM 2860 O O . GLY A 1 378 ? 10.779 11.741 3.308 1.00 63.00 378 GLY A O 1
ATOM 2861 N N . GLY A 1 379 ? 11.383 10.845 1.360 1.00 67.88 379 GLY A N 1
ATOM 2862 C CA . GLY A 1 379 ? 12.651 10.263 1.801 1.00 67.88 379 GLY A CA 1
ATOM 2863 C C . GLY A 1 379 ? 12.633 8.747 1.661 1.00 67.88 379 GLY A C 1
ATOM 2864 O O . GLY A 1 379 ? 11.656 8.170 1.216 1.00 67.88 379 GLY A O 1
ATOM 2865 N N . GLY A 1 380 ? 13.728 8.095 2.030 1.00 78.00 380 GLY A N 1
ATOM 2866 C CA . GLY A 1 380 ? 13.919 6.679 1.736 1.00 78.00 380 GLY A CA 1
ATOM 2867 C C . GLY A 1 380 ? 14.600 6.506 0.388 1.00 78.00 380 GLY A C 1
ATOM 2868 O O . GLY A 1 380 ? 14.355 7.240 -0.570 1.00 78.00 380 GLY A O 1
ATOM 2869 N N . LYS A 1 381 ? 15.539 5.568 0.358 1.00 88.06 381 LYS A N 1
ATOM 2870 C CA . LYS A 1 381 ? 16.344 5.259 -0.813 1.00 88.06 381 LYS A CA 1
ATOM 2871 C C . LYS A 1 381 ? 16.486 3.750 -0.884 1.00 88.06 381 LYS A C 1
ATOM 2873 O O . LYS A 1 381 ? 17.024 3.151 0.048 1.00 88.06 381 LYS A O 1
ATOM 2878 N N . ASN A 1 382 ? 16.032 3.177 -1.989 1.00 93.19 382 ASN A N 1
ATOM 2879 C CA . ASN A 1 382 ? 16.275 1.786 -2.330 1.00 93.19 382 ASN A CA 1
ATOM 2880 C C . ASN A 1 382 ? 17.272 1.739 -3.484 1.00 93.19 382 ASN A C 1
ATOM 2882 O O . ASN A 1 382 ? 17.138 2.465 -4.467 1.00 93.19 382 ASN A O 1
ATOM 2886 N N . GLU A 1 383 ? 18.299 0.915 -3.352 1.00 96.38 383 GLU A N 1
ATOM 2887 C CA . GLU A 1 383 ? 19.334 0.751 -4.369 1.00 96.38 383 GLU A CA 1
ATOM 2888 C C . GLU A 1 383 ? 19.443 -0.714 -4.756 1.00 96.38 383 GLU A C 1
ATOM 2890 O O . GLU A 1 383 ? 19.405 -1.578 -3.885 1.00 96.38 383 GLU A O 1
ATOM 2895 N N . TYR A 1 384 ? 19.621 -0.979 -6.045 1.00 97.56 384 TYR A N 1
ATOM 2896 C CA . TYR A 1 384 ? 19.760 -2.323 -6.595 1.00 97.56 384 TYR A CA 1
ATOM 2897 C C . TYR A 1 384 ? 20.986 -2.357 -7.501 1.00 97.56 384 TYR A C 1
ATOM 2899 O O . TYR A 1 384 ? 21.118 -1.516 -8.394 1.00 97.56 384 TYR A O 1
ATOM 2907 N N . TRP A 1 385 ? 21.871 -3.323 -7.280 1.00 97.88 385 TRP A N 1
ATOM 2908 C CA . TRP A 1 385 ? 23.057 -3.580 -8.087 1.00 97.88 385 TRP A CA 1
ATOM 2909 C C . TRP A 1 385 ? 22.927 -4.949 -8.739 1.00 97.88 385 TRP A C 1
ATOM 2911 O O . TRP A 1 385 ? 23.003 -5.967 -8.056 1.00 97.88 385 TRP A O 1
ATOM 2921 N N . ALA A 1 386 ? 22.742 -4.973 -10.057 1.00 96.56 386 ALA A N 1
ATOM 2922 C CA . ALA A 1 386 ? 22.698 -6.212 -10.821 1.00 96.56 386 ALA A CA 1
ATOM 2923 C C . ALA A 1 386 ? 24.120 -6.731 -11.068 1.00 96.56 386 ALA A C 1
ATOM 2925 O O . ALA A 1 386 ? 24.979 -6.019 -11.598 1.00 96.56 386 ALA A O 1
ATOM 2926 N N . GLU A 1 387 ? 24.374 -7.983 -10.697 1.00 94.94 387 GLU A N 1
ATOM 2927 C CA . GLU A 1 387 ? 25.711 -8.584 -10.738 1.00 94.94 387 GLU A CA 1
ATOM 2928 C C . GLU A 1 387 ? 25.783 -9.753 -11.717 1.00 94.94 387 GLU A C 1
ATOM 2930 O O . GLU A 1 387 ? 26.768 -9.894 -12.448 1.00 94.94 387 GLU A O 1
ATOM 2935 N N . ARG A 1 388 ? 24.727 -10.568 -11.772 1.00 92.12 388 ARG A N 1
ATOM 2936 C CA . ARG A 1 388 ? 24.659 -11.772 -12.599 1.00 92.12 388 ARG A CA 1
ATOM 2937 C C . ARG A 1 388 ? 23.339 -11.841 -13.348 1.00 92.12 388 ARG A C 1
ATOM 2939 O O . ARG A 1 388 ? 22.322 -11.339 -12.886 1.00 92.12 388 ARG A O 1
ATOM 2946 N N . CYS A 1 389 ? 23.379 -12.464 -14.521 1.00 91.06 389 CYS A N 1
ATOM 2947 C CA . CYS A 1 389 ? 22.202 -12.757 -15.323 1.00 91.06 389 CYS A CA 1
ATOM 2948 C C . CYS A 1 389 ? 22.318 -14.161 -15.913 1.00 91.06 389 CYS A C 1
ATOM 2950 O O . CYS A 1 389 ? 23.365 -14.519 -16.465 1.00 91.06 389 CYS A O 1
ATOM 2952 N N . GLU A 1 390 ? 21.241 -14.929 -15.822 1.00 88.06 390 GLU A N 1
ATOM 2953 C CA . GLU A 1 390 ? 21.086 -16.237 -16.440 1.00 88.06 390 GLU A CA 1
ATOM 2954 C C . GLU A 1 390 ? 19.850 -16.259 -17.333 1.00 88.06 390 GLU A C 1
ATOM 2956 O O . GLU A 1 390 ? 18.862 -15.569 -17.086 1.00 88.06 390 GLU A O 1
ATOM 2961 N N . VAL A 1 391 ? 19.913 -17.069 -18.387 1.00 83.00 391 VAL A N 1
ATOM 2962 C CA . VAL A 1 391 ? 18.814 -17.237 -19.337 1.00 83.00 391 VAL A CA 1
ATOM 2963 C C . VAL A 1 391 ? 18.395 -18.699 -19.318 1.00 83.00 391 VAL A C 1
ATOM 2965 O O . VAL A 1 391 ? 19.113 -19.573 -19.806 1.00 83.00 391 VAL A O 1
ATOM 2968 N N . GLU A 1 392 ? 17.226 -18.961 -18.750 1.00 80.50 392 GLU A N 1
ATOM 2969 C CA . GLU A 1 392 ? 16.606 -20.277 -18.654 1.00 80.50 392 GLU A CA 1
ATOM 2970 C C . GLU A 1 392 ? 15.779 -20.550 -19.930 1.00 80.50 392 GLU A C 1
ATOM 2972 O O . GLU A 1 392 ? 14.971 -19.725 -20.367 1.00 80.50 392 GLU A O 1
ATOM 2977 N N . ARG A 1 393 ? 15.977 -21.725 -20.550 1.00 73.56 393 ARG A N 1
ATOM 2978 C CA . ARG A 1 393 ? 15.276 -22.161 -21.776 1.00 73.56 393 ARG A CA 1
ATOM 2979 C C . ARG A 1 393 ? 14.700 -23.573 -21.612 1.00 73.56 393 ARG A C 1
ATOM 2981 O O . ARG A 1 393 ? 15.239 -24.391 -20.868 1.00 73.56 393 ARG A O 1
ATOM 2988 N N . GLY A 1 394 ? 13.642 -23.899 -22.358 1.00 64.94 394 GLY A N 1
ATOM 2989 C CA . GLY A 1 394 ? 13.098 -25.265 -22.430 1.00 64.94 394 GLY A CA 1
ATOM 2990 C C . GLY A 1 394 ? 12.457 -25.742 -21.118 1.00 64.94 394 GLY A C 1
ATOM 2991 O O . GLY A 1 394 ? 11.728 -24.991 -20.487 1.00 64.94 394 GLY A O 1
ATOM 2992 N N . ALA A 1 395 ? 12.715 -26.984 -20.691 1.00 52.81 395 ALA A N 1
ATOM 2993 C CA . ALA A 1 395 ? 12.070 -27.589 -19.512 1.00 52.81 395 ALA A CA 1
ATOM 2994 C C . ALA A 1 395 ? 12.308 -26.829 -18.186 1.00 52.81 395 ALA A C 1
ATOM 2996 O O . ALA A 1 395 ? 11.470 -26.891 -17.288 1.00 52.81 395 ALA A O 1
ATOM 2997 N N . ALA A 1 396 ? 13.411 -26.076 -18.074 1.00 57.25 396 ALA A N 1
ATOM 2998 C CA . ALA A 1 396 ? 13.683 -25.209 -16.924 1.00 57.25 396 ALA A CA 1
ATOM 2999 C C . ALA A 1 396 ? 12.663 -24.057 -16.799 1.00 57.25 396 ALA A C 1
ATOM 3001 O O . ALA A 1 396 ? 12.300 -23.676 -15.692 1.00 57.25 396 ALA A O 1
ATOM 3002 N N . MET A 1 397 ? 12.129 -23.570 -17.926 1.00 59.00 397 MET A N 1
ATOM 3003 C CA . MET A 1 397 ? 11.100 -22.525 -17.971 1.00 59.00 397 MET A CA 1
ATOM 3004 C C . MET A 1 397 ? 9.769 -23.010 -17.382 1.00 59.00 397 MET A C 1
ATOM 3006 O O . MET A 1 397 ? 9.097 -22.268 -16.674 1.00 59.00 397 MET A O 1
ATOM 3010 N N . THR A 1 398 ? 9.388 -24.265 -17.643 1.00 54.84 398 THR A N 1
ATOM 3011 C CA . THR A 1 398 ? 8.130 -24.841 -17.141 1.00 54.84 398 THR A CA 1
ATOM 3012 C C . THR A 1 398 ? 8.170 -25.057 -15.629 1.00 54.84 398 THR A C 1
ATOM 3014 O O . THR A 1 398 ? 7.180 -24.795 -14.960 1.00 54.84 398 THR A O 1
ATOM 3017 N N . ALA A 1 399 ? 9.323 -25.452 -15.079 1.00 51.28 399 ALA A N 1
ATOM 3018 C CA . ALA A 1 399 ? 9.528 -25.550 -13.631 1.00 51.28 399 ALA A CA 1
ATOM 3019 C C . ALA A 1 399 ? 9.599 -24.173 -12.935 1.00 51.28 399 ALA A C 1
ATOM 3021 O O . ALA A 1 399 ? 9.325 -24.066 -11.744 1.00 51.28 399 ALA A O 1
ATOM 3022 N N . GLY A 1 400 ? 9.970 -23.114 -13.666 1.00 53.94 400 GLY A N 1
ATOM 3023 C CA . GLY A 1 400 ? 9.965 -21.734 -13.173 1.00 53.94 400 GLY A CA 1
ATOM 3024 C C . GLY A 1 400 ? 8.594 -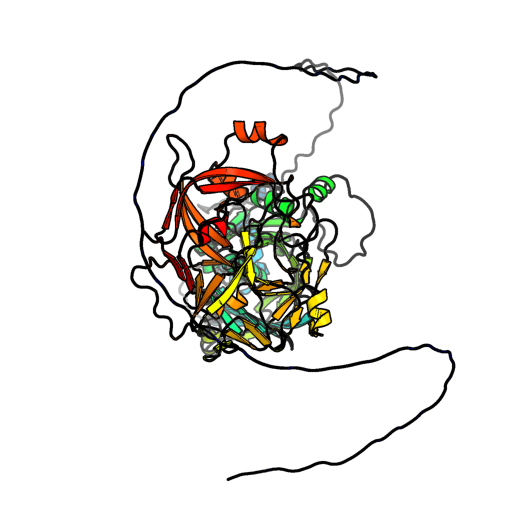21.051 -13.224 1.00 53.94 400 GLY A C 1
ATOM 3025 O O . GLY A 1 400 ? 8.385 -20.091 -12.490 1.00 53.94 400 GLY A O 1
ATOM 3026 N N . ALA A 1 401 ? 7.659 -21.544 -14.045 1.00 59.06 401 ALA A N 1
ATOM 3027 C CA . ALA A 1 401 ? 6.334 -20.943 -14.223 1.00 59.06 401 ALA A CA 1
ATOM 3028 C C . ALA A 1 401 ? 5.498 -20.943 -12.932 1.00 59.06 401 ALA A C 1
ATOM 3030 O O . ALA A 1 401 ? 4.830 -19.952 -12.651 1.00 59.06 401 ALA A O 1
ATOM 3031 N N . GLU A 1 402 ? 5.621 -21.991 -12.108 1.00 62.19 402 GLU A N 1
ATOM 3032 C CA . GLU A 1 402 ? 4.990 -22.075 -10.779 1.00 62.19 402 GLU A CA 1
ATOM 3033 C C . GLU A 1 402 ? 5.445 -20.945 -9.838 1.00 62.19 402 GLU A C 1
ATOM 3035 O O . GLU A 1 402 ? 4.730 -20.588 -8.910 1.00 62.19 402 GLU A O 1
ATOM 3040 N N . ARG A 1 403 ? 6.620 -20.337 -10.068 1.00 74.50 403 ARG A N 1
ATOM 3041 C CA . ARG A 1 403 ? 7.128 -19.242 -9.222 1.00 74.50 403 ARG A CA 1
ATOM 3042 C C . ARG A 1 403 ? 6.508 -17.881 -9.525 1.00 74.50 403 ARG A C 1
ATOM 3044 O O . ARG A 1 403 ? 6.700 -16.961 -8.737 1.00 74.50 403 ARG A O 1
ATOM 3051 N N . PHE A 1 404 ? 5.830 -17.728 -10.662 1.00 88.94 404 PHE A N 1
ATOM 3052 C CA . PHE A 1 404 ? 5.097 -16.498 -10.983 1.00 88.94 404 PHE A CA 1
ATOM 3053 C C . PHE A 1 404 ? 3.667 -16.525 -10.445 1.00 88.94 404 PHE A C 1
ATOM 3055 O O . PHE A 1 404 ? 3.016 -15.483 -10.384 1.00 88.94 404 PHE A O 1
ATOM 3062 N N . GLU A 1 405 ? 3.168 -17.709 -10.089 1.00 89.38 405 GLU A N 1
ATOM 3063 C CA . GLU A 1 405 ? 1.832 -17.866 -9.536 1.00 89.38 405 GLU A CA 1
ATOM 3064 C C . GLU A 1 405 ? 1.761 -17.267 -8.134 1.00 89.38 405 GLU A C 1
ATOM 3066 O O . GLU A 1 405 ? 2.737 -17.261 -7.380 1.00 89.38 405 GLU A O 1
ATOM 3071 N N . VAL A 1 406 ? 0.578 -16.757 -7.792 1.00 88.25 406 VAL A N 1
ATOM 3072 C CA . VAL A 1 406 ? 0.305 -16.266 -6.444 1.00 88.25 406 VAL A CA 1
ATOM 3073 C C . VAL A 1 406 ? 0.499 -17.432 -5.471 1.00 88.25 406 VAL A C 1
ATOM 3075 O O . VAL A 1 406 ? -0.130 -18.479 -5.665 1.00 88.25 406 VAL A O 1
ATOM 3078 N N . PRO A 1 407 ? 1.323 -17.286 -4.421 1.00 89.25 407 PRO A N 1
ATOM 3079 C CA . PRO A 1 407 ? 1.423 -18.309 -3.392 1.00 89.25 407 PRO A CA 1
ATOM 3080 C C . PRO A 1 407 ? 0.061 -18.557 -2.728 1.00 89.25 407 PRO A C 1
ATOM 3082 O O . PRO A 1 407 ? -0.799 -17.675 -2.703 1.00 89.25 407 PRO A O 1
ATOM 3085 N N . GLU A 1 408 ? -0.137 -19.747 -2.157 1.00 88.06 408 GLU A N 1
ATOM 3086 C CA . GLU A 1 408 ? -1.365 -20.056 -1.419 1.00 88.06 408 GLU A CA 1
ATOM 3087 C C . GLU A 1 408 ? -1.593 -19.012 -0.315 1.00 88.06 408 GLU A C 1
ATOM 3089 O O . GLU A 1 408 ? -0.743 -18.821 0.554 1.00 88.06 408 GLU A O 1
ATOM 3094 N N . VAL A 1 409 ? -2.736 -18.323 -0.368 1.00 84.88 409 VAL A N 1
ATOM 3095 C CA . VAL A 1 409 ? -3.096 -17.270 0.586 1.00 84.88 409 VAL A CA 1
ATOM 3096 C C . VAL A 1 409 ? -3.752 -17.931 1.802 1.00 84.88 409 VAL A C 1
ATOM 3098 O O . VAL A 1 409 ? -4.920 -18.326 1.709 1.00 84.88 409 VAL A O 1
ATOM 3101 N N . PRO A 1 410 ? -3.070 -18.066 2.957 1.00 89.62 410 PRO A N 1
ATOM 3102 C CA . PRO A 1 410 ? -3.735 -18.545 4.153 1.00 89.62 410 PRO A CA 1
ATOM 3103 C C . PRO A 1 410 ? -4.787 -17.525 4.600 1.00 89.62 410 PRO A C 1
ATOM 3105 O O . PRO A 1 410 ? -4.677 -16.315 4.357 1.00 89.62 410 PRO A O 1
ATOM 3108 N N . LEU A 1 411 ? -5.801 -18.013 5.318 1.00 88.81 411 LEU A N 1
ATOM 3109 C CA . LEU A 1 411 ? -6.874 -17.160 5.821 1.00 88.81 411 LEU A CA 1
ATOM 3110 C C . LEU A 1 411 ? -6.326 -16.017 6.685 1.00 88.81 411 LEU A C 1
ATOM 3112 O O . LEU A 1 411 ? -6.836 -14.910 6.597 1.00 88.81 411 LEU A O 1
ATOM 3116 N N . PHE A 1 412 ? -5.269 -16.250 7.464 1.00 88.56 412 PHE A N 1
ATOM 3117 C CA . PHE A 1 412 ? -4.489 -15.227 8.167 1.00 88.56 412 PHE A CA 1
ATOM 3118 C C . PHE A 1 412 ? -3.060 -15.732 8.460 1.00 88.56 412 PHE A C 1
ATOM 3120 O O . PHE A 1 412 ? -2.809 -16.934 8.335 1.00 88.56 412 PHE A O 1
ATOM 3127 N N . PRO A 1 413 ? -2.117 -14.844 8.837 1.00 89.12 413 PRO A N 1
ATOM 3128 C CA . PRO A 1 413 ? -0.733 -15.222 9.119 1.00 89.12 413 PRO A CA 1
ATOM 3129 C C . PRO A 1 413 ? -0.580 -16.293 10.220 1.00 89.12 413 PRO A C 1
ATOM 3131 O O . PRO A 1 413 ? -1.245 -16.220 11.258 1.00 89.12 413 PRO A O 1
ATOM 3134 N N . PRO A 1 414 ? 0.353 -17.255 10.075 1.00 88.69 414 PRO A N 1
ATOM 3135 C CA . PRO A 1 414 ? 0.569 -18.330 11.054 1.00 88.69 414 PRO A CA 1
ATOM 3136 C C . PRO A 1 414 ? 1.229 -17.858 12.366 1.00 88.69 414 PRO A C 1
ATOM 3138 O O . PRO A 1 414 ? 1.419 -18.646 13.294 1.00 88.69 414 PRO A O 1
ATOM 3141 N N . ASP A 1 415 ? 1.594 -16.577 12.463 1.00 93.00 415 ASP A N 1
ATOM 3142 C CA . ASP A 1 415 ? 2.170 -15.949 13.659 1.00 93.00 415 ASP A CA 1
ATOM 3143 C C . ASP A 1 415 ? 1.135 -15.649 14.761 1.00 93.00 415 ASP A C 1
ATOM 3145 O O . ASP A 1 415 ? 1.493 -15.191 15.854 1.00 93.00 415 ASP A O 1
ATOM 3149 N N . THR A 1 416 ? -0.142 -15.912 14.477 1.00 94.69 416 THR A N 1
ATOM 3150 C CA . THR A 1 416 ? -1.282 -15.530 15.305 1.00 94.69 416 THR A CA 1
ATOM 3151 C C . THR A 1 416 ? -1.852 -16.717 16.065 1.00 94.69 416 THR A C 1
ATOM 3153 O O . THR A 1 416 ? -1.937 -17.838 15.571 1.00 94.69 416 THR A O 1
ATOM 3156 N N . SER A 1 417 ? -2.267 -16.456 17.299 1.00 94.75 417 SER A N 1
ATOM 3157 C CA . SER A 1 417 ? -2.975 -17.405 18.155 1.00 94.75 417 SER A CA 1
ATOM 3158 C C . SER A 1 417 ? -4.108 -16.706 18.898 1.00 94.75 417 SER A C 1
ATOM 3160 O O . SER A 1 417 ? -3.976 -15.533 19.252 1.00 94.75 417 SER A O 1
ATOM 3162 N N . PHE A 1 418 ? -5.186 -17.442 19.165 1.00 94.44 418 PHE A N 1
ATOM 3163 C CA . PHE A 1 418 ? -6.321 -16.981 19.959 1.00 94.44 418 PHE A CA 1
ATOM 3164 C C . PHE A 1 418 ? -6.263 -17.617 21.351 1.00 94.44 418 PHE A C 1
ATOM 3166 O O . PHE A 1 418 ? -6.179 -18.837 21.480 1.00 94.44 418 PHE A O 1
ATOM 3173 N N . ASP A 1 419 ? -6.262 -16.793 22.399 1.00 87.44 419 ASP A N 1
ATOM 3174 C CA . ASP A 1 419 ? -6.350 -17.233 23.791 1.00 87.44 419 ASP A CA 1
ATOM 3175 C C . ASP A 1 419 ? -7.828 -17.411 24.182 1.00 87.44 419 ASP A C 1
ATOM 3177 O O . ASP A 1 419 ? -8.507 -16.416 24.461 1.00 87.44 419 ASP A O 1
ATOM 3181 N N . PRO A 1 420 ? -8.345 -18.653 24.258 1.00 80.44 420 PRO A N 1
ATOM 3182 C CA . PRO A 1 420 ? -9.754 -18.894 24.565 1.00 80.44 420 PRO A CA 1
ATOM 3183 C C . PRO A 1 420 ? -10.127 -18.457 25.989 1.00 80.44 420 PRO A C 1
ATOM 3185 O O . PRO A 1 420 ? -11.306 -18.308 26.303 1.00 80.44 420 PRO A O 1
ATOM 3188 N N . SER A 1 421 ? -9.140 -18.245 26.870 1.00 81.81 421 SER A N 1
ATOM 3189 C CA . SER A 1 421 ? -9.373 -17.807 28.248 1.00 81.81 421 SER A CA 1
ATOM 3190 C C . SER A 1 421 ? -9.534 -16.291 28.394 1.00 81.81 421 SER A C 1
ATOM 3192 O O . SER A 1 421 ? -10.043 -15.833 29.418 1.00 81.81 421 SER A O 1
ATOM 3194 N N . ALA A 1 422 ? -9.141 -15.509 27.382 1.00 78.88 422 ALA A N 1
ATOM 3195 C CA . ALA A 1 422 ? -9.174 -14.047 27.419 1.00 78.88 422 ALA A CA 1
ATOM 3196 C C . ALA A 1 422 ? -10.559 -13.443 27.106 1.00 78.88 422 ALA A C 1
ATOM 3198 O O . ALA A 1 422 ? -10.740 -12.238 27.280 1.00 78.88 422 ALA A O 1
ATOM 3199 N N . GLY A 1 423 ? -11.533 -14.268 26.698 1.00 79.94 423 GLY A N 1
ATOM 3200 C CA . GLY A 1 423 ? -12.843 -13.825 26.211 1.00 79.94 423 GLY A CA 1
ATOM 3201 C C . GLY A 1 423 ? -12.773 -13.224 24.800 1.00 79.94 423 GLY A C 1
ATOM 3202 O O . GLY A 1 423 ? -11.730 -12.742 24.373 1.00 79.94 423 GLY A O 1
ATOM 3203 N N . GLY A 1 424 ? -13.885 -13.255 24.060 1.00 90.25 424 GLY A N 1
ATOM 3204 C CA . GLY A 1 424 ? -13.981 -12.738 22.684 1.00 90.25 424 GLY A CA 1
ATOM 3205 C C . GLY A 1 424 ? -14.130 -11.216 22.579 1.00 90.25 424 GLY A C 1
ATOM 3206 O O . GLY A 1 424 ? -14.628 -10.728 21.572 1.00 90.25 424 GLY A O 1
ATOM 3207 N N . GLU A 1 425 ? -13.776 -10.458 23.620 1.00 94.19 425 GLU A N 1
ATOM 3208 C CA . GLU A 1 425 ? -14.014 -9.012 23.698 1.00 94.19 425 GLU A CA 1
ATOM 3209 C C . GLU A 1 425 ? -12.818 -8.265 24.294 1.00 94.19 425 GLU A C 1
ATOM 3211 O O . GLU A 1 425 ? -12.086 -8.795 25.134 1.00 94.19 425 GLU A O 1
ATOM 3216 N N . PHE A 1 426 ? -12.643 -7.001 23.907 1.00 94.69 426 PHE A N 1
ATOM 3217 C CA . PHE A 1 426 ? -11.715 -6.085 24.569 1.00 94.69 426 PHE A CA 1
ATOM 3218 C C . PHE A 1 426 ? -12.333 -4.703 24.797 1.00 94.69 426 PHE A C 1
ATOM 3220 O O . PHE A 1 426 ? -13.208 -4.254 24.055 1.00 94.69 426 PHE A O 1
ATOM 3227 N N . GLU A 1 427 ? -11.856 -4.010 25.834 1.00 94.81 427 GLU A N 1
ATOM 3228 C CA . GLU A 1 427 ? -12.290 -2.647 26.139 1.00 94.81 427 GLU A CA 1
ATOM 3229 C C . GLU A 1 427 ? -11.669 -1.623 25.176 1.00 94.81 427 GLU A C 1
ATOM 3231 O O . GLU A 1 427 ? -10.466 -1.655 24.899 1.00 94.81 427 GLU A O 1
ATOM 3236 N N . TYR A 1 428 ? -12.473 -0.650 24.751 1.00 94.00 428 TYR A N 1
ATOM 3237 C CA . TYR A 1 428 ? -12.023 0.537 24.031 1.00 94.00 428 TYR A CA 1
ATOM 3238 C C . TYR A 1 428 ? -12.621 1.816 24.621 1.00 94.00 428 TYR A C 1
ATOM 3240 O O . TYR A 1 428 ? -13.577 1.804 25.407 1.00 94.00 428 TYR A O 1
ATOM 3248 N N . VAL A 1 429 ? -12.041 2.945 24.222 1.00 91.56 429 VAL A N 1
ATOM 3249 C CA . VAL A 1 429 ? -12.543 4.287 24.509 1.00 91.56 429 VAL A CA 1
ATOM 3250 C C . VAL A 1 429 ? -12.619 5.067 23.203 1.00 91.56 429 VAL A C 1
ATOM 3252 O O . VAL A 1 429 ? -11.680 5.033 22.413 1.00 91.56 429 VAL A O 1
ATOM 3255 N N . GLN A 1 430 ? -13.705 5.808 22.980 1.00 88.62 430 GLN A N 1
ATOM 3256 C CA . GLN A 1 430 ? -13.734 6.818 21.923 1.00 88.62 430 GLN A CA 1
ATOM 3257 C C . GLN A 1 430 ? -13.213 8.144 22.486 1.00 88.62 430 GLN A C 1
ATOM 3259 O O . GLN A 1 430 ? -13.792 8.723 23.411 1.00 88.62 430 GLN A O 1
ATOM 3264 N N . ALA A 1 431 ? -12.085 8.619 21.967 1.00 86.38 431 ALA A N 1
ATOM 3265 C CA . ALA A 1 431 ? -11.543 9.922 22.317 1.00 86.38 431 ALA A CA 1
ATOM 3266 C C . ALA A 1 431 ? -12.481 11.038 21.826 1.00 86.38 431 ALA A C 1
ATOM 3268 O O . ALA A 1 431 ? -13.259 10.865 20.893 1.00 86.38 431 ALA A O 1
ATOM 3269 N N . ARG A 1 432 ? -12.382 12.242 22.402 1.00 81.75 432 ARG A N 1
ATOM 3270 C CA . ARG A 1 432 ? -13.230 13.385 21.983 1.00 81.75 432 ARG A CA 1
ATOM 3271 C C . ARG A 1 432 ? -12.982 13.861 20.554 1.00 81.75 432 ARG A C 1
ATOM 3273 O O . ARG A 1 432 ? -13.787 14.599 20.002 1.00 81.75 432 ARG A O 1
ATOM 3280 N N . SER A 1 433 ? -11.848 13.468 19.998 1.00 78.19 433 SER A N 1
ATOM 3281 C CA . SER A 1 433 ? -11.482 13.652 18.596 1.00 78.19 433 SER A CA 1
ATOM 3282 C C . SER A 1 433 ? -12.086 12.575 17.680 1.00 78.19 433 SER A C 1
ATOM 3284 O O . SER A 1 433 ? -11.714 12.511 16.518 1.00 78.19 433 SER A O 1
ATOM 3286 N N . GLY A 1 434 ? -12.970 11.708 18.186 1.00 81.25 434 GLY A N 1
ATOM 3287 C CA . GLY A 1 434 ? -13.643 10.642 17.432 1.00 81.25 434 GLY A CA 1
ATOM 3288 C C . GLY A 1 434 ? -12.858 9.330 17.340 1.00 81.25 434 GLY A C 1
ATOM 3289 O O . GLY A 1 434 ? -13.462 8.286 17.112 1.00 81.25 434 GLY A O 1
ATOM 3290 N N . HIS A 1 435 ? -11.547 9.367 17.597 1.00 87.50 435 HIS A N 1
ATOM 3291 C CA . HIS A 1 435 ? -10.641 8.229 17.441 1.00 87.50 435 HIS A CA 1
ATOM 3292 C C . HIS A 1 435 ? -10.944 7.111 18.441 1.00 87.50 435 HIS A C 1
ATOM 3294 O O . HIS A 1 435 ? -11.216 7.372 19.618 1.00 87.50 435 HIS A O 1
ATOM 3300 N N . ILE A 1 436 ? -10.814 5.866 17.996 1.00 91.00 436 ILE A N 1
ATOM 3301 C CA . ILE A 1 436 ? -10.959 4.677 18.837 1.00 91.00 436 ILE A CA 1
ATOM 3302 C C . ILE A 1 436 ? -9.595 4.311 19.404 1.00 91.00 436 ILE A C 1
ATOM 3304 O O . ILE A 1 436 ? -8.631 4.142 18.662 1.00 91.00 436 ILE A O 1
ATOM 3308 N N . VAL A 1 437 ? -9.503 4.195 20.727 1.00 94.25 437 VAL A N 1
ATOM 3309 C CA . VAL A 1 437 ? -8.246 3.886 21.413 1.00 94.25 437 VAL A CA 1
ATOM 3310 C C . VAL A 1 437 ? -8.398 2.683 22.336 1.00 94.25 437 VAL A C 1
ATOM 3312 O O . VAL A 1 437 ? -9.411 2.517 23.020 1.00 94.25 437 VAL A O 1
ATOM 3315 N N . VAL A 1 438 ? -7.373 1.837 22.337 1.00 96.31 438 VAL A N 1
ATOM 3316 C CA . VAL A 1 438 ? -7.328 0.527 22.996 1.00 96.31 438 VAL A CA 1
ATOM 3317 C C . VAL A 1 438 ? -6.023 0.359 23.767 1.00 96.31 438 VAL A C 1
ATOM 3319 O O . VAL A 1 438 ? -5.072 1.124 23.593 1.00 96.31 438 VAL A O 1
ATOM 3322 N N . LYS A 1 439 ? -5.958 -0.652 24.637 1.00 96.12 439 LYS A N 1
ATOM 3323 C CA . LYS A 1 439 ? -4.791 -0.891 25.494 1.00 96.12 439 LYS A CA 1
ATOM 3324 C C . LYS A 1 439 ? -4.260 -2.321 25.350 1.00 96.12 439 LYS A C 1
ATOM 3326 O O . LYS A 1 439 ? -4.656 -3.193 26.127 1.00 96.12 439 LYS A O 1
ATOM 3331 N N . PRO A 1 440 ? -3.378 -2.583 24.370 1.00 96.75 440 PRO A N 1
ATOM 3332 C CA . PRO A 1 440 ? -2.764 -3.894 24.212 1.00 96.75 440 PRO A CA 1
ATOM 3333 C C . PRO A 1 440 ? -1.669 -4.143 25.261 1.00 96.75 440 PRO A C 1
ATOM 3335 O O . PRO A 1 440 ? -1.235 -3.246 25.991 1.00 96.75 440 PRO A O 1
ATOM 3338 N N . LYS A 1 441 ? -1.192 -5.388 25.311 1.00 97.31 441 LYS A N 1
ATOM 3339 C CA . LYS A 1 441 ? 0.039 -5.785 26.000 1.00 97.31 441 LYS A CA 1
ATOM 3340 C C . LYS A 1 441 ? 1.150 -5.995 24.980 1.00 97.31 441 LYS A C 1
ATOM 3342 O O . LYS A 1 441 ? 0.919 -6.655 23.971 1.00 97.31 441 LYS A O 1
ATOM 3347 N N . ILE A 1 442 ? 2.357 -5.519 25.270 1.00 98.06 442 ILE A N 1
ATOM 3348 C CA . ILE A 1 442 ? 3.554 -5.774 24.456 1.00 98.06 442 ILE A CA 1
ATOM 3349 C C . ILE A 1 442 ? 4.539 -6.572 25.306 1.00 98.06 442 ILE A C 1
ATOM 3351 O O . ILE A 1 442 ? 4.743 -6.272 26.477 1.00 98.06 442 ILE A O 1
ATOM 3355 N N . ASN A 1 443 ? 5.104 -7.640 24.742 1.00 97.19 443 ASN A N 1
ATOM 3356 C CA . ASN A 1 443 ? 5.974 -8.594 25.443 1.00 97.19 443 ASN A CA 1
ATOM 3357 C C . ASN A 1 443 ? 5.349 -9.185 26.728 1.00 97.19 443 ASN A C 1
ATOM 3359 O O . ASN A 1 443 ? 6.055 -9.580 27.650 1.00 97.19 443 ASN A O 1
ATOM 3363 N N . GLY A 1 444 ? 4.013 -9.263 26.783 1.00 94.25 444 GLY A N 1
ATOM 3364 C CA . GLY A 1 444 ? 3.254 -9.723 27.952 1.00 94.25 444 GLY A CA 1
ATOM 3365 C C . GLY A 1 444 ? 3.008 -8.652 29.023 1.00 94.25 444 GLY A C 1
ATOM 3366 O O . GLY A 1 444 ? 2.248 -8.905 29.959 1.00 94.25 444 GLY A O 1
ATOM 3367 N N . GLU A 1 445 ? 3.578 -7.456 28.875 1.00 93.38 445 GLU A N 1
ATOM 3368 C CA . GLU A 1 445 ? 3.449 -6.350 29.823 1.00 93.38 445 GLU A CA 1
ATOM 3369 C C . GLU A 1 445 ? 2.381 -5.345 29.380 1.00 93.38 445 GLU A C 1
ATOM 3371 O O . GLU A 1 445 ? 2.183 -5.091 28.191 1.00 93.38 445 GLU A O 1
ATOM 3376 N N . ALA A 1 446 ? 1.671 -4.761 30.348 1.00 94.06 446 ALA A N 1
ATOM 3377 C CA . ALA A 1 446 ? 0.737 -3.676 30.075 1.00 94.06 446 ALA A CA 1
ATOM 3378 C C . ALA A 1 446 ? 1.511 -2.389 29.767 1.00 94.06 446 ALA A C 1
ATOM 3380 O O . ALA A 1 446 ? 2.364 -1.975 30.552 1.00 94.06 446 ALA A O 1
ATOM 3381 N N . ILE A 1 447 ? 1.184 -1.736 28.654 1.00 95.94 447 ILE A N 1
ATOM 3382 C CA . ILE A 1 447 ? 1.876 -0.514 28.235 1.00 95.94 447 ILE A CA 1
ATOM 3383 C C . ILE A 1 447 ? 1.386 0.726 29.018 1.00 95.94 447 ILE A C 1
ATOM 3385 O O . ILE A 1 447 ? 0.212 0.794 29.405 1.00 95.94 447 ILE A O 1
ATOM 3389 N N . PRO A 1 448 ? 2.250 1.736 29.243 1.00 93.69 448 PRO A N 1
ATOM 3390 C CA . PRO A 1 448 ? 1.907 2.981 29.936 1.00 93.69 448 PRO A CA 1
ATOM 3391 C C . PRO A 1 448 ? 1.224 4.003 29.004 1.00 93.69 448 PRO A C 1
ATOM 3393 O O . PRO A 1 448 ? 1.673 5.140 28.871 1.00 93.69 448 PRO A O 1
ATOM 3396 N N . GLY A 1 449 ? 0.144 3.594 28.339 1.00 94.62 449 GLY A N 1
ATOM 3397 C CA . GLY A 1 449 ? -0.629 4.439 27.429 1.00 94.62 449 GLY A CA 1
ATOM 3398 C C . GLY A 1 449 ? -1.681 3.647 26.659 1.00 94.62 449 GLY A C 1
ATOM 3399 O O . GLY A 1 449 ? -2.000 2.511 27.014 1.00 94.62 449 GLY A O 1
ATOM 3400 N N . MET A 1 450 ? -2.210 4.251 25.598 1.00 96.06 450 MET A N 1
ATOM 3401 C CA . MET A 1 450 ? -3.154 3.617 24.675 1.00 96.06 450 MET A CA 1
ATOM 3402 C C . MET A 1 450 ? -2.692 3.738 23.225 1.00 96.06 450 MET A C 1
ATOM 3404 O O . MET A 1 450 ? -1.913 4.623 22.879 1.00 96.06 450 MET A O 1
ATOM 3408 N N . MET A 1 451 ? -3.173 2.842 22.374 1.00 97.50 451 MET A N 1
ATOM 3409 C CA . MET A 1 451 ? -2.907 2.841 20.938 1.00 97.50 451 MET A CA 1
ATOM 3410 C C . MET A 1 451 ? -4.204 3.113 20.179 1.00 97.50 451 MET A C 1
ATOM 3412 O O . MET A 1 451 ? -5.276 2.726 20.643 1.00 97.50 451 MET A O 1
ATOM 3416 N N . ILE A 1 452 ? -4.118 3.801 19.044 1.00 96.06 452 ILE A N 1
ATOM 3417 C CA . ILE A 1 452 ? -5.263 4.017 18.149 1.00 96.06 452 ILE A CA 1
ATOM 3418 C C . ILE A 1 452 ? -5.577 2.686 17.461 1.00 96.06 452 ILE A C 1
ATOM 3420 O O . ILE A 1 452 ? -4.653 2.009 17.026 1.00 96.06 452 ILE A O 1
ATOM 3424 N N . LEU A 1 453 ? -6.845 2.295 17.383 1.00 96.69 453 LEU A N 1
ATOM 3425 C CA . LEU A 1 453 ? -7.282 1.174 16.553 1.00 96.69 453 LEU A CA 1
ATOM 3426 C C . LEU A 1 453 ? -7.735 1.736 15.201 1.00 96.69 453 LEU A C 1
ATOM 3428 O O . LEU A 1 453 ? -8.797 2.356 15.106 1.00 96.69 453 LEU A O 1
ATOM 3432 N N . ASP A 1 454 ? -6.901 1.569 14.181 1.00 96.00 454 ASP A N 1
ATOM 3433 C CA . ASP A 1 454 ? -6.919 2.413 12.989 1.00 96.00 454 ASP A CA 1
ATOM 3434 C C . ASP A 1 454 ? -6.922 1.584 11.703 1.00 96.00 454 ASP A C 1
ATOM 3436 O O . ASP A 1 454 ? -5.909 1.031 11.290 1.00 96.00 454 ASP A O 1
ATOM 3440 N N . THR A 1 455 ? -8.074 1.499 11.052 1.00 96.69 455 THR A N 1
ATOM 3441 C CA . THR A 1 455 ? -8.202 0.824 9.756 1.00 96.69 455 THR A CA 1
ATOM 3442 C C . THR A 1 455 ? -7.480 1.563 8.626 1.00 96.69 455 THR A C 1
ATOM 3444 O O . THR A 1 455 ? -7.080 0.906 7.671 1.00 96.69 455 THR A O 1
ATOM 3447 N N . GLY A 1 456 ? -7.223 2.870 8.764 1.00 93.25 456 GLY A N 1
ATOM 3448 C CA . GLY A 1 456 ? -6.467 3.691 7.815 1.00 93.25 456 GLY A CA 1
ATOM 3449 C C . GLY A 1 456 ? -4.944 3.614 7.978 1.00 93.25 456 GLY A C 1
ATOM 3450 O O . GLY A 1 456 ? -4.218 4.298 7.258 1.00 93.25 456 GLY A O 1
ATOM 3451 N N . ALA A 1 457 ? -4.430 2.786 8.895 1.00 92.75 457 ALA A N 1
ATOM 3452 C CA . ALA A 1 457 ? -2.996 2.565 9.071 1.00 92.75 457 ALA A CA 1
ATOM 3453 C C . ALA A 1 457 ? -2.541 1.249 8.418 1.00 92.75 457 ALA A C 1
ATOM 3455 O O . ALA A 1 457 ? -3.052 0.176 8.735 1.00 92.75 457 ALA A O 1
ATOM 3456 N N . SER A 1 458 ? -1.513 1.312 7.569 1.00 90.12 458 SER A N 1
ATOM 3457 C CA . SER A 1 458 ? -0.969 0.167 6.815 1.00 90.12 458 SER A CA 1
ATOM 3458 C C . SER A 1 458 ? -0.195 -0.857 7.658 1.00 90.12 458 SER A C 1
ATOM 3460 O O . SER A 1 458 ? 0.191 -1.908 7.154 1.00 90.12 458 SER A O 1
ATOM 3462 N N . GLY A 1 459 ? 0.023 -0.582 8.945 1.00 93.31 459 GLY A N 1
ATOM 3463 C CA . GLY A 1 459 ? 0.709 -1.481 9.869 1.00 93.31 459 GLY A CA 1
ATOM 3464 C C . GLY A 1 459 ? 0.749 -0.928 11.290 1.00 93.31 459 GLY A C 1
ATOM 3465 O O . GLY A 1 459 ? 0.049 0.035 11.622 1.00 93.31 459 GLY A O 1
ATOM 3466 N N . PHE A 1 460 ? 1.561 -1.528 12.157 1.00 96.44 460 PHE A N 1
ATOM 3467 C CA . PHE A 1 460 ? 1.743 -1.008 13.511 1.00 96.44 460 PHE A CA 1
ATOM 3468 C C . PHE A 1 460 ? 2.664 0.203 13.587 1.00 96.44 460 PHE A C 1
ATOM 3470 O O . PHE A 1 460 ? 3.721 0.258 12.961 1.00 96.44 460 PHE A O 1
ATOM 3477 N N . VAL A 1 461 ? 2.302 1.141 14.462 1.00 96.00 461 VAL A N 1
ATOM 3478 C CA . VAL A 1 461 ? 3.127 2.302 14.806 1.00 96.00 461 VAL A CA 1
ATOM 3479 C C . VAL A 1 461 ? 3.425 2.293 16.295 1.00 96.00 461 VAL A C 1
ATOM 3481 O O . VAL A 1 461 ? 2.552 1.989 17.109 1.00 96.00 461 VAL A O 1
ATOM 3484 N N . ILE A 1 462 ? 4.643 2.671 16.668 1.00 96.94 462 ILE A N 1
ATOM 3485 C CA . ILE A 1 462 ? 5.049 2.850 18.063 1.00 96.94 462 ILE A CA 1
ATOM 3486 C C . ILE A 1 462 ? 5.816 4.158 18.235 1.00 96.94 462 ILE A C 1
ATOM 3488 O O . ILE A 1 462 ? 6.584 4.564 17.364 1.00 96.94 462 ILE A O 1
ATOM 3492 N N . THR A 1 463 ? 5.643 4.827 19.373 1.00 95.19 463 THR A N 1
ATOM 3493 C CA . THR A 1 463 ? 6.499 5.972 19.693 1.00 95.19 463 THR A CA 1
ATOM 3494 C C . THR A 1 463 ? 7.898 5.514 20.077 1.00 95.19 463 THR A C 1
ATOM 3496 O O . THR A 1 463 ? 8.082 4.485 20.738 1.00 95.19 463 THR A O 1
ATOM 3499 N N . LYS A 1 464 ? 8.896 6.335 19.740 1.00 94.19 464 LYS A N 1
ATOM 3500 C CA . LYS A 1 464 ? 10.285 6.114 20.150 1.00 94.19 464 LYS A CA 1
ATOM 3501 C C . LYS A 1 464 ? 10.407 5.891 21.658 1.00 94.19 464 LYS A C 1
ATOM 3503 O O . LYS A 1 464 ? 11.099 4.983 22.104 1.00 94.19 464 LYS A O 1
ATOM 3508 N N . GLN A 1 465 ? 9.707 6.706 22.445 1.00 95.12 465 GLN A N 1
ATOM 3509 C CA . GLN A 1 465 ? 9.755 6.673 23.904 1.00 95.12 465 GLN A CA 1
ATOM 3510 C C . GLN A 1 465 ? 9.251 5.335 24.454 1.00 95.12 465 GLN A C 1
ATOM 3512 O O . GLN A 1 465 ? 9.889 4.770 25.342 1.00 95.12 465 GLN A O 1
ATOM 3517 N N . LEU A 1 466 ? 8.137 4.811 23.925 1.00 96.44 466 LEU A N 1
ATOM 3518 C CA . LEU A 1 466 ? 7.630 3.510 24.349 1.00 96.44 466 LEU A CA 1
ATOM 3519 C C . LEU A 1 466 ? 8.571 2.385 23.903 1.00 96.44 466 LEU A C 1
ATOM 3521 O O . LEU A 1 466 ? 8.924 1.542 24.727 1.00 96.44 466 LEU A O 1
ATOM 3525 N N . ALA A 1 467 ? 9.019 2.397 22.645 1.00 97.06 467 ALA A N 1
ATOM 3526 C CA . ALA A 1 467 ? 9.932 1.387 22.113 1.00 97.06 467 ALA A CA 1
ATOM 3527 C C . ALA A 1 467 ? 11.240 1.302 22.915 1.00 97.06 467 ALA A C 1
ATOM 3529 O O . ALA A 1 467 ? 11.662 0.209 23.296 1.00 97.06 467 ALA A O 1
ATOM 3530 N N . ASP A 1 468 ? 11.840 2.451 23.238 1.00 96.38 468 ASP A N 1
ATOM 3531 C CA . ASP A 1 468 ? 13.059 2.527 24.045 1.00 96.38 468 ASP A CA 1
ATOM 3532 C C . ASP A 1 468 ? 12.804 2.047 25.488 1.00 96.38 468 ASP A C 1
ATOM 3534 O O . ASP A 1 468 ? 13.630 1.331 26.053 1.00 96.38 468 ASP A O 1
ATOM 3538 N N . SER A 1 469 ? 11.644 2.368 26.081 1.00 96.19 469 SER A N 1
ATOM 3539 C CA . SER A 1 469 ? 11.285 1.910 27.436 1.00 96.19 469 SER A CA 1
ATOM 3540 C C . SER A 1 469 ? 11.079 0.396 27.537 1.00 96.19 469 SER A C 1
ATOM 3542 O O . SER A 1 469 ? 11.354 -0.194 28.580 1.00 96.19 469 SER A O 1
ATOM 3544 N N . LEU A 1 470 ? 10.631 -0.228 26.445 1.00 96.75 470 LEU A N 1
ATOM 3545 C CA . LEU A 1 470 ? 10.455 -1.674 26.320 1.00 96.75 470 LEU A CA 1
ATOM 3546 C C . LEU A 1 470 ? 11.725 -2.380 25.816 1.00 96.75 470 LEU A C 1
ATOM 3548 O O . LEU A 1 470 ? 11.709 -3.602 25.667 1.00 96.75 470 LEU A O 1
ATOM 3552 N N . ALA A 1 471 ? 12.802 -1.625 25.556 1.00 96.81 471 ALA A N 1
ATOM 3553 C CA . ALA A 1 471 ? 14.057 -2.108 24.985 1.00 96.81 471 ALA A CA 1
ATOM 3554 C C . ALA A 1 471 ? 13.857 -2.935 23.699 1.00 96.81 471 ALA A C 1
ATOM 3556 O O . ALA A 1 471 ? 14.416 -4.021 23.562 1.00 96.81 471 ALA A O 1
ATOM 3557 N N . LEU A 1 472 ? 13.026 -2.435 22.776 1.00 97.19 472 LEU A N 1
ATOM 3558 C CA . LEU A 1 472 ? 12.795 -3.084 21.482 1.00 97.19 472 LEU A CA 1
ATOM 3559 C C . LEU A 1 472 ? 13.966 -2.846 20.524 1.00 97.19 472 LEU A C 1
ATOM 3561 O O . LEU A 1 472 ? 14.435 -1.708 20.384 1.00 97.19 472 LEU A O 1
ATOM 3565 N N . ASP A 1 473 ? 14.371 -3.902 19.820 1.00 95.62 473 ASP A N 1
ATOM 3566 C CA . ASP A 1 473 ? 15.431 -3.850 18.814 1.00 95.62 473 ASP A CA 1
ATOM 3567 C C . ASP A 1 473 ? 15.039 -2.905 17.674 1.00 95.62 473 ASP A C 1
ATOM 3569 O O . ASP A 1 473 ? 13.889 -2.913 17.230 1.00 95.62 473 ASP A O 1
ATOM 3573 N N . ALA A 1 474 ? 15.988 -2.079 17.228 1.00 95.31 474 ALA A N 1
ATOM 3574 C CA . ALA A 1 474 ? 15.794 -1.095 16.169 1.00 95.31 474 ALA A CA 1
ATOM 3575 C C . ALA A 1 474 ? 16.643 -1.431 14.946 1.00 95.31 474 ALA A C 1
ATOM 3577 O O . ALA A 1 474 ? 17.844 -1.667 15.078 1.00 95.31 474 ALA A O 1
ATOM 3578 N N . PHE A 1 475 ? 16.039 -1.398 13.763 1.00 94.38 475 PHE A N 1
ATOM 3579 C CA . PHE A 1 475 ? 16.711 -1.734 12.509 1.00 94.38 475 PHE A CA 1
ATOM 3580 C C . PHE A 1 475 ? 16.092 -0.980 11.326 1.00 94.38 475 PHE A C 1
ATOM 3582 O O . PHE A 1 475 ? 15.024 -0.374 11.437 1.00 94.38 475 PHE A O 1
ATOM 3589 N N . GLY A 1 476 ? 16.804 -0.972 10.200 1.00 91.00 476 GLY A N 1
ATOM 3590 C CA . GLY A 1 476 ? 16.404 -0.252 8.993 1.00 91.00 476 GLY A CA 1
ATOM 3591 C C . GLY A 1 476 ? 16.329 1.272 9.134 1.00 91.00 476 GLY A C 1
ATOM 3592 O O . GLY A 1 476 ? 16.690 1.871 10.155 1.00 91.00 476 GLY A O 1
ATOM 3593 N N . GLU A 1 477 ? 15.895 1.897 8.044 1.00 88.00 477 GLU A N 1
ATOM 3594 C CA . GLU A 1 477 ? 15.753 3.337 7.871 1.00 88.00 477 GLU A CA 1
ATOM 3595 C C . GLU A 1 477 ? 14.388 3.653 7.258 1.00 88.00 477 GLU A C 1
ATOM 3597 O O . GLU A 1 477 ? 14.090 3.284 6.124 1.00 88.00 477 GLU A O 1
ATOM 3602 N N . LEU A 1 478 ? 13.580 4.386 8.015 1.00 83.06 478 LEU A N 1
ATOM 3603 C CA . LEU A 1 478 ? 12.318 4.965 7.577 1.00 83.06 478 LEU A CA 1
ATOM 3604 C C . LEU A 1 478 ? 12.452 6.484 7.530 1.00 83.06 478 LEU A C 1
ATOM 3606 O O . LEU A 1 478 ? 13.243 7.074 8.268 1.00 83.06 478 LEU A O 1
ATOM 3610 N N . TYR A 1 479 ? 11.653 7.131 6.693 1.00 77.88 479 TYR A N 1
ATOM 3611 C CA . TYR A 1 479 ? 11.577 8.584 6.646 1.00 77.88 479 TYR A CA 1
ATOM 3612 C C . TYR A 1 479 ? 10.132 9.001 6.847 1.00 77.88 479 TYR A C 1
ATOM 3614 O O . TYR A 1 479 ? 9.260 8.648 6.061 1.00 77.88 479 TYR A O 1
ATOM 3622 N N . VAL A 1 480 ? 9.887 9.745 7.923 1.00 64.75 480 VAL A N 1
ATOM 3623 C CA . VAL A 1 480 ? 8.571 10.315 8.209 1.00 64.75 480 VAL A CA 1
ATOM 3624 C C . VAL A 1 480 ? 8.589 11.771 7.762 1.00 64.75 480 VAL A C 1
ATOM 3626 O O . VAL A 1 480 ? 9.474 12.540 8.159 1.00 64.75 480 VAL A O 1
ATOM 3629 N N . ALA A 1 481 ? 7.631 12.144 6.914 1.00 52.59 481 ALA A N 1
ATOM 3630 C CA . ALA A 1 481 ? 7.494 13.508 6.429 1.00 52.59 481 ALA A CA 1
ATOM 3631 C C . ALA A 1 481 ? 7.092 14.445 7.584 1.00 52.59 481 ALA A C 1
ATOM 3633 O O . ALA A 1 481 ? 6.018 14.320 8.168 1.00 52.59 481 ALA A O 1
ATOM 3634 N N . GLY A 1 482 ? 7.978 15.387 7.914 1.00 45.06 482 GLY A N 1
ATOM 3635 C CA . GLY A 1 482 ? 7.720 16.518 8.802 1.00 45.06 482 GLY A CA 1
ATOM 3636 C C . GLY A 1 482 ? 7.827 17.841 8.037 1.00 45.06 482 GLY A C 1
ATOM 3637 O O . GLY A 1 482 ? 8.503 17.928 7.015 1.00 45.06 482 GLY A O 1
ATOM 3638 N N . VAL A 1 483 ? 7.181 18.890 8.553 1.00 36.34 483 VAL A N 1
ATOM 3639 C CA . VAL A 1 483 ? 7.007 20.215 7.911 1.00 36.34 483 VAL A CA 1
ATOM 3640 C C . VAL A 1 483 ? 8.320 20.911 7.534 1.00 36.34 483 VAL A C 1
ATOM 3642 O O . VAL A 1 483 ? 8.344 21.749 6.636 1.00 36.34 483 VAL A O 1
ATOM 3645 N N . THR A 1 484 ? 9.406 20.616 8.247 1.00 35.41 484 THR A N 1
ATOM 3646 C CA . THR A 1 484 ? 10.673 21.354 8.129 1.00 35.41 484 THR A CA 1
ATOM 3647 C C . THR A 1 484 ? 11.893 20.458 7.970 1.00 35.41 484 THR A C 1
ATOM 3649 O O . THR A 1 484 ? 12.897 20.914 7.424 1.00 35.41 484 THR A O 1
ATOM 3652 N N . GLN A 1 485 ? 11.831 19.198 8.414 1.00 47.44 485 GLN A N 1
ATOM 3653 C CA . GLN A 1 485 ? 12.913 18.226 8.277 1.00 47.44 485 GLN A CA 1
ATOM 3654 C C . GLN A 1 485 ? 12.349 16.812 8.145 1.00 47.44 485 GLN A C 1
ATOM 3656 O O . GLN A 1 485 ? 11.423 16.430 8.859 1.00 47.44 485 GLN A O 1
ATOM 3661 N N . LYS A 1 486 ? 12.951 16.025 7.249 1.00 60.00 486 LYS A N 1
ATOM 3662 C CA . LYS A 1 486 ? 12.732 14.580 7.187 1.00 60.00 486 LYS A CA 1
ATOM 3663 C C . LYS A 1 486 ? 13.314 13.965 8.455 1.00 60.00 486 LYS A C 1
ATOM 3665 O O . LYS A 1 486 ? 14.519 14.076 8.690 1.00 60.00 486 LYS A O 1
ATOM 3670 N N . VAL A 1 487 ? 12.474 13.339 9.273 1.00 66.94 487 VAL A N 1
ATOM 3671 C CA . VAL A 1 487 ? 12.943 12.661 10.482 1.00 66.94 487 VAL A CA 1
ATOM 3672 C C . VAL A 1 487 ? 13.256 11.224 10.105 1.00 66.94 487 VAL A C 1
ATOM 3674 O O . VAL A 1 487 ? 12.365 10.461 9.728 1.00 66.94 487 VAL A O 1
ATOM 3677 N N . ARG A 1 488 ? 14.541 10.868 10.188 1.00 75.88 488 ARG A N 1
ATOM 3678 C CA . ARG A 1 488 ? 14.960 9.473 10.097 1.00 75.88 488 ARG A CA 1
ATOM 3679 C C . ARG A 1 488 ? 14.349 8.718 11.272 1.00 75.88 488 ARG A C 1
ATOM 3681 O O . ARG A 1 488 ? 14.546 9.099 12.424 1.00 75.88 488 ARG A O 1
ATOM 3688 N N . SER A 1 489 ? 13.650 7.648 10.949 1.00 86.88 489 SER A N 1
ATOM 3689 C CA . SER A 1 489 ? 13.038 6.722 11.883 1.00 86.88 489 SER A CA 1
ATOM 3690 C C . SER A 1 489 ? 13.488 5.292 11.582 1.00 86.88 489 SER A C 1
ATOM 3692 O O . SER A 1 489 ? 14.328 5.074 10.704 1.00 86.88 489 SER A O 1
ATOM 3694 N N . GLN A 1 490 ? 12.990 4.320 12.341 1.00 92.75 490 GLN A N 1
ATOM 3695 C CA . GLN A 1 490 ? 13.414 2.923 12.264 1.00 92.75 490 GLN A CA 1
ATOM 3696 C C . GLN A 1 490 ? 12.232 1.975 12.441 1.00 92.75 490 GLN A C 1
ATOM 3698 O O . GLN A 1 490 ? 11.176 2.349 12.953 1.00 92.75 490 GLN A O 1
ATOM 3703 N N . PHE A 1 491 ? 12.433 0.723 12.061 1.00 95.25 491 PHE A N 1
ATOM 3704 C CA . PHE A 1 491 ? 11.567 -0.356 12.496 1.00 95.25 491 PHE A CA 1
ATOM 3705 C C . PHE A 1 491 ? 11.914 -0.787 13.916 1.00 95.25 491 PHE A C 1
ATOM 3707 O O . PHE A 1 491 ? 13.067 -0.685 14.342 1.00 95.25 491 PHE A O 1
ATOM 3714 N N . ARG A 1 492 ? 10.919 -1.297 14.642 1.00 96.69 492 ARG A N 1
ATOM 3715 C CA . ARG A 1 492 ? 11.071 -1.901 15.965 1.00 96.69 492 ARG A CA 1
ATOM 3716 C C . ARG A 1 492 ? 10.478 -3.301 15.976 1.00 96.69 492 ARG A C 1
ATOM 3718 O O . ARG A 1 492 ? 9.354 -3.491 15.515 1.00 96.69 492 ARG A O 1
ATOM 3725 N N . ARG A 1 493 ? 11.195 -4.272 16.545 1.00 96.00 493 ARG A N 1
ATOM 3726 C CA . ARG A 1 493 ? 10.692 -5.645 16.718 1.00 96.00 493 ARG A CA 1
ATOM 3727 C C . ARG A 1 493 ? 10.348 -5.897 18.180 1.00 96.00 493 ARG A C 1
ATOM 3729 O O . ARG A 1 493 ? 11.198 -5.746 19.056 1.00 96.00 493 ARG A O 1
ATOM 3736 N N . ALA A 1 494 ? 9.109 -6.298 18.456 1.00 97.19 494 ALA A N 1
ATOM 3737 C CA . ALA A 1 494 ? 8.760 -6.876 19.754 1.00 97.19 494 ALA A CA 1
ATOM 3738 C C . ALA A 1 494 ? 8.650 -8.395 19.637 1.00 97.19 494 ALA A C 1
ATOM 3740 O O . ALA A 1 494 ? 8.511 -8.926 18.545 1.00 97.19 494 ALA A O 1
ATOM 3741 N N . LYS A 1 495 ? 8.675 -9.105 20.767 1.00 97.25 495 LYS A N 1
ATOM 3742 C CA . LYS A 1 495 ? 8.476 -10.560 20.782 1.00 97.25 495 LYS A CA 1
ATOM 3743 C C . LYS A 1 495 ? 7.014 -10.902 20.562 1.00 97.25 495 LYS A C 1
ATOM 3745 O O . LYS A 1 495 ? 6.692 -11.897 19.923 1.00 97.25 495 LYS A O 1
ATOM 3750 N N . THR A 1 496 ? 6.117 -10.130 21.179 1.00 97.69 496 THR A N 1
ATOM 3751 C CA . THR A 1 496 ? 4.678 -10.407 21.135 1.00 97.69 496 THR A CA 1
ATOM 3752 C C . THR A 1 496 ? 3.856 -9.145 21.335 1.00 97.69 496 THR A C 1
ATOM 3754 O O . THR A 1 496 ? 4.224 -8.315 22.167 1.00 97.69 496 THR A O 1
ATOM 3757 N N . ILE A 1 497 ? 2.691 -9.070 20.701 1.00 97.75 497 ILE A N 1
ATOM 3758 C CA . ILE A 1 497 ? 1.619 -8.133 21.061 1.00 97.75 497 ILE A CA 1
ATOM 3759 C C . ILE A 1 497 ? 0.329 -8.916 21.316 1.00 97.75 497 ILE A C 1
ATOM 3761 O O . ILE A 1 497 ? 0.102 -9.959 20.702 1.00 97.75 497 ILE A O 1
ATOM 3765 N N . GLN A 1 498 ? -0.489 -8.453 22.259 1.00 96.94 498 GLN A N 1
ATOM 3766 C CA . GLN A 1 498 ? -1.775 -9.063 22.578 1.00 96.94 498 GLN A CA 1
ATOM 3767 C C . GLN A 1 498 ? -2.855 -8.006 22.817 1.00 96.94 498 GLN A C 1
ATOM 3769 O O . GLN A 1 498 ? -2.661 -7.099 23.630 1.00 96.94 498 GLN A O 1
ATOM 3774 N N . LEU A 1 499 ? -4.011 -8.170 22.174 1.00 96.56 499 LEU A N 1
ATOM 3775 C CA . LEU A 1 499 ? -5.228 -7.395 22.421 1.00 96.56 499 LEU A CA 1
ATOM 3776 C C . LEU A 1 499 ? -6.423 -8.352 22.507 1.00 96.56 499 LEU A C 1
ATOM 3778 O O . LEU A 1 499 ? -6.726 -9.061 21.550 1.00 96.56 499 LEU A O 1
ATOM 3782 N N . GLY A 1 500 ? -7.083 -8.389 23.667 1.00 94.44 500 GLY A N 1
ATOM 3783 C CA . GLY A 1 500 ? -8.118 -9.390 23.942 1.00 94.44 500 GLY A CA 1
ATOM 3784 C C . GLY A 1 500 ? -7.576 -10.821 23.755 1.00 94.44 500 GLY A C 1
ATOM 3785 O O . GLY A 1 500 ? -6.504 -11.129 24.303 1.00 94.44 500 GLY A O 1
ATOM 3786 N N . PRO A 1 501 ? -8.267 -11.682 22.981 1.00 94.94 501 PRO A N 1
ATOM 3787 C CA . PRO A 1 501 ? -7.820 -13.046 22.710 1.00 94.94 501 PRO A CA 1
ATOM 3788 C C . PRO A 1 501 ? -6.713 -13.117 21.656 1.00 94.94 501 PRO A C 1
ATOM 3790 O O . PRO A 1 501 ? -5.996 -14.111 21.609 1.00 94.94 501 PRO A O 1
ATOM 3793 N N . VAL A 1 502 ? -6.528 -12.087 20.829 1.00 97.12 502 VAL A N 1
ATOM 3794 C CA . VAL A 1 502 ? -5.579 -12.128 19.712 1.00 97.12 502 VAL A CA 1
ATOM 3795 C C . VAL A 1 502 ? -4.171 -11.885 20.221 1.00 97.12 502 VAL A C 1
ATOM 3797 O O . VAL A 1 502 ? -3.872 -10.831 20.791 1.00 97.12 502 VAL A O 1
ATOM 3800 N N . ARG A 1 503 ? -3.284 -12.849 19.981 1.00 96.56 503 ARG A N 1
ATOM 3801 C CA . ARG A 1 503 ? -1.866 -12.769 20.314 1.00 96.56 503 ARG A CA 1
ATOM 3802 C C . ARG A 1 503 ? -1.017 -13.049 19.087 1.00 96.56 503 ARG A C 1
ATOM 3804 O O . ARG A 1 503 ? -1.100 -14.130 18.510 1.00 96.56 503 ARG A O 1
ATOM 3811 N N . MET A 1 504 ? -0.139 -12.107 18.773 1.00 96.12 504 MET A N 1
ATOM 3812 C CA . MET A 1 504 ? 0.781 -12.170 17.641 1.00 96.12 504 MET A CA 1
ATOM 3813 C C . MET A 1 504 ? 2.214 -12.361 18.123 1.00 96.12 504 MET A C 1
ATOM 3815 O O . MET A 1 504 ? 2.597 -11.826 19.173 1.00 96.12 504 MET A O 1
ATOM 3819 N N . LYS A 1 505 ? 3.003 -13.112 17.357 1.00 95.94 505 LYS A N 1
ATOM 3820 C CA . LYS A 1 505 ? 4.445 -13.280 17.560 1.00 95.94 505 LYS A CA 1
ATOM 3821 C C . LYS A 1 505 ? 5.228 -12.366 16.627 1.00 95.94 505 LYS A C 1
ATOM 3823 O O . LYS A 1 505 ? 4.779 -12.073 15.530 1.00 95.94 505 LYS A O 1
ATOM 3828 N N . ASP A 1 506 ? 6.376 -11.915 17.112 1.00 94.94 506 ASP A N 1
ATOM 3829 C CA . ASP A 1 506 ? 7.363 -11.127 16.376 1.00 94.94 506 ASP A CA 1
ATOM 3830 C C . ASP A 1 506 ? 6.800 -9.904 15.606 1.00 94.94 506 ASP A C 1
ATOM 3832 O O . ASP A 1 506 ? 7.226 -9.646 14.475 1.00 94.94 506 ASP A O 1
ATOM 3836 N N . PRO A 1 507 ? 5.863 -9.113 16.186 1.00 95.50 507 PRO A N 1
ATOM 3837 C CA . PRO A 1 507 ? 5.264 -7.974 15.492 1.00 95.50 507 PRO A CA 1
ATOM 3838 C C . PRO A 1 507 ? 6.307 -6.915 15.112 1.00 95.50 507 PRO A C 1
ATOM 3840 O O . PRO A 1 507 ? 7.175 -6.549 15.918 1.00 95.50 507 PRO A O 1
ATOM 3843 N N . LEU A 1 508 ? 6.171 -6.403 13.890 1.00 95.00 508 LEU A N 1
ATOM 3844 C CA . LEU A 1 508 ? 6.941 -5.286 13.359 1.00 95.00 508 LEU A CA 1
ATOM 3845 C C . LEU A 1 508 ? 6.210 -3.974 13.642 1.00 95.00 508 LEU A C 1
ATOM 3847 O O . LEU A 1 508 ? 5.028 -3.860 13.348 1.00 95.00 508 LEU A O 1
ATOM 3851 N N . PHE A 1 509 ? 6.909 -2.982 14.184 1.00 96.31 509 PHE A N 1
ATOM 3852 C CA . PHE A 1 509 ? 6.387 -1.628 14.353 1.00 96.31 509 PHE A CA 1
ATOM 3853 C C . PHE A 1 509 ? 7.209 -0.639 13.538 1.00 96.31 509 PHE A C 1
ATOM 3855 O O . PHE A 1 509 ? 8.437 -0.712 13.516 1.00 96.31 509 PHE A O 1
ATOM 3862 N N . MET A 1 510 ? 6.543 0.348 12.955 1.00 94.25 510 MET A N 1
ATOM 3863 C CA . MET A 1 510 ? 7.170 1.563 12.452 1.00 94.25 510 MET A CA 1
ATOM 3864 C C . MET A 1 510 ? 7.299 2.566 13.601 1.00 94.25 510 MET A C 1
ATOM 3866 O O . MET A 1 510 ? 6.314 2.917 14.253 1.00 94.25 510 MET A O 1
ATOM 3870 N N . GLU A 1 511 ? 8.512 3.036 13.885 1.00 93.50 511 GLU A N 1
ATOM 3871 C CA . GLU A 1 511 ? 8.693 4.129 14.837 1.00 93.50 511 GLU A CA 1
ATOM 3872 C C . GLU A 1 511 ? 8.183 5.434 14.213 1.00 93.50 511 GLU A C 1
ATOM 3874 O O . GLU A 1 511 ? 8.617 5.821 13.129 1.00 93.50 511 GLU A O 1
ATOM 3879 N N . MET A 1 512 ? 7.265 6.139 14.874 1.00 88.94 512 MET A N 1
ATOM 3880 C CA . MET A 1 512 ? 6.798 7.457 14.425 1.00 88.94 512 MET A CA 1
ATOM 3881 C C . MET A 1 512 ? 6.380 8.324 15.617 1.00 88.94 512 MET A C 1
ATOM 3883 O O . MET A 1 512 ? 5.967 7.817 16.664 1.00 88.94 512 MET A O 1
ATOM 3887 N N . SER A 1 513 ? 6.454 9.650 15.460 1.00 83.50 513 SER A N 1
ATOM 3888 C CA . SER A 1 513 ? 5.812 10.572 16.404 1.00 83.50 513 SER A CA 1
ATOM 3889 C C . SER A 1 513 ? 4.327 10.708 16.077 1.00 83.50 513 SER A C 1
ATOM 3891 O O . SER A 1 513 ? 3.955 10.958 14.932 1.00 83.50 513 SER A O 1
ATOM 3893 N N . ILE A 1 514 ? 3.485 10.581 17.099 1.00 81.62 514 ILE A N 1
ATOM 3894 C CA . ILE A 1 514 ? 2.016 10.656 17.003 1.00 81.62 514 ILE A CA 1
ATOM 3895 C C . ILE A 1 514 ? 1.445 11.794 17.864 1.00 81.62 514 ILE A C 1
ATOM 3897 O O . ILE A 1 514 ? 0.262 11.816 18.216 1.00 81.62 514 ILE A O 1
ATOM 3901 N N . ASP A 1 515 ? 2.301 12.751 18.221 1.00 77.25 515 ASP A N 1
ATOM 3902 C CA . ASP A 1 515 ? 1.934 13.874 19.071 1.00 77.25 515 ASP A CA 1
ATOM 3903 C C . ASP A 1 515 ? 0.866 14.754 18.413 1.00 77.25 515 ASP A C 1
ATOM 3905 O O . ASP A 1 515 ? 0.982 15.197 17.270 1.00 77.25 515 ASP A O 1
ATOM 3909 N N . GLY A 1 516 ? -0.187 15.054 19.174 1.00 73.38 516 GLY A N 1
ATOM 3910 C CA . GLY A 1 516 ? -1.235 15.982 18.753 1.00 73.38 516 GLY A CA 1
ATOM 3911 C C . GLY A 1 516 ? -2.226 15.440 17.720 1.00 73.38 516 GLY A C 1
ATOM 3912 O O . GLY A 1 516 ? -3.068 16.224 17.286 1.00 73.38 516 GLY A O 1
ATOM 3913 N N . VAL A 1 517 ? -2.160 14.149 17.369 1.00 74.69 517 VAL A N 1
ATOM 3914 C CA . VAL A 1 517 ? -3.152 13.465 16.515 1.00 74.69 517 VAL A CA 1
ATOM 3915 C C . VAL A 1 517 ? -4.478 13.311 17.265 1.00 74.69 517 VAL A C 1
ATOM 3917 O O . VAL A 1 517 ? -5.530 13.745 16.805 1.00 74.69 517 VAL A O 1
ATOM 3920 N N . VAL A 1 518 ? -4.415 12.778 18.488 1.00 79.50 518 VAL A N 1
ATOM 3921 C CA . VAL A 1 518 ? -5.601 12.498 19.304 1.00 79.50 518 VAL A CA 1
ATOM 3922 C C . VAL A 1 518 ? -5.754 13.530 20.414 1.00 79.50 518 VAL A C 1
ATOM 3924 O O . VAL A 1 518 ? -4.833 13.820 21.183 1.00 79.50 518 VAL A O 1
ATOM 3927 N N . HIS A 1 519 ? -6.972 14.036 20.570 1.00 81.31 519 HIS A N 1
ATOM 3928 C CA . HIS A 1 519 ? -7.364 14.878 21.697 1.00 81.31 519 HIS A CA 1
ATOM 3929 C C . HIS A 1 519 ? -8.484 14.235 22.516 1.00 81.31 519 HIS A C 1
ATOM 3931 O O . HIS A 1 519 ? -9.399 13.606 21.979 1.00 81.31 519 HIS A O 1
ATOM 3937 N N . GLY A 1 520 ? -8.429 14.424 23.838 1.00 82.50 520 GLY A N 1
ATOM 3938 C CA . GLY A 1 520 ? -9.444 13.919 24.767 1.00 82.50 520 GLY A CA 1
ATOM 3939 C C . GLY A 1 520 ? -9.358 12.420 25.070 1.00 82.50 520 GLY A C 1
ATOM 3940 O O . GLY A 1 520 ? -10.343 11.863 25.548 1.00 82.50 520 GLY A O 1
ATOM 3941 N N . SER A 1 521 ? -8.215 11.782 24.808 1.00 87.06 521 SER A N 1
ATOM 3942 C CA . SER A 1 521 ? -7.914 10.440 25.318 1.00 87.06 521 SER A CA 1
ATOM 3943 C C . SER A 1 521 ? -7.678 10.474 26.842 1.00 87.06 521 SER A C 1
ATOM 3945 O O . SER A 1 521 ? -7.093 11.443 27.336 1.00 87.06 521 SER A O 1
ATOM 3947 N N . PRO A 1 522 ? -8.110 9.456 27.613 1.00 88.56 522 PRO A N 1
ATOM 3948 C CA . PRO A 1 522 ? -7.853 9.368 29.053 1.00 88.56 522 PRO A CA 1
ATOM 3949 C C . PRO A 1 522 ? -6.390 9.078 29.424 1.00 88.56 522 PRO A C 1
ATOM 3951 O O . PRO A 1 522 ? -6.005 9.346 30.561 1.00 88.56 522 PRO A O 1
ATOM 3954 N N . GLU A 1 523 ? -5.588 8.547 28.500 1.00 92.12 523 GLU A N 1
ATOM 3955 C CA . GLU A 1 523 ? -4.159 8.251 28.678 1.00 92.12 523 GLU A CA 1
ATOM 3956 C C . GLU A 1 523 ? -3.356 8.729 27.450 1.00 92.12 523 GLU A C 1
ATOM 3958 O O . GLU A 1 523 ? -3.952 8.930 26.383 1.00 92.12 523 GLU A O 1
ATOM 3963 N N . PRO A 1 524 ? -2.026 8.922 27.565 1.00 92.75 524 PRO A N 1
ATOM 3964 C CA . PRO A 1 524 ? -1.180 9.258 26.422 1.00 92.75 524 PRO A CA 1
ATOM 3965 C C . PRO A 1 524 ? -1.320 8.239 25.291 1.00 92.75 524 PRO A C 1
ATOM 3967 O O . PRO A 1 524 ? -1.421 7.035 25.543 1.00 92.75 524 PRO A O 1
ATOM 3970 N N . ILE A 1 525 ? -1.303 8.725 24.050 1.00 94.56 525 ILE A N 1
ATOM 3971 C CA . ILE A 1 525 ? -1.275 7.853 22.879 1.00 94.56 525 ILE A CA 1
ATOM 3972 C C . ILE A 1 525 ? 0.173 7.479 22.590 1.00 94.56 525 ILE A C 1
ATOM 3974 O O . ILE A 1 525 ? 1.042 8.346 22.536 1.00 94.56 525 ILE A O 1
ATOM 3978 N N . VAL A 1 526 ? 0.427 6.181 22.449 1.00 96.00 526 VAL A N 1
ATOM 3979 C CA . VAL A 1 526 ? 1.779 5.608 22.351 1.00 96.00 526 VAL A CA 1
ATOM 3980 C C . VAL A 1 526 ? 1.986 4.725 21.116 1.00 96.00 526 VAL A C 1
ATOM 3982 O O . VAL A 1 526 ? 3.083 4.209 20.911 1.00 96.00 526 VAL A O 1
ATOM 3985 N N . GLY A 1 527 ? 0.964 4.578 20.272 1.00 96.50 527 GLY A N 1
ATOM 3986 C CA . GLY A 1 527 ? 1.096 3.940 18.967 1.00 96.50 527 GLY A CA 1
ATOM 3987 C C . GLY A 1 527 ? -0.232 3.743 18.245 1.00 96.50 527 GLY A C 1
ATOM 3988 O O . GLY A 1 527 ? -1.252 4.310 18.644 1.00 96.50 527 GLY A O 1
ATOM 3989 N N . ILE A 1 528 ? -0.201 2.927 17.194 1.00 97.25 528 ILE A N 1
ATOM 3990 C CA . ILE A 1 528 ? -1.339 2.606 16.327 1.00 97.25 528 ILE A CA 1
ATOM 3991 C C . ILE A 1 528 ? -1.354 1.101 16.056 1.00 97.25 528 ILE A C 1
ATOM 3993 O O . ILE A 1 528 ? -0.305 0.500 15.819 1.00 97.25 528 ILE A O 1
ATOM 3997 N N . LEU A 1 529 ? -2.545 0.511 16.098 1.00 97.88 529 LEU A N 1
ATOM 3998 C CA . LEU A 1 529 ? -2.845 -0.837 15.642 1.00 97.88 529 LEU A CA 1
ATOM 3999 C C . LEU A 1 529 ? -3.561 -0.750 14.293 1.00 97.88 529 LEU A C 1
ATOM 4001 O O . LEU A 1 529 ? -4.758 -0.461 14.256 1.00 97.88 529 LEU A O 1
ATOM 4005 N N . GLY A 1 530 ? -2.798 -0.958 13.220 1.00 96.56 530 GLY A N 1
ATOM 4006 C CA . GLY A 1 530 ? -3.268 -0.903 11.840 1.00 96.56 530 GLY A CA 1
ATOM 4007 C C . GLY A 1 530 ? -3.616 -2.260 11.235 1.00 96.56 530 GLY A C 1
ATOM 4008 O O . GLY A 1 530 ? -3.969 -3.205 11.951 1.00 96.56 530 GLY A O 1
ATOM 4009 N N . TYR A 1 531 ? -3.461 -2.349 9.911 1.00 95.62 531 TYR A N 1
ATOM 4010 C CA . TYR A 1 531 ? -3.676 -3.526 9.062 1.00 95.62 531 TYR A CA 1
ATOM 4011 C C . TYR A 1 531 ? -3.204 -4.833 9.695 1.00 95.62 531 TYR A C 1
ATOM 4013 O O . TYR A 1 531 ? -3.952 -5.809 9.699 1.00 95.62 531 TYR A O 1
ATOM 4021 N N . ASP A 1 532 ? -2.015 -4.835 10.301 1.00 94.69 532 ASP A N 1
ATOM 4022 C CA . ASP A 1 532 ? -1.447 -6.007 10.962 1.00 94.69 532 ASP A CA 1
ATOM 4023 C C . ASP A 1 532 ? -2.425 -6.671 11.944 1.00 94.69 532 ASP A C 1
ATOM 4025 O O . ASP A 1 532 ? -2.561 -7.893 11.947 1.00 94.69 532 ASP A O 1
ATOM 4029 N N . PHE A 1 533 ? -3.156 -5.899 12.750 1.00 96.94 533 PHE A N 1
ATOM 4030 C CA . PHE A 1 533 ? -4.141 -6.459 13.677 1.00 96.94 533 PHE A CA 1
ATOM 4031 C C . PHE A 1 533 ? -5.401 -6.946 12.951 1.00 96.94 533 PHE A C 1
ATOM 4033 O O . PHE A 1 533 ? -5.853 -8.072 13.173 1.00 96.94 533 PHE A O 1
ATOM 4040 N N . PHE A 1 534 ? -5.955 -6.122 12.057 1.00 97.12 534 PHE A N 1
ATOM 4041 C CA . PHE A 1 534 ? -7.199 -6.435 11.348 1.00 97.12 534 PHE A CA 1
ATOM 4042 C C . PHE A 1 534 ? -7.057 -7.643 10.421 1.00 97.12 534 PHE A C 1
ATOM 4044 O O . PHE A 1 534 ? -7.967 -8.456 10.331 1.00 97.12 534 PHE A O 1
ATOM 4051 N N . ARG A 1 535 ? -5.899 -7.840 9.785 1.00 94.56 535 ARG A N 1
ATOM 4052 C CA . ARG A 1 535 ? -5.650 -8.974 8.883 1.00 94.56 535 ARG A CA 1
ATOM 4053 C C . ARG A 1 535 ? -5.663 -10.337 9.587 1.00 94.56 535 ARG A C 1
ATOM 4055 O O . ARG A 1 535 ? -5.747 -11.365 8.912 1.00 94.56 535 ARG A O 1
ATOM 4062 N N . ARG A 1 536 ? -5.590 -10.346 10.922 1.00 95.12 536 ARG A N 1
ATOM 4063 C CA . ARG A 1 536 ? -5.448 -11.535 11.776 1.00 95.12 536 ARG A CA 1
ATOM 4064 C C . ARG A 1 536 ? -6.720 -11.944 12.510 1.00 95.12 536 ARG A C 1
ATOM 4066 O O . ARG A 1 536 ? -6.751 -13.015 13.107 1.00 95.12 536 ARG A O 1
ATOM 4073 N N . CYS A 1 537 ? -7.762 -11.119 12.485 1.00 96.56 537 CYS A N 1
ATOM 4074 C CA . CYS A 1 537 ? -9.000 -11.394 13.201 1.00 96.56 537 CYS A CA 1
ATOM 4075 C C . CYS A 1 537 ? -10.207 -10.747 12.522 1.00 96.56 537 CYS A C 1
ATOM 4077 O O . CYS A 1 537 ? -10.059 -9.880 11.666 1.00 96.56 537 CYS A O 1
ATOM 4079 N N . VAL A 1 538 ? -11.411 -11.167 12.908 1.00 97.56 538 VAL A N 1
ATOM 4080 C CA . VAL A 1 538 ? -12.633 -10.448 12.529 1.00 97.56 538 VAL A CA 1
ATOM 4081 C C . VAL A 1 538 ? -13.002 -9.506 13.663 1.00 97.56 538 VAL A C 1
ATOM 4083 O O . VAL A 1 538 ? -13.155 -9.947 14.802 1.00 97.56 538 VAL A O 1
ATOM 4086 N N . VAL A 1 539 ? -13.144 -8.218 13.359 1.00 97.44 539 VAL A N 1
ATOM 4087 C CA . VAL A 1 539 ? -13.452 -7.175 14.346 1.00 97.44 539 VAL A CA 1
ATOM 4088 C C . VAL A 1 539 ? -14.899 -6.729 14.177 1.00 97.44 539 VAL A C 1
ATOM 4090 O O . VAL A 1 539 ? -15.271 -6.239 13.114 1.00 97.44 539 VAL A O 1
ATOM 4093 N N . GLU A 1 540 ? -15.704 -6.858 15.231 1.00 95.56 540 GLU A N 1
ATOM 4094 C CA . GLU A 1 540 ? -17.091 -6.385 15.279 1.00 95.56 540 GLU A CA 1
ATOM 4095 C C . GLU A 1 540 ? -17.208 -5.234 16.284 1.00 95.56 540 GLU A C 1
ATOM 4097 O O . GLU A 1 540 ? -17.068 -5.398 17.501 1.00 95.56 540 GLU A O 1
ATOM 4102 N N . MET A 1 541 ? -17.477 -4.047 15.750 1.00 93.12 541 MET A N 1
ATOM 4103 C CA . MET A 1 541 ? -17.700 -2.831 16.517 1.00 93.12 541 MET A CA 1
ATOM 4104 C C . MET A 1 541 ? -19.203 -2.596 16.703 1.00 93.12 541 MET A C 1
ATOM 4106 O O . MET A 1 541 ? -19.926 -2.531 15.705 1.00 93.12 541 MET A O 1
ATOM 4110 N N . PRO A 1 542 ? -19.700 -2.445 17.943 1.00 90.25 542 PRO A N 1
ATOM 4111 C CA . PRO A 1 542 ? -21.108 -2.151 18.178 1.00 90.25 542 PRO A CA 1
ATOM 4112 C C . PRO A 1 542 ? -21.453 -0.700 17.799 1.00 90.25 542 PRO A C 1
ATOM 4114 O O . PRO A 1 542 ? -20.571 0.168 17.817 1.00 90.25 542 PRO A O 1
ATOM 4117 N N . PRO A 1 543 ? -22.739 -0.406 17.529 1.00 90.00 543 PRO A N 1
ATOM 4118 C CA . PRO A 1 543 ? -23.186 0.962 17.353 1.00 90.00 543 PRO A CA 1
ATOM 4119 C C . PRO A 1 543 ? -23.013 1.733 18.663 1.00 90.00 543 PRO A C 1
ATOM 4121 O O . PRO A 1 543 ? -23.290 1.246 19.762 1.00 90.00 543 PRO A O 1
ATOM 4124 N N . HIS A 1 544 ? -22.580 2.977 18.540 1.00 82.50 544 HIS A N 1
ATOM 4125 C CA . HIS A 1 544 ? -22.431 3.912 19.631 1.00 82.50 544 HIS A CA 1
ATOM 4126 C C . HIS A 1 544 ? -23.215 5.187 19.342 1.00 82.50 544 HIS A C 1
ATOM 4128 O O . HIS A 1 544 ? -22.983 5.897 18.362 1.00 82.50 544 HIS A O 1
ATOM 4134 N N . GLN A 1 545 ? -24.124 5.524 20.253 1.00 67.12 545 GLN A N 1
ATOM 4135 C CA . GLN A 1 545 ? -24.802 6.806 20.202 1.00 67.12 545 GLN A CA 1
ATOM 4136 C C . GLN A 1 545 ? -23.797 7.908 20.544 1.00 67.12 545 GLN A C 1
ATOM 4138 O O . GLN A 1 545 ? -23.383 8.041 21.698 1.00 67.12 545 GLN A O 1
ATOM 4143 N N . GLN A 1 546 ? -23.415 8.696 19.536 1.00 62.88 546 GLN A N 1
ATOM 4144 C CA . GLN A 1 546 ? -22.482 9.800 19.716 1.00 62.88 546 GLN A CA 1
ATOM 4145 C C . GLN A 1 546 ? -22.928 10.700 20.873 1.00 62.88 546 GLN A C 1
ATOM 4147 O O . GLN A 1 546 ? -24.050 11.219 20.892 1.00 62.88 546 GLN A O 1
ATOM 4152 N N . GLN A 1 547 ? -22.032 10.933 21.833 1.00 57.00 547 GLN A N 1
ATOM 4153 C CA . GLN A 1 547 ? -22.238 12.028 22.771 1.00 57.00 547 GLN A CA 1
ATOM 4154 C C . GLN A 1 547 ? -22.195 13.340 21.980 1.00 57.00 547 GLN A C 1
ATOM 4156 O O . GLN A 1 547 ? -21.306 13.498 21.140 1.00 57.00 547 GLN A O 1
ATOM 4161 N N . PRO A 1 548 ? -23.118 14.291 22.221 1.00 51.91 548 PRO A N 1
ATOM 4162 C CA . PRO A 1 548 ? -23.096 15.568 21.526 1.00 51.91 548 PRO A CA 1
ATOM 4163 C C . PRO A 1 548 ? -21.715 16.189 21.705 1.00 51.91 548 PRO A C 1
ATOM 4165 O O . PRO A 1 548 ? -21.300 16.479 22.830 1.00 51.91 548 PRO A O 1
ATOM 4168 N N . VAL A 1 549 ? -20.992 16.352 20.594 1.00 51.09 549 VAL A N 1
ATOM 4169 C CA . VAL A 1 549 ? -19.665 16.960 20.582 1.00 51.09 549 VAL A CA 1
ATOM 4170 C C . VAL A 1 549 ? -19.834 18.373 21.127 1.00 51.09 549 VAL A C 1
ATOM 4172 O O . VAL A 1 549 ? -20.256 19.284 20.412 1.00 51.09 549 VAL A O 1
ATOM 4175 N N . MET A 1 550 ? -19.536 18.580 22.413 1.00 45.91 550 MET A N 1
ATOM 4176 C CA . MET A 1 550 ? -19.396 19.922 22.961 1.00 45.91 550 MET A CA 1
ATOM 4177 C C . MET A 1 550 ? -18.163 20.535 22.298 1.00 45.91 550 MET A C 1
ATOM 4179 O O . MET A 1 550 ? -17.046 20.425 22.802 1.00 45.91 550 MET A O 1
ATOM 4183 N N . ARG A 1 551 ? -18.372 21.167 21.137 1.00 48.47 551 ARG A N 1
ATOM 4184 C CA . ARG A 1 551 ? -17.407 22.039 20.466 1.00 48.47 551 ARG A CA 1
ATOM 4185 C C . ARG A 1 551 ? -17.165 23.230 21.385 1.00 48.47 551 ARG A C 1
ATOM 4187 O O . ARG A 1 551 ? -17.816 24.262 21.268 1.00 48.47 551 ARG A O 1
ATOM 4194 N N . SER A 1 552 ? -16.284 23.069 22.359 1.00 40.62 552 SER A N 1
ATOM 4195 C CA . SER A 1 552 ? -16.011 24.108 23.334 1.00 40.62 552 SER A CA 1
ATOM 4196 C C . SER A 1 552 ? -14.516 24.331 23.439 1.00 40.62 552 SER A C 1
ATOM 4198 O O . SER A 1 552 ? -13.830 23.719 24.249 1.00 40.62 552 SER A O 1
ATOM 4200 N N . GLY A 1 553 ? -14.030 25.302 22.666 1.00 48.19 553 GLY A N 1
ATOM 4201 C CA . GLY A 1 553 ? -12.801 26.022 23.005 1.00 48.19 553 GLY A CA 1
ATOM 4202 C C . GLY A 1 553 ? -12.935 26.869 24.283 1.00 48.19 553 GLY A C 1
ATOM 4203 O O . GLY A 1 553 ? -12.021 27.618 24.603 1.00 48.19 553 GLY A O 1
ATOM 4204 N N . LEU A 1 554 ? -14.065 26.784 25.002 1.00 49.06 554 LEU A N 1
ATOM 4205 C CA . LEU A 1 554 ? -14.392 27.591 26.181 1.00 49.06 554 LEU A CA 1
ATOM 4206 C C . LEU A 1 554 ? -14.425 26.782 27.490 1.00 49.06 554 LEU A C 1
ATOM 4208 O O . LEU A 1 554 ? -14.450 27.379 28.563 1.00 49.06 554 LEU A O 1
ATOM 4212 N N . VAL A 1 555 ? -14.416 25.446 27.437 1.00 55.72 555 VAL A N 1
ATOM 4213 C CA . VAL A 1 555 ? -14.435 24.571 28.619 1.00 55.72 555 VAL A CA 1
ATOM 4214 C C . VAL A 1 555 ? -13.168 23.719 28.599 1.00 55.72 555 VAL A C 1
ATOM 4216 O O . VAL A 1 555 ? -13.013 22.895 27.695 1.00 55.72 555 VAL A O 1
ATOM 4219 N N . PRO A 1 556 ? -12.247 23.886 29.569 1.00 60.84 556 PRO A N 1
ATOM 4220 C CA . PRO A 1 556 ? -11.042 23.074 29.623 1.00 60.84 556 PRO A CA 1
ATOM 4221 C C . PRO A 1 556 ? -11.392 21.586 29.674 1.00 60.84 556 PRO A C 1
ATOM 4223 O O . PRO A 1 556 ? -12.327 21.175 30.366 1.00 60.84 556 PRO A O 1
ATOM 4226 N N . SER A 1 557 ? -10.605 20.772 28.968 1.00 60.72 557 SER A N 1
ATOM 4227 C CA . SER A 1 557 ? -10.831 19.328 28.815 1.00 60.72 557 SER A CA 1
ATOM 4228 C C . SER A 1 557 ? -11.040 18.587 30.149 1.00 60.72 557 SER A C 1
ATOM 4230 O O . SER A 1 557 ? -11.770 17.595 30.188 1.00 60.72 557 SER A O 1
ATOM 4232 N N . SER A 1 558 ? -10.456 19.101 31.238 1.00 64.44 558 SER A N 1
ATOM 4233 C CA . SER A 1 558 ? -10.556 18.590 32.610 1.00 64.44 558 SER A CA 1
ATOM 4234 C C . SER A 1 558 ? -11.948 18.693 33.246 1.00 64.44 558 SER A C 1
ATOM 4236 O O . SER A 1 558 ? -12.208 17.983 34.211 1.00 64.44 558 SER A O 1
ATOM 4238 N N . TYR A 1 559 ? -12.828 19.564 32.744 1.00 66.44 559 TYR A N 1
ATOM 4239 C CA . TYR A 1 559 ? -14.185 19.764 33.279 1.00 66.44 559 TYR A CA 1
ATOM 4240 C C . TYR A 1 559 ? -15.260 18.972 32.537 1.00 66.44 559 TYR A C 1
ATOM 4242 O O . TYR A 1 559 ? -16.401 18.895 32.985 1.00 66.44 559 TYR A O 1
ATOM 4250 N N . LEU A 1 560 ? -14.910 18.396 31.393 1.00 68.25 560 LEU A N 1
ATOM 4251 C CA . LEU A 1 560 ? -15.813 17.567 30.612 1.00 68.25 560 LEU A CA 1
ATOM 4252 C C . LEU A 1 560 ? -15.771 16.116 31.137 1.00 68.25 560 LEU A C 1
ATOM 4254 O O . LEU A 1 560 ? -14.700 15.661 31.555 1.00 68.25 560 LEU A O 1
ATOM 4258 N N . PRO A 1 561 ? -16.892 15.368 31.093 1.00 71.94 561 PRO A N 1
ATOM 4259 C CA . PRO A 1 561 ? -16.937 13.973 31.527 1.00 71.94 561 PRO A CA 1
ATOM 4260 C C . PRO A 1 561 ? -15.856 13.120 30.855 1.00 71.94 561 PRO A C 1
ATOM 4262 O O . PRO A 1 561 ? -15.457 13.373 29.709 1.00 71.94 561 PRO A O 1
ATOM 4265 N N . LYS A 1 562 ? -15.370 12.104 31.576 1.00 74.56 562 LYS A N 1
ATOM 4266 C CA . LYS A 1 562 ? -14.508 11.084 30.971 1.00 74.56 562 LYS A CA 1
ATOM 4267 C C . LYS A 1 562 ? -15.328 10.300 29.940 1.00 74.56 562 LYS A C 1
ATOM 4269 O O . LYS A 1 562 ? -16.482 9.986 30.242 1.00 74.56 562 LYS A O 1
ATOM 4274 N N . PRO A 1 563 ? -14.763 9.981 28.765 1.00 79.31 563 PRO A N 1
ATOM 4275 C CA . PRO A 1 563 ? -15.475 9.161 27.799 1.00 79.31 563 PRO A CA 1
ATOM 4276 C C . PRO A 1 563 ? -15.780 7.775 28.400 1.00 79.31 563 PRO A C 1
ATOM 4278 O O . PRO A 1 563 ? -14.983 7.277 29.207 1.00 79.31 563 PRO A O 1
ATOM 4281 N N . PRO A 1 564 ? -16.931 7.168 28.063 1.00 85.38 564 PRO A N 1
ATOM 4282 C CA . PRO A 1 564 ? -17.291 5.847 28.558 1.00 85.38 564 PRO A CA 1
ATOM 4283 C C . PRO A 1 564 ? -16.340 4.777 28.006 1.00 85.38 564 PRO A C 1
ATOM 4285 O O . PRO A 1 564 ? -15.792 4.919 26.912 1.00 85.38 564 PRO A O 1
ATOM 4288 N N . ARG A 1 565 ? -16.166 3.697 28.773 1.00 88.88 565 ARG A N 1
ATOM 4289 C CA . ARG A 1 565 ? -15.544 2.461 28.285 1.00 88.88 565 ARG A CA 1
ATOM 4290 C C . ARG A 1 565 ? -16.607 1.591 27.640 1.00 88.88 565 ARG A C 1
ATOM 4292 O O . ARG A 1 565 ? -17.715 1.490 28.164 1.00 88.88 565 ARG A O 1
ATOM 4299 N N . MET A 1 566 ? -16.253 0.995 26.518 1.00 91.44 566 MET A N 1
ATOM 4300 C CA . MET A 1 566 ? -17.121 0.171 25.684 1.00 91.44 566 MET A CA 1
ATOM 4301 C C . MET A 1 566 ? -16.361 -1.092 25.275 1.00 91.44 566 MET A C 1
ATOM 4303 O O . MET A 1 566 ? -15.159 -1.179 25.527 1.00 91.44 566 MET A O 1
ATOM 4307 N N . THR A 1 567 ? -17.037 -2.065 24.667 1.00 94.19 567 THR A N 1
ATOM 4308 C CA . THR A 1 567 ? -16.412 -3.321 24.231 1.00 94.19 567 THR A CA 1
ATOM 4309 C C . THR A 1 567 ? -16.508 -3.506 22.722 1.00 94.19 567 THR A C 1
ATOM 4311 O O . THR A 1 567 ? -17.508 -3.155 22.103 1.00 94.19 567 THR A O 1
ATOM 4314 N N . ILE A 1 568 ? -15.440 -4.034 22.133 1.00 95.69 568 ILE A N 1
ATOM 4315 C CA . ILE A 1 568 ? -15.392 -4.525 20.752 1.00 95.69 568 ILE A CA 1
ATOM 4316 C C . ILE A 1 568 ? -15.269 -6.039 20.818 1.00 95.69 568 ILE A C 1
ATOM 4318 O O . ILE A 1 568 ? -14.509 -6.550 21.647 1.00 95.69 568 ILE A O 1
ATOM 4322 N N . LYS A 1 569 ? -15.999 -6.742 19.949 1.00 95.75 569 LYS A N 1
ATOM 4323 C CA . LYS A 1 569 ? -15.866 -8.192 19.812 1.00 95.75 569 LYS A CA 1
ATOM 4324 C C . LYS A 1 569 ? -14.807 -8.531 18.774 1.00 95.75 569 LYS A C 1
ATOM 4326 O O . LYS A 1 569 ? -14.650 -7.831 17.771 1.00 95.75 569 LYS A O 1
ATOM 4331 N N . VAL A 1 570 ? -14.106 -9.627 19.019 1.00 96.62 570 VAL A N 1
ATOM 4332 C CA . VAL A 1 570 ? -13.103 -10.180 18.116 1.00 96.62 570 VAL A CA 1
ATOM 4333 C C . VAL A 1 570 ? -13.323 -11.667 17.967 1.00 96.62 570 VAL A C 1
ATOM 4335 O O . VAL A 1 570 ? -13.436 -12.380 18.964 1.00 96.62 570 VAL A O 1
ATOM 4338 N N . HIS A 1 571 ? -13.322 -12.131 16.724 1.00 95.44 571 HIS A N 1
ATOM 4339 C CA . HIS A 1 571 ? -13.571 -13.527 16.391 1.00 95.44 571 HIS A CA 1
ATOM 4340 C C . HIS A 1 571 ? -12.354 -14.158 15.709 1.00 95.44 571 HIS A C 1
ATOM 4342 O O . HIS A 1 571 ? -11.637 -13.486 14.955 1.00 95.44 571 HIS A O 1
ATOM 4348 N N . ASP A 1 572 ? -12.139 -15.453 15.967 1.00 95.06 572 ASP A N 1
ATOM 4349 C CA . ASP A 1 572 ? -11.214 -16.275 15.180 1.00 95.06 572 ASP A CA 1
ATOM 4350 C C . ASP A 1 572 ? -11.771 -16.391 13.752 1.00 95.06 572 ASP A C 1
ATOM 4352 O O . ASP A 1 572 ? -12.914 -16.831 13.576 1.00 95.06 572 ASP A O 1
ATOM 4356 N N . PRO A 1 573 ? -11.006 -16.011 12.714 1.00 95.25 573 PRO A N 1
ATOM 4357 C CA . PRO A 1 573 ? -11.473 -16.099 11.339 1.00 95.25 573 PRO A CA 1
ATOM 4358 C C . PRO A 1 573 ? -11.905 -17.509 10.923 1.00 95.25 573 PRO A C 1
ATOM 4360 O O . PRO A 1 573 ? -12.766 -17.621 10.051 1.00 95.25 573 PRO A O 1
ATOM 4363 N N . ASN A 1 574 ? -11.346 -18.569 11.515 1.00 93.56 574 ASN A N 1
ATOM 4364 C CA . ASN A 1 574 ? -11.738 -19.952 11.227 1.00 93.56 574 ASN A CA 1
ATOM 4365 C C . ASN A 1 574 ? -13.129 -20.303 11.767 1.00 93.56 574 ASN A C 1
ATOM 4367 O O . ASN A 1 574 ? -13.792 -21.167 11.200 1.00 93.56 574 ASN A O 1
ATOM 4371 N N . GLU A 1 575 ? -13.561 -19.654 12.849 1.00 92.88 575 GLU A N 1
ATOM 4372 C CA . GLU A 1 575 ? -14.831 -19.935 13.533 1.00 92.88 575 GLU A CA 1
ATOM 4373 C C . GLU A 1 575 ? -15.944 -18.952 13.136 1.00 92.88 575 GLU A C 1
ATOM 4375 O O . GLU A 1 575 ? -17.120 -19.202 13.389 1.00 92.88 575 GLU A O 1
ATOM 4380 N N . TYR A 1 576 ? -15.592 -17.828 12.506 1.00 93.81 576 TYR A N 1
ATOM 4381 C CA . TYR A 1 576 ? -16.547 -16.794 12.123 1.00 93.81 576 TYR A CA 1
ATOM 4382 C C . TYR A 1 576 ? -17.256 -17.105 10.795 1.00 93.81 576 TYR A C 1
ATOM 4384 O O . TYR A 1 576 ? -16.650 -17.070 9.720 1.00 93.81 576 TYR A O 1
ATOM 4392 N N . GLU A 1 577 ? -18.569 -17.340 10.858 1.00 90.56 577 GLU A N 1
ATOM 4393 C CA . GLU A 1 577 ? -19.401 -17.662 9.686 1.00 90.56 577 GLU A CA 1
ATOM 4394 C C . GLU A 1 577 ? -20.048 -16.428 9.027 1.00 90.56 577 GLU A C 1
ATOM 4396 O O . GLU A 1 577 ? -20.468 -16.484 7.869 1.00 90.56 577 GLU A O 1
ATOM 4401 N N . GLY A 1 578 ? -20.050 -15.279 9.708 1.00 87.00 578 GLY A N 1
ATOM 4402 C CA . GLY A 1 578 ? -20.761 -14.077 9.270 1.00 87.00 578 GLY A CA 1
ATOM 4403 C C . GLY A 1 578 ? -22.101 -13.883 9.977 1.00 87.00 578 GLY A C 1
ATOM 4404 O O . GLY A 1 578 ? -22.676 -14.809 10.540 1.00 87.00 578 GLY A O 1
ATOM 4405 N N . GLU A 1 579 ? -22.600 -12.651 9.944 1.00 82.56 579 GLU A N 1
ATOM 4406 C CA . GLU A 1 579 ? -23.907 -12.298 10.502 1.00 82.56 579 GLU A CA 1
ATOM 4407 C C . GLU A 1 579 ? -25.022 -12.541 9.474 1.00 82.56 579 GLU A C 1
ATOM 4409 O O . GLU A 1 579 ? -24.927 -12.116 8.316 1.00 82.56 579 GLU A O 1
ATOM 4414 N N . GLU A 1 580 ? -26.105 -13.188 9.906 1.00 80.94 580 GLU A N 1
ATOM 4415 C CA . GLU A 1 580 ? -27.301 -13.374 9.085 1.00 80.94 580 GLU A CA 1
ATOM 4416 C C . GLU A 1 580 ? -27.953 -12.013 8.781 1.00 80.94 580 GLU A C 1
ATOM 4418 O O . GLU A 1 580 ? -28.108 -11.163 9.658 1.00 80.94 580 GLU A O 1
ATOM 4423 N N . GLY A 1 581 ? -28.308 -11.778 7.514 1.00 83.38 581 GLY A N 1
ATOM 4424 C CA . GLY A 1 581 ? -28.894 -10.511 7.060 1.00 83.38 581 GLY A CA 1
ATOM 4425 C C . GLY A 1 581 ? -27.893 -9.377 6.799 1.00 83.38 581 GLY A C 1
ATOM 4426 O O . GLY A 1 581 ? -28.296 -8.330 6.293 1.00 83.38 581 GLY A O 1
ATOM 4427 N N . ALA A 1 582 ? -26.598 -9.568 7.073 1.00 91.19 582 ALA A N 1
ATOM 4428 C CA . ALA A 1 582 ? -25.579 -8.579 6.738 1.00 91.19 582 ALA A CA 1
ATOM 4429 C C . ALA A 1 582 ? -25.369 -8.465 5.217 1.00 91.19 582 ALA A C 1
ATOM 4431 O O . ALA A 1 582 ? -25.209 -9.462 4.508 1.00 91.19 582 ALA A O 1
ATOM 4432 N N . VAL A 1 583 ? -25.315 -7.229 4.712 1.00 94.75 583 VAL A N 1
ATOM 4433 C CA . VAL A 1 583 ? -24.963 -6.946 3.314 1.00 94.75 583 VAL A CA 1
ATOM 4434 C C . VAL A 1 583 ? -23.448 -6.822 3.209 1.00 94.75 583 VAL A C 1
ATOM 4436 O O . VAL A 1 583 ? -22.886 -5.736 3.366 1.00 94.75 583 VAL A O 1
ATOM 4439 N N . TRP A 1 584 ? -22.795 -7.951 2.946 1.00 95.75 584 TRP A N 1
ATOM 4440 C CA . TRP A 1 584 ? -21.350 -8.021 2.748 1.00 95.75 584 TRP A CA 1
ATOM 4441 C C . TRP A 1 584 ? -20.920 -7.374 1.430 1.00 95.75 584 TRP A C 1
ATOM 4443 O O . TRP A 1 584 ? -21.565 -7.544 0.391 1.00 95.75 584 TRP A O 1
ATOM 4453 N N . ARG A 1 585 ? -19.806 -6.645 1.477 1.00 96.56 585 ARG A N 1
ATOM 4454 C CA . ARG A 1 585 ? -19.126 -6.073 0.313 1.00 96.56 585 ARG A CA 1
ATOM 4455 C C . ARG A 1 585 ? -17.643 -6.392 0.365 1.00 96.56 585 ARG A C 1
ATOM 4457 O O . ARG A 1 585 ? -17.053 -6.353 1.444 1.00 96.56 585 ARG A O 1
ATOM 4464 N N . ASP A 1 586 ? -17.074 -6.668 -0.800 1.00 96.25 586 ASP A N 1
ATOM 4465 C CA . ASP A 1 586 ? -15.642 -6.899 -0.938 1.00 96.25 586 ASP A CA 1
ATOM 4466 C C . ASP A 1 586 ? -14.875 -5.594 -0.695 1.00 96.25 586 ASP A C 1
ATOM 4468 O O . ASP A 1 586 ? -15.305 -4.506 -1.093 1.00 96.25 586 ASP A O 1
ATOM 4472 N N . LEU A 1 587 ? -13.751 -5.725 -0.003 1.00 96.38 587 LEU A N 1
ATOM 4473 C CA . LEU A 1 587 ? -12.781 -4.674 0.239 1.00 96.38 587 LEU A CA 1
ATOM 4474 C C . LEU A 1 587 ? -11.692 -4.746 -0.822 1.00 96.38 587 LEU A C 1
ATOM 4476 O O . LEU A 1 587 ? -11.130 -5.813 -1.066 1.00 96.38 587 LEU A O 1
ATOM 4480 N N . GLN A 1 588 ? -11.340 -3.588 -1.365 1.00 94.94 588 GLN A N 1
ATOM 4481 C CA . GLN A 1 588 ? -10.105 -3.415 -2.120 1.00 94.94 588 GLN A CA 1
ATOM 4482 C C . GLN A 1 588 ? -9.028 -2.911 -1.169 1.00 94.94 588 GLN A C 1
ATOM 4484 O O . GLN A 1 588 ? -9.304 -2.063 -0.320 1.00 94.94 588 GLN A O 1
ATOM 4489 N N . LEU A 1 589 ? -7.811 -3.434 -1.273 1.00 91.94 589 LEU A N 1
ATOM 4490 C CA . LEU A 1 589 ? -6.692 -2.946 -0.467 1.00 91.94 589 LEU A CA 1
ATOM 4491 C C . LEU A 1 589 ? -5.773 -2.115 -1.353 1.00 91.94 589 LEU A C 1
ATOM 4493 O O . LEU A 1 589 ? -5.404 -2.558 -2.436 1.00 91.94 589 LEU A O 1
ATOM 4497 N N . VAL A 1 590 ? -5.415 -0.926 -0.874 1.00 90.50 590 VAL A N 1
ATOM 4498 C CA . VAL A 1 590 ? -4.360 -0.093 -1.465 1.00 90.50 590 VAL A CA 1
ATOM 4499 C C . VAL A 1 590 ? -3.406 0.266 -0.347 1.00 90.50 590 VAL A C 1
ATOM 4501 O O . VAL A 1 590 ? -3.871 0.726 0.692 1.00 90.50 590 VAL A O 1
ATOM 4504 N N . ALA A 1 591 ? -2.109 0.015 -0.503 1.00 88.75 591 ALA A N 1
ATOM 4505 C CA . ALA A 1 591 ? -1.113 0.151 0.558 1.00 88.75 591 ALA A CA 1
ATOM 4506 C C . ALA A 1 591 ? -1.546 -0.529 1.875 1.00 88.75 591 ALA A C 1
ATOM 4508 O O . ALA A 1 591 ? -1.358 0.015 2.965 1.00 88.75 591 ALA A O 1
ATOM 4509 N N . ASN A 1 592 ? -2.184 -1.700 1.774 1.00 92.00 592 ASN A N 1
ATOM 4510 C CA . ASN A 1 592 ? -2.752 -2.452 2.898 1.00 92.00 592 ASN A CA 1
ATOM 4511 C C . ASN A 1 592 ? -3.865 -1.741 3.701 1.00 92.00 592 ASN A C 1
ATOM 4513 O O . ASN A 1 592 ? -4.266 -2.233 4.755 1.00 92.00 592 ASN A O 1
ATOM 4517 N N . VAL A 1 593 ? -4.434 -0.634 3.213 1.00 93.69 593 VAL A N 1
ATOM 4518 C CA . VAL A 1 593 ? -5.597 0.016 3.843 1.00 93.69 593 VAL A CA 1
ATOM 4519 C C . VAL A 1 593 ? -6.894 -0.268 3.067 1.00 93.69 593 VAL A C 1
ATOM 4521 O O . VAL A 1 593 ? -6.885 -0.352 1.831 1.00 93.69 593 VAL A O 1
ATOM 4524 N N . PRO A 1 594 ? -8.026 -0.470 3.770 1.00 96.25 594 PRO A N 1
ATOM 4525 C CA . PRO A 1 594 ? -9.268 -0.953 3.188 1.00 96.25 594 PRO A CA 1
ATOM 4526 C C . PRO A 1 594 ? -10.017 0.142 2.446 1.00 96.25 594 PRO A C 1
ATOM 4528 O O . PRO A 1 594 ? -10.219 1.249 2.942 1.00 96.25 594 PRO A O 1
ATOM 4531 N N . HIS A 1 595 ? -10.535 -0.221 1.289 1.00 96.88 595 HIS A N 1
ATOM 4532 C CA . HIS A 1 595 ? -11.341 0.636 0.456 1.00 96.88 595 HIS A CA 1
ATOM 4533 C C . HIS A 1 595 ? -12.635 -0.062 0.062 1.00 96.88 595 HIS A C 1
ATOM 4535 O O . HIS A 1 595 ? -12.663 -1.265 -0.199 1.00 96.88 595 HIS A O 1
ATOM 4541 N N . ILE A 1 596 ? -13.720 0.706 0.014 1.00 97.12 596 ILE A N 1
ATOM 4542 C CA . ILE A 1 596 ? -15.046 0.206 -0.329 1.00 97.12 596 ILE A CA 1
ATOM 4543 C C . ILE A 1 596 ? -15.777 1.169 -1.256 1.00 97.12 596 ILE A C 1
ATOM 4545 O O . ILE A 1 596 ? -15.671 2.392 -1.137 1.00 97.12 596 ILE A O 1
ATOM 4549 N N . HIS A 1 597 ? -16.550 0.612 -2.184 1.00 96.94 597 HIS A N 1
ATOM 4550 C CA . HIS A 1 597 ? -17.444 1.406 -3.010 1.00 96.94 597 HIS A CA 1
ATOM 4551 C C . HIS A 1 597 ? -18.610 1.951 -2.184 1.00 96.94 597 HIS A C 1
ATOM 4553 O O . HIS A 1 597 ? -19.319 1.206 -1.501 1.00 96.94 597 HIS A O 1
ATOM 4559 N N . ALA A 1 598 ? -18.846 3.253 -2.310 1.00 97.12 598 ALA A N 1
ATOM 4560 C CA . ALA A 1 598 ? -20.006 3.920 -1.750 1.00 97.12 598 ALA A CA 1
ATOM 4561 C C . ALA A 1 598 ? -20.668 4.816 -2.795 1.00 97.12 598 ALA A C 1
ATOM 4563 O O . ALA A 1 598 ? -20.021 5.398 -3.670 1.00 97.12 598 ALA A O 1
ATOM 4564 N N . THR A 1 599 ? -21.983 4.944 -2.669 1.00 96.88 599 THR A N 1
ATOM 4565 C CA . THR A 1 599 ? -22.795 5.822 -3.506 1.00 96.88 599 THR A CA 1
ATOM 4566 C C . THR A 1 599 ? -23.184 7.053 -2.704 1.00 96.88 599 THR A C 1
ATOM 4568 O O . THR A 1 599 ? -23.668 6.927 -1.580 1.00 96.88 599 THR A O 1
ATOM 4571 N N . PHE A 1 600 ? -23.013 8.247 -3.259 1.00 95.38 600 PHE A N 1
ATOM 4572 C CA . PHE A 1 600 ? -23.352 9.493 -2.578 1.00 95.38 600 PHE A CA 1
ATOM 4573 C C . PHE A 1 600 ? -24.068 10.475 -3.497 1.00 95.38 600 PHE A C 1
ATOM 4575 O O . PHE A 1 600 ? -24.008 10.382 -4.722 1.00 95.38 600 PHE A O 1
ATOM 4582 N N . ARG A 1 601 ? -24.750 11.444 -2.887 1.00 92.00 601 ARG A N 1
ATOM 4583 C CA . ARG A 1 601 ? -25.353 12.571 -3.603 1.00 92.00 601 ARG A CA 1
ATOM 4584 C C . ARG A 1 601 ? -25.056 13.869 -2.881 1.00 92.00 601 ARG A C 1
ATOM 4586 O O . ARG A 1 601 ? -25.242 13.968 -1.667 1.00 92.00 601 ARG A O 1
ATOM 4593 N N . LYS A 1 602 ? -24.631 14.874 -3.637 1.00 83.88 602 LYS A N 1
ATOM 4594 C CA . LYS A 1 602 ? -24.422 16.237 -3.143 1.00 83.88 602 LYS A CA 1
ATOM 4595 C C . LYS A 1 602 ? -25.758 16.901 -2.778 1.00 83.88 602 LYS A C 1
ATOM 4597 O O . LYS A 1 602 ? -26.812 16.547 -3.308 1.00 83.88 602 LYS A O 1
ATOM 4602 N N . ASP A 1 603 ? -25.724 17.869 -1.865 1.00 70.50 603 ASP A N 1
ATOM 4603 C CA . ASP A 1 603 ? -26.879 18.726 -1.592 1.00 70.50 603 ASP A CA 1
ATOM 4604 C C . ASP A 1 603 ? -27.119 19.724 -2.752 1.00 70.50 603 ASP A C 1
ATOM 4606 O O . ASP A 1 603 ? -26.216 20.456 -3.161 1.00 70.50 603 ASP A O 1
ATOM 4610 N N . GLY A 1 604 ? -28.323 19.709 -3.336 1.00 64.50 604 GLY A N 1
ATOM 4611 C CA . GLY A 1 604 ? -28.685 20.458 -4.549 1.00 64.50 604 GLY A CA 1
ATOM 4612 C C . GLY A 1 604 ? -29.991 19.962 -5.191 1.00 64.50 604 GLY A C 1
ATOM 4613 O O . GLY A 1 604 ? -30.385 18.811 -4.998 1.00 64.50 604 GLY A O 1
ATOM 4614 N N . LYS A 1 605 ? -30.698 20.831 -5.938 1.00 49.25 605 LYS A N 1
ATOM 4615 C CA . LYS A 1 605 ? -32.003 20.498 -6.558 1.00 49.25 605 LYS A CA 1
ATOM 4616 C C . LYS A 1 605 ? -31.913 19.424 -7.653 1.00 49.25 605 LYS A C 1
ATOM 4618 O O . LYS A 1 605 ? -32.868 18.665 -7.782 1.00 49.25 605 LYS A O 1
ATOM 4623 N N . ASP A 1 606 ? -30.769 19.330 -8.332 1.00 57.12 606 ASP A N 1
ATOM 4624 C CA . ASP A 1 606 ? -30.529 18.460 -9.495 1.00 57.12 606 ASP A CA 1
ATOM 4625 C C . ASP A 1 606 ? -29.217 17.649 -9.367 1.00 57.12 606 ASP A C 1
ATOM 4627 O O . ASP A 1 606 ? -28.592 17.327 -10.366 1.00 57.12 606 ASP A O 1
ATOM 4631 N N . GLY A 1 607 ? -28.737 17.373 -8.146 1.00 63.03 607 GLY A N 1
ATOM 4632 C CA . GLY A 1 607 ? -27.447 16.691 -7.957 1.00 63.03 607 GLY A CA 1
ATOM 4633 C C . GLY A 1 607 ? -27.469 15.235 -8.432 1.00 63.03 607 GLY A C 1
ATOM 4634 O O . GLY A 1 607 ? -28.306 14.456 -7.958 1.00 63.03 607 GLY A O 1
ATOM 4635 N N . ASP A 1 608 ? -26.533 14.880 -9.314 1.00 78.50 608 ASP A N 1
ATOM 4636 C CA . ASP A 1 608 ? -26.336 13.513 -9.791 1.00 78.50 608 ASP A CA 1
ATOM 4637 C C . ASP A 1 608 ? -25.939 12.568 -8.646 1.00 78.50 608 ASP A C 1
ATOM 4639 O O . ASP A 1 608 ? -25.364 12.953 -7.622 1.00 78.50 608 ASP A O 1
ATOM 4643 N N . GLU A 1 609 ? -26.323 11.302 -8.791 1.00 90.69 609 GLU A N 1
ATOM 4644 C CA . GLU A 1 609 ? -25.815 10.233 -7.942 1.00 90.69 609 GLU A CA 1
ATOM 4645 C C . GLU A 1 609 ? -24.422 9.833 -8.429 1.00 90.69 609 GLU A C 1
ATOM 4647 O O . GLU A 1 609 ? -24.234 9.529 -9.605 1.00 90.69 609 GLU A O 1
ATOM 4652 N N . HIS A 1 610 ? -23.459 9.809 -7.512 1.00 93.69 610 HIS A N 1
ATOM 4653 C CA . HIS A 1 610 ? -22.082 9.430 -7.796 1.00 93.69 610 HIS A CA 1
ATOM 4654 C C . HIS A 1 610 ? -21.736 8.132 -7.071 1.00 93.69 610 HIS A C 1
ATOM 4656 O O . HIS A 1 610 ? -22.236 7.861 -5.979 1.00 93.69 610 HIS A O 1
ATOM 4662 N N . SER A 1 611 ? -20.850 7.340 -7.667 1.00 94.69 611 SER A N 1
ATOM 4663 C CA . SER A 1 611 ? -20.282 6.139 -7.059 1.00 94.69 611 SER A CA 1
ATOM 4664 C C . SER A 1 611 ? -18.771 6.259 -7.084 1.00 94.69 611 SER A C 1
ATOM 4666 O O . SER A 1 611 ? -18.202 6.511 -8.143 1.00 94.69 611 SER A O 1
ATOM 4668 N N . ALA A 1 612 ? -18.131 6.076 -5.934 1.00 95.94 612 ALA A N 1
ATOM 4669 C CA . ALA A 1 612 ? -16.686 6.175 -5.820 1.00 95.94 612 ALA A CA 1
ATOM 4670 C C . ALA A 1 612 ? -16.141 5.240 -4.741 1.00 95.94 612 ALA A C 1
ATOM 4672 O O . ALA A 1 612 ? -16.896 4.687 -3.936 1.00 95.94 612 ALA A O 1
ATOM 4673 N N . LEU A 1 613 ? -14.826 5.051 -4.752 1.00 96.25 613 LEU A N 1
ATOM 4674 C CA . LEU A 1 613 ? -14.114 4.234 -3.784 1.00 96.25 613 LEU A CA 1
ATOM 4675 C C . LEU A 1 613 ? -13.648 5.103 -2.605 1.00 96.25 613 LEU A C 1
ATOM 4677 O O . LEU A 1 613 ? -13.036 6.150 -2.812 1.00 96.25 613 LEU A O 1
ATOM 4681 N N . PHE A 1 614 ? -13.928 4.678 -1.375 1.00 96.88 614 PHE A N 1
ATOM 4682 C CA . PHE A 1 614 ? -13.541 5.392 -0.157 1.00 96.88 614 PHE A CA 1
ATOM 4683 C C . PHE A 1 614 ? -12.731 4.493 0.763 1.00 96.88 614 PHE A C 1
ATOM 4685 O O . PHE A 1 614 ? -13.107 3.341 0.978 1.00 96.88 614 PHE A O 1
ATOM 4692 N N . MET A 1 615 ? -11.665 5.038 1.345 1.00 96.56 615 MET A N 1
ATOM 4693 C CA . MET A 1 615 ? -10.946 4.391 2.438 1.00 96.56 615 MET A CA 1
ATOM 4694 C C . MET A 1 615 ? -11.864 4.271 3.660 1.00 96.56 615 MET A C 1
ATOM 4696 O O . MET A 1 615 ? -12.589 5.215 3.981 1.00 96.56 615 MET A O 1
ATOM 4700 N N . LEU A 1 616 ? -11.839 3.141 4.360 1.00 96.56 616 LEU A N 1
ATOM 4701 C CA . LEU A 1 616 ? -12.450 3.019 5.684 1.00 96.56 616 LEU A CA 1
ATOM 4702 C C . LEU A 1 616 ? -11.394 3.367 6.731 1.00 96.56 616 LEU A C 1
ATOM 4704 O O . LEU A 1 616 ? -10.380 2.683 6.825 1.00 96.56 616 LEU A O 1
ATOM 4708 N N . ASP A 1 617 ? -11.629 4.435 7.491 1.00 94.44 617 ASP A N 1
ATOM 4709 C CA . ASP A 1 617 ? -10.635 4.986 8.409 1.00 94.44 617 ASP A CA 1
ATOM 4710 C C . ASP A 1 617 ? -11.239 5.241 9.798 1.00 94.44 617 ASP A C 1
ATOM 4712 O O . ASP A 1 617 ? -11.954 6.216 10.052 1.00 94.44 617 ASP A O 1
ATOM 4716 N N . SER A 1 618 ? -10.967 4.314 10.717 1.00 92.19 618 SER A N 1
ATOM 4717 C CA . SER A 1 618 ? -11.365 4.400 12.126 1.00 92.19 618 SER A CA 1
ATOM 4718 C C . SER A 1 618 ? -10.407 5.248 12.967 1.00 92.19 618 SER A C 1
ATOM 4720 O O . SER A 1 618 ? -10.738 5.584 14.111 1.00 92.19 618 SER A O 1
ATOM 4722 N N . GLY A 1 619 ? -9.241 5.598 12.417 1.00 88.38 619 GLY A N 1
ATOM 4723 C CA . GLY A 1 619 ? -8.332 6.600 12.952 1.00 88.38 619 GLY A CA 1
ATOM 4724 C C . GLY A 1 619 ? -8.805 8.022 12.657 1.00 88.38 619 GLY A C 1
ATOM 4725 O O . GLY A 1 619 ? -8.564 8.914 13.459 1.00 88.38 619 GLY A O 1
ATOM 4726 N N . ALA A 1 620 ? -9.555 8.258 11.584 1.00 84.31 620 ALA A N 1
ATOM 4727 C CA . ALA A 1 620 ? -10.111 9.569 11.270 1.00 84.31 620 ALA A CA 1
ATOM 4728 C C . ALA A 1 620 ? -11.410 9.863 12.043 1.00 84.31 620 ALA A C 1
ATOM 4730 O O . ALA A 1 620 ? -12.331 9.046 12.107 1.00 84.31 620 ALA A O 1
ATOM 4731 N N . GLY A 1 621 ? -11.525 11.082 12.579 1.00 78.62 621 GLY A N 1
ATOM 4732 C CA . GLY A 1 621 ? -12.723 11.547 13.283 1.00 78.62 621 GLY A CA 1
ATOM 4733 C C . GLY A 1 621 ? -13.022 13.036 13.094 1.00 78.62 621 GLY A C 1
ATOM 4734 O O . GLY A 1 621 ? -12.212 13.803 12.572 1.00 78.62 621 GLY A O 1
ATOM 4735 N N . GLY A 1 622 ? -14.210 13.457 13.529 1.00 77.06 622 GLY A N 1
ATOM 4736 C CA . GLY A 1 622 ? -14.699 14.839 13.459 1.00 77.06 622 GLY A CA 1
ATOM 4737 C C . GLY A 1 622 ? -15.588 15.164 12.252 1.00 77.06 622 GLY A C 1
ATOM 4738 O O . GLY A 1 622 ? -16.083 16.292 12.155 1.00 77.06 622 GLY A O 1
ATOM 4739 N N . ALA A 1 623 ? -15.821 14.200 11.361 1.00 85.69 623 ALA A N 1
ATOM 4740 C CA . ALA A 1 623 ? -16.773 14.257 10.252 1.00 85.69 623 ALA A CA 1
ATOM 4741 C C . ALA A 1 623 ? -17.215 12.845 9.868 1.00 85.69 623 ALA A C 1
ATOM 4743 O O . ALA A 1 623 ? -16.551 11.895 10.249 1.00 85.69 623 ALA A O 1
ATOM 4744 N N . GLY A 1 624 ? -18.316 12.694 9.127 1.00 89.62 624 GLY A N 1
ATOM 4745 C CA . GLY A 1 624 ? -18.751 11.374 8.662 1.00 89.62 624 GLY A CA 1
ATOM 4746 C C . GLY A 1 624 ? -17.960 10.879 7.447 1.00 89.62 624 GLY A C 1
ATOM 4747 O O . GLY A 1 624 ? -17.646 9.697 7.349 1.00 89.62 624 GLY A O 1
ATOM 4748 N N . VAL A 1 625 ? -17.615 11.794 6.540 1.00 93.44 625 VAL A N 1
ATOM 4749 C CA . VAL A 1 625 ? -16.814 11.524 5.339 1.00 93.44 625 VAL A CA 1
ATOM 4750 C C . VAL A 1 625 ? -15.859 12.690 5.083 1.00 93.44 625 VAL A C 1
ATOM 4752 O O . VAL A 1 625 ? -16.197 13.846 5.357 1.00 93.44 625 VAL A O 1
ATOM 4755 N N . MET A 1 626 ? -14.672 12.414 4.552 1.00 92.00 626 MET A N 1
ATOM 4756 C CA . MET A 1 626 ? -13.764 13.442 4.042 1.00 92.00 626 MET A CA 1
ATOM 4757 C C . MET A 1 626 ? -13.459 13.183 2.572 1.00 92.00 626 MET A C 1
ATOM 4759 O O . MET A 1 626 ? -13.117 12.063 2.216 1.00 92.00 626 MET A O 1
ATOM 4763 N N . PHE A 1 627 ? -13.559 14.215 1.740 1.00 92.06 627 PHE A N 1
ATOM 4764 C CA . PHE A 1 627 ? -13.183 14.183 0.328 1.00 92.06 627 PHE A CA 1
ATOM 4765 C C . PHE A 1 627 ? -11.838 14.869 0.144 1.00 92.06 627 PHE A C 1
ATOM 4767 O O . PHE A 1 627 ? -11.626 15.971 0.663 1.00 92.06 627 PHE A O 1
ATOM 4774 N N . HIS A 1 628 ? -10.944 14.244 -0.613 1.00 88.81 628 HIS A N 1
ATOM 4775 C CA . HIS A 1 628 ? -9.662 14.846 -0.970 1.00 88.81 628 HIS A CA 1
ATOM 4776 C C . HIS A 1 628 ? -9.809 15.794 -2.172 1.00 88.81 628 HIS A C 1
ATOM 4778 O O . HIS A 1 628 ? -10.883 15.940 -2.766 1.00 88.81 628 HIS A O 1
ATOM 4784 N N . ALA A 1 629 ? -8.751 16.560 -2.449 1.00 83.94 629 ALA A N 1
ATOM 4785 C CA . ALA A 1 629 ? -8.843 17.736 -3.312 1.00 83.94 629 ALA A CA 1
ATOM 4786 C C . ALA A 1 629 ? -9.187 17.378 -4.765 1.00 83.94 629 ALA A C 1
ATOM 4788 O O . ALA A 1 629 ? -9.984 18.087 -5.379 1.00 83.94 629 ALA A O 1
ATOM 4789 N N . ARG A 1 630 ? -8.645 16.268 -5.287 1.00 87.50 630 ARG A N 1
ATOM 4790 C CA . ARG A 1 630 ? -8.957 15.779 -6.635 1.00 87.50 630 ARG A CA 1
ATOM 4791 C C . ARG A 1 630 ? -10.433 15.415 -6.756 1.00 87.50 630 ARG A C 1
ATOM 4793 O O . ARG A 1 630 ? -11.115 15.940 -7.627 1.00 87.50 630 ARG A O 1
ATOM 4800 N N . ALA A 1 631 ? -10.961 14.617 -5.828 1.00 89.69 631 ALA A N 1
ATOM 4801 C CA . ALA A 1 631 ? -12.373 14.233 -5.838 1.00 89.69 631 ALA A CA 1
ATOM 4802 C C . ALA A 1 631 ? -13.318 15.428 -5.667 1.00 89.69 631 ALA A C 1
ATOM 4804 O O . ALA A 1 631 ? -14.379 15.488 -6.280 1.00 89.69 631 ALA A O 1
ATOM 4805 N N . SER A 1 632 ? -12.932 16.413 -4.855 1.00 87.88 632 SER A N 1
ATOM 4806 C CA . SER A 1 632 ? -13.681 17.665 -4.724 1.00 87.88 632 SER A CA 1
ATOM 4807 C C . SER A 1 632 ? -13.864 18.380 -6.066 1.00 87.88 632 SER A C 1
ATOM 4809 O O . SER A 1 632 ? -14.945 18.909 -6.334 1.00 87.88 632 SER A O 1
ATOM 4811 N N . GLN A 1 633 ? -12.832 18.361 -6.915 1.00 85.19 633 GLN A N 1
ATOM 4812 C CA . GLN A 1 633 ? -12.884 18.912 -8.268 1.00 85.19 633 GLN A CA 1
ATOM 4813 C C . GLN A 1 633 ? -13.668 17.993 -9.215 1.00 85.19 633 GLN A C 1
ATOM 4815 O O . GLN A 1 633 ? -14.581 18.467 -9.882 1.00 85.19 633 GLN A O 1
ATOM 4820 N N . GLU A 1 634 ? -13.368 16.691 -9.215 1.00 87.69 634 GLU A N 1
ATOM 4821 C CA . GLU A 1 634 ? -13.989 15.674 -10.079 1.00 87.69 634 GLU A CA 1
ATOM 4822 C C . GLU A 1 634 ? -15.514 15.607 -9.917 1.00 87.69 634 GLU A C 1
ATOM 4824 O O . GLU A 1 634 ? -16.243 15.536 -10.903 1.00 87.69 634 GLU A O 1
ATOM 4829 N N . TYR A 1 635 ? -16.007 15.677 -8.678 1.00 88.44 635 TYR A N 1
ATOM 4830 C CA . TYR A 1 635 ? -17.439 15.623 -8.362 1.00 88.44 635 TYR A CA 1
ATOM 4831 C C . TYR A 1 635 ? -18.055 17.007 -8.126 1.00 88.44 635 TYR A C 1
ATOM 4833 O O . TYR A 1 635 ? -19.164 17.110 -7.598 1.00 88.44 635 TYR A O 1
ATOM 4841 N N . GLU A 1 636 ? -17.321 18.075 -8.456 1.00 87.00 636 GLU A N 1
ATOM 4842 C CA . GLU A 1 636 ? -17.750 19.467 -8.304 1.00 87.00 636 GLU A CA 1
ATOM 4843 C C . GLU A 1 636 ? -18.368 19.753 -6.922 1.00 87.00 636 GLU A C 1
ATOM 4845 O O . GLU A 1 636 ? -19.414 20.398 -6.796 1.00 87.00 636 GLU A O 1
ATOM 4850 N N . LEU A 1 637 ? -17.759 19.252 -5.843 1.00 84.94 637 LEU A N 1
ATOM 4851 C CA . LEU A 1 637 ? -18.354 19.280 -4.499 1.00 84.94 637 LEU A CA 1
ATOM 4852 C C . LEU A 1 637 ? -18.510 20.699 -3.943 1.00 84.94 637 LEU A C 1
ATOM 4854 O O . LEU A 1 637 ? -19.357 20.937 -3.080 1.00 84.94 637 LEU A O 1
ATOM 4858 N N . LEU A 1 638 ? -17.754 21.655 -4.482 1.00 78.25 638 LEU A N 1
ATOM 4859 C CA . LEU A 1 638 ? -17.746 23.058 -4.083 1.00 78.25 638 LEU A CA 1
ATOM 4860 C C . LEU A 1 638 ? -18.192 23.954 -5.232 1.00 78.25 638 LEU A C 1
ATOM 4862 O O . LEU A 1 638 ? -17.712 23.822 -6.354 1.00 78.25 638 LEU A O 1
ATOM 4866 N N . ASP A 1 639 ? -19.077 24.911 -4.953 1.00 71.88 639 ASP A N 1
ATOM 4867 C CA . ASP A 1 639 ? -19.425 25.932 -5.942 1.00 71.88 639 ASP A CA 1
ATOM 4868 C C . ASP A 1 639 ? -18.409 27.100 -5.957 1.00 71.88 639 ASP A C 1
ATOM 4870 O O . ASP A 1 639 ? -17.711 27.381 -4.976 1.00 71.88 639 ASP A O 1
ATOM 4874 N N . GLN A 1 640 ? -18.326 27.840 -7.073 1.00 63.12 640 GLN A N 1
ATOM 4875 C CA . GLN A 1 640 ? -17.387 28.969 -7.191 1.00 63.12 640 GLN A CA 1
ATOM 4876 C C . GLN A 1 640 ? -17.640 30.109 -6.186 1.00 63.12 640 GLN A C 1
ATOM 4878 O O . GLN A 1 640 ? -16.751 30.925 -5.928 1.00 63.12 640 GLN A O 1
ATOM 4883 N N . SER A 1 641 ? -18.854 30.232 -5.648 1.00 63.22 641 SER A N 1
ATOM 4884 C CA . SER A 1 641 ? -19.188 31.248 -4.646 1.00 63.22 641 SER A CA 1
ATOM 4885 C C . SER A 1 641 ? -18.703 30.851 -3.250 1.00 63.22 641 SER A C 1
ATOM 4887 O O . SER A 1 641 ? -18.266 31.719 -2.492 1.00 63.22 641 SER A O 1
ATOM 4889 N N . GLN A 1 642 ? -18.704 29.551 -2.949 1.00 64.88 642 GLN A N 1
ATOM 4890 C CA . GLN A 1 642 ? -18.078 28.950 -1.785 1.00 64.88 642 GLN A CA 1
ATOM 4891 C C . GLN A 1 642 ? -16.572 29.162 -1.893 1.00 64.88 642 GLN A C 1
ATOM 4893 O O . GLN A 1 642 ? -16.032 29.857 -1.039 1.00 64.88 642 GLN A O 1
ATOM 4898 N N . LEU A 1 643 ? -15.921 28.741 -2.987 1.00 62.25 643 LEU A N 1
ATOM 4899 C CA . LEU A 1 643 ? -14.476 28.946 -3.212 1.00 62.25 643 LEU A CA 1
ATOM 4900 C C . LEU A 1 643 ? -14.030 30.406 -2.986 1.00 62.25 643 LEU A C 1
ATOM 4902 O O . LEU A 1 643 ? -13.021 30.648 -2.329 1.00 62.25 643 LEU A O 1
ATOM 4906 N N . ARG A 1 644 ? -14.819 31.397 -3.437 1.00 56.34 644 ARG A N 1
ATOM 4907 C CA . ARG A 1 644 ? -14.523 32.835 -3.254 1.00 56.34 644 ARG A CA 1
ATOM 4908 C C . ARG A 1 644 ? -14.795 33.392 -1.850 1.00 56.34 644 ARG A C 1
ATOM 4910 O O . ARG A 1 644 ? -14.185 34.386 -1.471 1.00 56.34 644 ARG A O 1
ATOM 4917 N N . ARG A 1 645 ? -15.706 32.806 -1.065 1.00 52.34 645 ARG A N 1
ATOM 4918 C CA . ARG A 1 645 ? -15.980 33.228 0.329 1.00 52.34 645 ARG A CA 1
ATOM 4919 C C . ARG A 1 645 ? -14.962 32.661 1.334 1.00 52.34 645 ARG A C 1
ATOM 4921 O O . ARG A 1 645 ? -14.938 33.091 2.489 1.00 52.34 645 ARG A O 1
ATOM 4928 N N . LEU A 1 646 ? -14.134 31.705 0.909 1.00 52.09 646 LEU A N 1
ATOM 4929 C CA . LEU A 1 646 ? -13.434 30.755 1.776 1.00 52.09 646 LEU A CA 1
ATOM 4930 C C . LEU A 1 646 ? -12.024 31.128 2.236 1.00 52.09 646 LEU A C 1
ATOM 4932 O O . LEU A 1 646 ? -11.514 30.460 3.132 1.00 52.09 646 LEU A O 1
ATOM 4936 N N . GLU A 1 647 ? -11.437 32.233 1.769 1.00 50.91 647 GLU A N 1
ATOM 4937 C CA . GLU A 1 647 ? -10.170 32.736 2.338 1.00 50.91 647 GLU A CA 1
ATOM 4938 C C . GLU A 1 647 ? -10.293 33.129 3.830 1.00 50.91 647 GLU A C 1
ATOM 4940 O O . GLU A 1 647 ? -9.285 33.303 4.509 1.00 50.91 647 GLU A O 1
ATOM 4945 N N . SER A 1 648 ? -11.520 33.222 4.368 1.00 48.53 648 SER A N 1
ATOM 4946 C CA . SER A 1 648 ? -11.800 33.661 5.745 1.00 48.53 648 SER A CA 1
ATOM 4947 C C . SER A 1 648 ? -12.237 32.566 6.742 1.00 48.53 648 SER A C 1
ATOM 4949 O O . SER A 1 648 ? -12.237 32.846 7.938 1.00 48.53 648 SER A O 1
ATOM 4951 N N . ASN A 1 649 ? -12.574 31.336 6.307 1.00 51.91 649 ASN A N 1
ATOM 4952 C CA . ASN A 1 649 ? -13.214 30.297 7.156 1.00 51.91 649 ASN A CA 1
ATOM 4953 C C . ASN A 1 649 ? -12.605 28.875 7.051 1.00 51.91 649 ASN A C 1
ATOM 4955 O O . ASN A 1 649 ? -13.243 27.888 7.420 1.00 51.91 649 ASN A O 1
ATOM 4959 N N . THR A 1 650 ? -11.374 28.742 6.558 1.00 56.31 650 THR A N 1
ATOM 4960 C CA . THR A 1 650 ? -10.658 27.455 6.474 1.00 56.31 650 THR A CA 1
ATOM 4961 C C . THR A 1 650 ? -10.348 26.835 7.837 1.00 56.31 650 THR A C 1
ATOM 4963 O O . THR A 1 650 ? -9.843 27.518 8.729 1.00 56.31 650 THR A O 1
ATOM 4966 N N . LYS A 1 651 ? -10.558 25.518 7.967 1.00 59.19 651 LYS A N 1
ATOM 4967 C CA . LYS A 1 651 ? -10.022 24.707 9.074 1.00 59.19 651 LYS A CA 1
ATOM 4968 C C . LYS A 1 651 ? -8.803 23.917 8.592 1.00 59.19 651 LYS A C 1
ATOM 4970 O O . LYS A 1 651 ? -8.748 23.528 7.426 1.00 59.19 651 LYS A O 1
ATOM 4975 N N . SER A 1 652 ? -7.843 23.682 9.483 1.00 55.66 652 SER A N 1
ATOM 4976 C CA . SER A 1 652 ? -6.713 22.778 9.245 1.00 55.66 652 SER A CA 1
ATOM 4977 C C . SER A 1 652 ? -6.914 21.468 10.006 1.00 55.66 652 SER A C 1
ATOM 4979 O O . SER A 1 652 ? -7.215 21.480 11.201 1.00 55.66 652 SER A O 1
ATOM 4981 N N . ILE A 1 653 ? -6.755 20.340 9.310 1.00 55.50 653 ILE A N 1
ATOM 4982 C CA . ILE A 1 653 ? -6.723 18.998 9.913 1.00 55.50 653 ILE A CA 1
ATOM 4983 C C . ILE A 1 653 ? -5.263 18.599 10.156 1.00 55.50 653 ILE A C 1
ATOM 4985 O O . ILE A 1 653 ? -4.387 18.939 9.358 1.00 55.50 653 ILE A O 1
ATOM 4989 N N . ARG A 1 654 ? -4.997 17.905 11.270 1.00 57.91 654 ARG A N 1
ATOM 4990 C CA . ARG A 1 654 ? -3.673 17.366 11.622 1.00 57.91 654 ARG A CA 1
ATOM 4991 C C . ARG A 1 654 ? -3.635 15.859 11.364 1.00 57.91 654 ARG A C 1
ATOM 4993 O O . ARG A 1 654 ? -4.565 15.172 11.765 1.00 57.91 654 ARG A O 1
ATOM 5000 N N . GLY A 1 655 ? -2.561 15.379 10.741 1.00 54.44 655 GLY A N 1
ATOM 5001 C CA . GLY A 1 655 ? -2.229 13.954 10.621 1.00 54.44 655 GLY A CA 1
ATOM 5002 C C . GLY A 1 655 ? -1.013 13.573 11.476 1.00 54.44 655 GLY A C 1
ATOM 5003 O O . GLY A 1 655 ? -0.504 14.393 12.247 1.00 54.44 655 GLY A O 1
ATOM 5004 N N . ILE A 1 656 ? -0.543 12.333 11.328 1.00 47.53 656 ILE A N 1
ATOM 5005 C CA . ILE A 1 656 ? 0.699 11.833 11.943 1.00 47.53 656 ILE A CA 1
ATOM 5006 C C . ILE A 1 656 ? 1.892 12.634 11.387 1.00 47.53 656 ILE A C 1
ATOM 5008 O O . ILE A 1 656 ? 1.977 12.837 10.180 1.00 47.53 656 ILE A O 1
ATOM 5012 N N . GLY A 1 657 ? 2.793 13.116 12.258 1.00 43.97 657 GLY A N 1
ATOM 5013 C CA . GLY A 1 657 ? 3.972 13.914 11.863 1.00 43.97 657 GLY A CA 1
ATOM 5014 C C . GLY A 1 657 ? 4.203 15.221 12.641 1.00 43.97 657 GLY A C 1
ATOM 5015 O O . GLY A 1 657 ? 5.336 15.684 12.687 1.00 43.97 657 GLY A O 1
ATOM 5016 N N . GLY A 1 658 ? 3.189 15.765 13.327 1.00 34.41 658 GLY A N 1
ATOM 5017 C CA . GLY A 1 658 ? 3.341 16.849 14.317 1.00 34.41 658 GLY A CA 1
ATOM 5018 C C . GLY A 1 658 ? 3.733 18.255 13.799 1.00 34.41 658 GLY A C 1
ATOM 5019 O O . GLY A 1 658 ? 4.495 18.424 12.856 1.00 34.41 658 GLY A O 1
ATOM 5020 N N . GLU A 1 659 ? 3.203 19.271 14.500 1.00 32.66 659 GLU A N 1
ATOM 5021 C CA . GLU A 1 659 ? 3.117 20.716 14.182 1.00 32.66 659 GLU A CA 1
ATOM 5022 C C . GLU A 1 659 ? 2.413 21.081 12.868 1.00 32.66 659 GLU A C 1
ATOM 5024 O O . GLU A 1 659 ? 2.326 20.293 11.937 1.00 32.66 659 GLU A O 1
ATOM 5029 N N . ALA A 1 660 ? 1.788 22.268 12.845 1.00 36.94 660 ALA A N 1
ATOM 5030 C CA . ALA A 1 660 ? 1.013 22.746 11.707 1.00 36.94 660 ALA A CA 1
ATOM 5031 C C . ALA A 1 660 ? 1.888 22.704 10.454 1.00 36.94 660 ALA A C 1
ATOM 5033 O O . ALA A 1 660 ? 2.710 23.594 10.232 1.00 36.94 660 ALA A O 1
ATOM 5034 N N . SER A 1 661 ? 1.700 21.672 9.636 1.00 38.97 661 SER A N 1
ATOM 5035 C CA . SER A 1 661 ? 2.232 21.651 8.295 1.00 38.97 661 SER A CA 1
ATOM 5036 C C . SER A 1 661 ? 1.818 22.953 7.638 1.00 38.97 661 SER A C 1
ATOM 5038 O O . SER A 1 661 ? 0.639 23.302 7.576 1.00 38.97 661 SER A O 1
ATOM 5040 N N . ALA A 1 662 ? 2.799 23.692 7.127 1.00 35.03 662 ALA A N 1
ATOM 5041 C CA . ALA A 1 662 ? 2.545 24.772 6.185 1.00 35.03 662 ALA A CA 1
ATOM 5042 C C . ALA A 1 662 ? 1.790 24.260 4.926 1.00 35.03 662 ALA A C 1
ATOM 5044 O O . ALA A 1 662 ? 1.390 25.063 4.087 1.00 35.03 662 ALA A O 1
ATOM 5045 N N . GLY A 1 663 ? 1.561 22.938 4.824 1.00 41.34 663 GLY A N 1
ATOM 5046 C CA . GLY A 1 663 ? 0.645 22.237 3.919 1.00 41.34 663 GLY A CA 1
ATOM 5047 C C . GLY A 1 663 ? -0.449 21.390 4.603 1.00 41.34 663 GLY A C 1
ATOM 5048 O O . GLY A 1 663 ? -0.880 20.400 4.025 1.00 41.34 663 GLY A O 1
ATOM 5049 N N . GLY A 1 664 ? -0.901 21.717 5.821 1.00 51.97 664 GLY A N 1
ATOM 5050 C CA . GLY A 1 664 ? -2.034 21.021 6.448 1.00 51.97 664 GLY A CA 1
ATOM 5051 C C . GLY A 1 664 ? -3.280 21.085 5.562 1.00 51.97 664 GLY A C 1
ATOM 5052 O O . GLY A 1 664 ? -3.536 22.127 4.951 1.00 51.97 664 GLY A O 1
ATOM 5053 N N . MET A 1 665 ? -4.042 19.985 5.482 1.00 65.38 665 MET A N 1
ATOM 5054 C CA . MET A 1 665 ? -5.199 19.889 4.586 1.00 65.38 665 MET A CA 1
ATOM 5055 C C . MET A 1 665 ? -6.172 21.029 4.882 1.00 65.38 665 MET A C 1
ATOM 5057 O O . MET A 1 665 ? -6.744 21.110 5.977 1.00 65.38 665 MET A O 1
ATOM 5061 N N . LYS A 1 666 ? -6.333 21.932 3.910 1.00 72.81 666 LYS A N 1
ATOM 5062 C CA . LYS A 1 666 ? -7.316 23.007 3.990 1.00 72.81 666 LYS A CA 1
ATOM 5063 C C . LYS A 1 666 ? -8.659 22.418 3.626 1.00 72.81 666 LYS A C 1
ATOM 5065 O O . LYS A 1 666 ? -8.928 22.146 2.457 1.00 72.81 666 LYS A O 1
ATOM 5070 N N . VAL A 1 667 ? -9.484 22.238 4.644 1.00 77.56 667 VAL A N 1
ATOM 5071 C CA . VAL A 1 667 ? -10.822 21.685 4.485 1.00 77.56 667 VAL A CA 1
ATOM 5072 C C . VAL A 1 667 ? -11.889 22.719 4.765 1.00 77.56 667 VAL A C 1
ATOM 5074 O O . VAL A 1 667 ? -11.687 23.708 5.483 1.00 77.56 667 VAL A O 1
ATOM 5077 N N . ILE A 1 668 ? -13.063 22.416 4.239 1.00 80.50 668 ILE A N 1
ATOM 5078 C CA . ILE A 1 668 ? -14.297 23.126 4.502 1.00 80.50 668 ILE A CA 1
ATOM 5079 C C . ILE A 1 668 ? -15.309 22.127 5.043 1.00 80.50 668 ILE A C 1
ATOM 5081 O O . ILE A 1 668 ? -15.388 20.999 4.561 1.00 80.50 668 ILE A O 1
ATOM 5085 N N . GLU A 1 669 ? -16.105 22.552 6.019 1.00 83.12 669 GLU A N 1
ATOM 5086 C CA . GLU A 1 669 ? -17.285 21.790 6.417 1.00 83.12 669 GLU A CA 1
ATOM 5087 C C . GLU A 1 669 ? -18.372 21.942 5.351 1.00 83.12 669 GLU A C 1
ATOM 5089 O O . GLU A 1 669 ? -18.770 23.054 5.002 1.00 83.12 669 GLU A O 1
ATOM 5094 N N . GLY A 1 670 ? -18.849 20.808 4.858 1.00 82.88 670 GLY A N 1
ATOM 5095 C CA . GLY A 1 670 ? -19.970 20.684 3.946 1.00 82.88 670 GLY A CA 1
ATOM 5096 C C . GLY A 1 670 ? -20.899 19.556 4.381 1.00 82.88 670 GLY A C 1
ATOM 5097 O O . GLY A 1 670 ? -20.790 19.008 5.481 1.00 82.88 670 GLY A O 1
ATOM 5098 N N . GLN A 1 671 ? -21.826 19.206 3.501 1.00 84.81 671 GLN A N 1
ATOM 5099 C CA . GLN A 1 671 ? -22.781 18.138 3.740 1.00 84.81 671 GLN A CA 1
ATOM 5100 C C . GLN A 1 671 ? -23.061 17.409 2.432 1.00 84.81 671 GLN A C 1
ATOM 5102 O O . GLN A 1 671 ? -23.323 18.047 1.411 1.00 84.81 671 GLN A O 1
ATOM 5107 N N . VAL A 1 672 ? -23.025 16.080 2.470 1.00 90.19 672 VAL A N 1
ATOM 5108 C CA . VAL A 1 672 ? -23.602 15.260 1.403 1.00 90.19 672 VAL A CA 1
ATOM 5109 C C . VAL A 1 672 ? -25.011 14.863 1.812 1.00 90.19 672 VAL A C 1
ATOM 5111 O O . VAL A 1 672 ? -25.280 14.531 2.969 1.00 90.19 672 VAL A O 1
ATOM 5114 N N . ARG A 1 673 ? -25.936 14.935 0.856 1.00 91.31 673 ARG A N 1
ATOM 5115 C CA . ARG A 1 673 ? -27.352 14.656 1.085 1.00 91.31 673 ARG A CA 1
ATOM 5116 C C . ARG A 1 673 ? -27.550 13.224 1.549 1.00 91.31 673 ARG A C 1
ATOM 5118 O O . ARG A 1 673 ? -28.293 13.009 2.495 1.00 91.31 673 ARG A O 1
ATOM 5125 N N . TYR A 1 674 ? -26.870 12.273 0.917 1.00 94.19 674 TYR A N 1
ATOM 5126 C CA . TYR A 1 674 ? -26.742 10.933 1.471 1.00 94.19 674 TYR A CA 1
ATOM 5127 C C . TYR A 1 674 ? -25.431 10.268 1.082 1.00 94.19 674 TYR A C 1
ATOM 5129 O O . TYR A 1 674 ? -24.819 10.625 0.074 1.00 94.19 674 TYR A O 1
ATOM 5137 N N . LEU A 1 675 ? -25.081 9.252 1.866 1.00 96.00 675 LEU A N 1
ATOM 5138 C CA . LEU A 1 675 ? -24.075 8.241 1.574 1.00 96.00 675 LEU A CA 1
ATOM 5139 C C . LEU A 1 675 ? -24.707 6.859 1.792 1.00 96.00 675 LEU A C 1
ATOM 5141 O O . LEU A 1 675 ? -25.363 6.632 2.807 1.00 96.00 675 LEU A O 1
ATOM 5145 N N . HIS A 1 676 ? -24.529 5.945 0.847 1.00 96.25 676 HIS A N 1
ATOM 5146 C CA . HIS A 1 676 ? -24.950 4.553 0.941 1.00 96.25 676 HIS A CA 1
ATOM 5147 C C . HIS A 1 676 ? -23.725 3.655 0.788 1.00 96.25 676 HIS A C 1
ATOM 5149 O O . HIS A 1 676 ? -23.037 3.700 -0.232 1.00 96.25 676 HIS A O 1
ATOM 5155 N N . VAL A 1 677 ? -23.464 2.845 1.810 1.00 95.75 677 VAL A N 1
ATOM 5156 C CA . VAL A 1 677 ? -22.319 1.939 1.882 1.00 95.75 677 VAL A CA 1
ATOM 5157 C C . VAL A 1 677 ? -22.744 0.650 2.581 1.00 95.75 677 VAL A C 1
ATOM 5159 O O . VAL A 1 677 ? -23.388 0.681 3.622 1.00 95.75 677 VAL A O 1
ATOM 5162 N N . SER A 1 678 ? -22.414 -0.497 1.986 1.00 91.69 678 SER A N 1
ATOM 5163 C CA . SER A 1 678 ? -22.619 -1.829 2.578 1.00 91.69 678 SER A CA 1
ATOM 5164 C C . SER A 1 678 ? -24.002 -2.096 3.202 1.00 91.69 678 SER A C 1
ATOM 5166 O O . SER A 1 678 ? -24.092 -2.700 4.263 1.00 91.69 678 SER A O 1
ATOM 5168 N N . GLY A 1 679 ? -25.084 -1.645 2.556 1.00 86.25 679 GLY A N 1
ATOM 5169 C CA . GLY A 1 679 ? -26.459 -1.820 3.050 1.00 86.25 679 GLY A CA 1
ATOM 5170 C C . GLY A 1 679 ? -26.934 -0.752 4.043 1.00 86.25 679 GLY A C 1
ATOM 5171 O O . GLY A 1 679 ? -28.131 -0.674 4.300 1.00 86.25 679 GLY A O 1
ATOM 5172 N N . ALA A 1 680 ? -26.042 0.110 4.540 1.00 93.75 680 ALA A N 1
ATOM 5173 C CA . ALA A 1 680 ? -26.370 1.229 5.416 1.00 93.75 680 ALA A CA 1
ATOM 5174 C C . ALA A 1 680 ? -26.503 2.536 4.628 1.00 93.75 680 ALA A C 1
ATOM 5176 O O . ALA A 1 680 ? -25.616 2.916 3.855 1.00 93.75 680 ALA A O 1
ATOM 5177 N N . ARG A 1 681 ? -27.601 3.263 4.848 1.00 95.00 681 ARG A N 1
ATOM 5178 C CA . ARG A 1 681 ? -27.850 4.564 4.219 1.00 95.00 681 ARG A CA 1
ATOM 5179 C C . ARG A 1 681 ? -27.888 5.661 5.271 1.00 95.00 681 ARG A C 1
ATOM 5181 O O . ARG A 1 681 ? -28.675 5.612 6.211 1.00 95.00 681 ARG A O 1
ATOM 5188 N N . PHE A 1 682 ? -27.074 6.684 5.068 1.00 94.31 682 PHE A N 1
ATOM 5189 C CA . PHE A 1 682 ? -26.984 7.843 5.942 1.00 94.31 682 PHE A CA 1
ATOM 5190 C C . PHE A 1 682 ? -27.464 9.072 5.192 1.00 94.31 682 PHE A C 1
ATOM 5192 O O . PHE A 1 682 ? -27.007 9.342 4.084 1.00 94.31 682 PHE A O 1
ATOM 5199 N N . GLU A 1 683 ? -28.373 9.823 5.798 1.00 94.06 683 GLU A N 1
ATOM 5200 C CA . GLU A 1 683 ? -28.835 11.102 5.269 1.00 94.06 683 GLU A CA 1
ATOM 5201 C C . GLU A 1 683 ? -28.050 12.239 5.926 1.00 94.06 683 GLU A C 1
ATOM 5203 O O . GLU A 1 683 ? -27.656 12.143 7.089 1.00 94.06 683 GLU A O 1
ATOM 5208 N N . ASN A 1 684 ? -27.897 13.356 5.215 1.00 91.12 684 ASN A N 1
ATOM 5209 C CA . ASN A 1 684 ? -27.386 14.608 5.766 1.00 91.12 684 ASN A CA 1
ATOM 5210 C C . ASN A 1 684 ? -25.987 14.464 6.402 1.00 91.12 684 ASN A C 1
ATOM 5212 O O . ASN A 1 684 ? -25.719 15.028 7.466 1.00 91.12 684 ASN A O 1
ATOM 5216 N N . VAL A 1 685 ? -25.086 13.727 5.751 1.00 92.19 685 VAL A N 1
ATOM 5217 C CA . VAL A 1 685 ? -23.777 13.361 6.306 1.00 92.19 685 VAL A CA 1
ATOM 5218 C C . VAL A 1 685 ? -22.834 14.562 6.320 1.00 92.19 685 VAL A C 1
ATOM 5220 O O . VAL A 1 685 ? -22.517 15.147 5.279 1.00 92.19 685 VAL A O 1
ATOM 5223 N N . LEU A 1 686 ? -22.343 14.908 7.512 1.00 89.75 686 LEU A N 1
ATOM 5224 C CA . LEU A 1 686 ? -21.309 15.924 7.693 1.00 89.75 686 LEU A CA 1
ATOM 5225 C C . LEU A 1 686 ? -20.046 15.526 6.923 1.00 89.75 686 LEU A C 1
ATOM 5227 O O . LEU A 1 686 ? -19.487 14.455 7.159 1.00 89.75 686 LEU A O 1
ATOM 5231 N N . SER A 1 687 ? -19.596 16.408 6.035 1.00 90.06 687 SER A N 1
ATOM 5232 C CA . SER A 1 687 ? -18.458 16.162 5.150 1.00 90.06 687 SER A CA 1
ATOM 5233 C C . SER A 1 687 ? -17.352 17.188 5.371 1.00 90.06 687 SER A C 1
ATOM 5235 O O . SER A 1 687 ? -17.642 18.369 5.569 1.00 90.06 687 SER A O 1
ATOM 5237 N N . LEU A 1 688 ? -16.091 16.769 5.295 1.00 88.69 688 LEU A N 1
ATOM 5238 C CA . LEU A 1 688 ? -14.956 17.684 5.143 1.00 88.69 688 LEU A CA 1
ATOM 5239 C C . LEU A 1 688 ? -14.462 17.612 3.707 1.00 88.69 688 LEU A C 1
ATOM 5241 O O . LEU A 1 688 ? -14.131 16.542 3.219 1.00 88.69 688 LEU A O 1
ATOM 5245 N N . ILE A 1 689 ? -14.440 18.747 3.022 1.00 88.31 689 ILE A N 1
ATOM 5246 C CA . ILE A 1 689 ? -14.091 18.809 1.605 1.00 88.31 689 ILE A CA 1
ATOM 5247 C C . ILE A 1 689 ? -12.764 19.548 1.480 1.00 88.31 689 ILE A C 1
ATOM 5249 O O . ILE A 1 689 ? -12.673 20.726 1.841 1.00 88.31 689 ILE A O 1
ATOM 5253 N N . ALA A 1 690 ? -11.730 18.851 1.015 1.00 84.62 690 ALA A N 1
ATOM 5254 C CA . ALA A 1 690 ? -10.415 19.435 0.805 1.00 84.62 690 ALA A CA 1
ATOM 5255 C C . ALA A 1 690 ? -10.405 20.366 -0.417 1.00 84.62 690 ALA A C 1
ATOM 5257 O O . ALA A 1 690 ? -11.024 20.090 -1.446 1.00 84.62 690 ALA A O 1
ATOM 5258 N N . MET A 1 691 ? -9.682 21.481 -0.297 1.00 74.81 691 MET A N 1
ATOM 5259 C CA . MET A 1 691 ? -9.497 22.464 -1.376 1.00 74.81 691 MET A CA 1
ATOM 5260 C C . MET A 1 691 ? -8.113 22.405 -2.032 1.00 74.81 691 MET A C 1
ATOM 5262 O O . MET A 1 691 ? -7.881 23.066 -3.038 1.00 74.81 691 MET A O 1
ATOM 5266 N N . GLY A 1 692 ? -7.170 21.692 -1.424 1.00 69.50 692 GLY A N 1
ATOM 5267 C CA . GLY A 1 692 ? -5.770 21.639 -1.833 1.00 69.50 692 GLY A CA 1
ATOM 5268 C C . GLY A 1 692 ? -4.907 21.106 -0.694 1.00 69.50 692 GLY A C 1
ATOM 5269 O O . GLY A 1 692 ? -5.233 21.314 0.483 1.00 69.50 692 GLY A O 1
ATOM 5270 N N . GLY A 1 693 ? -3.835 20.393 -1.042 1.00 61.34 693 GLY A N 1
ATOM 5271 C CA . GLY A 1 693 ? -3.142 19.519 -0.093 1.00 61.34 693 GLY A CA 1
ATOM 5272 C C . GLY A 1 693 ? -4.063 18.412 0.454 1.00 61.34 693 GLY A C 1
ATOM 5273 O O . GLY A 1 693 ? -5.234 18.323 0.079 1.00 61.34 693 GLY A O 1
ATOM 5274 N N . GLY A 1 694 ? -3.557 17.585 1.369 1.00 60.22 694 GLY A N 1
ATOM 5275 C CA . GLY A 1 694 ? -4.327 16.501 1.986 1.00 60.22 694 GLY A CA 1
ATOM 5276 C C . GLY A 1 694 ? -3.788 15.097 1.751 1.00 60.22 694 GLY A C 1
ATOM 5277 O O . GLY A 1 694 ? -2.714 14.931 1.195 1.00 60.22 694 GLY A O 1
ATOM 5278 N N . PHE A 1 695 ? -4.535 14.108 2.241 1.00 66.44 695 PHE A N 1
ATOM 5279 C CA . PHE A 1 695 ? -4.225 12.685 2.119 1.00 66.44 695 PHE A CA 1
ATOM 5280 C C . PHE A 1 695 ? -4.982 12.121 0.908 1.00 66.44 695 PHE A C 1
ATOM 5282 O O . PHE A 1 695 ? -6.147 11.735 1.020 1.00 66.44 695 PHE A O 1
ATOM 5289 N N . ASP A 1 696 ? -4.354 12.172 -0.266 1.00 78.62 696 ASP A N 1
ATOM 5290 C CA . ASP A 1 696 ? -4.856 11.574 -1.507 1.00 78.62 696 ASP A CA 1
ATOM 5291 C C . ASP A 1 696 ? -4.017 10.333 -1.822 1.00 78.62 696 ASP A C 1
ATOM 5293 O O . ASP A 1 696 ? -3.079 10.380 -2.609 1.00 78.62 696 ASP A O 1
ATOM 5297 N N . LEU A 1 697 ? -4.312 9.236 -1.119 1.00 81.38 697 LEU A N 1
ATOM 5298 C CA . LEU A 1 697 ? -3.498 8.019 -1.159 1.00 81.38 697 LEU A CA 1
ATOM 5299 C C . LEU A 1 697 ? -3.495 7.350 -2.538 1.00 81.38 697 LEU A C 1
ATOM 5301 O O . LEU A 1 697 ? -2.529 6.693 -2.892 1.00 81.38 697 LEU A O 1
ATOM 5305 N N . SER A 1 698 ? -4.568 7.467 -3.314 1.00 88.38 698 SER A N 1
ATOM 5306 C CA . SER A 1 698 ? -4.705 6.708 -4.558 1.00 88.38 698 SER A CA 1
ATOM 5307 C C . SER A 1 698 ? -5.500 7.468 -5.592 1.00 88.38 698 SER A C 1
ATOM 5309 O O . SER A 1 698 ? -6.548 8.033 -5.259 1.00 88.38 698 SER A O 1
ATOM 5311 N N . LEU A 1 699 ? -5.065 7.378 -6.854 1.00 88.88 699 LEU A N 1
ATOM 5312 C CA . LEU A 1 699 ? -5.740 7.968 -8.018 1.00 88.88 699 LEU A CA 1
ATOM 5313 C C . LEU A 1 699 ? -7.144 7.391 -8.279 1.00 88.88 699 LEU A C 1
ATOM 5315 O O . LEU A 1 699 ? -7.942 7.961 -9.032 1.00 88.88 699 LEU A O 1
ATOM 5319 N N . HIS A 1 700 ? -7.477 6.264 -7.653 1.00 91.81 700 HIS A N 1
ATOM 5320 C CA . HIS A 1 700 ? -8.769 5.589 -7.795 1.00 91.81 700 HIS A CA 1
ATOM 5321 C C . HIS A 1 700 ? -9.791 5.959 -6.722 1.00 91.81 700 HIS A C 1
ATOM 5323 O O . HIS A 1 700 ? -10.974 5.654 -6.868 1.00 91.81 700 HIS A O 1
ATOM 5329 N N . THR A 1 701 ? -9.363 6.630 -5.658 1.00 93.06 701 THR A N 1
ATOM 5330 C CA . THR A 1 701 ? -10.211 6.907 -4.491 1.00 93.06 701 THR A CA 1
ATOM 5331 C C . THR A 1 701 ? -10.845 8.289 -4.566 1.00 93.06 701 THR A C 1
ATOM 5333 O O . THR A 1 701 ? -10.382 9.138 -5.327 1.00 93.06 701 THR A O 1
ATOM 5336 N N . ALA A 1 702 ? -11.890 8.521 -3.763 1.00 93.75 702 ALA A N 1
ATOM 5337 C CA . ALA A 1 702 ? -12.562 9.814 -3.598 1.00 93.75 702 ALA A CA 1
ATOM 5338 C C . ALA A 1 702 ? -12.383 10.453 -2.207 1.00 93.75 702 ALA A C 1
ATOM 5340 O O . ALA A 1 702 ? -12.692 11.632 -2.011 1.00 93.75 702 ALA A O 1
ATOM 5341 N N . GLY A 1 703 ? -11.899 9.685 -1.231 1.00 93.75 703 GLY A N 1
ATOM 5342 C CA . GLY A 1 703 ? -11.726 10.152 0.134 1.00 93.75 703 GLY A CA 1
ATOM 5343 C C . GLY A 1 703 ? -11.795 9.018 1.146 1.00 93.75 703 GLY A C 1
ATOM 5344 O O . GLY A 1 703 ? -11.467 7.876 0.829 1.00 93.75 703 GLY A O 1
ATOM 5345 N N . MET A 1 704 ? -12.262 9.328 2.354 1.00 94.56 704 MET A N 1
ATOM 5346 C CA . MET A 1 704 ? -12.372 8.377 3.462 1.00 94.56 704 MET A CA 1
ATOM 5347 C C . MET A 1 704 ? -13.702 8.495 4.214 1.00 94.56 704 MET A C 1
ATOM 5349 O O . MET A 1 704 ? -14.232 9.593 4.393 1.00 94.56 704 MET A O 1
ATOM 5353 N N . ILE A 1 705 ? -14.222 7.360 4.678 1.00 95.69 705 ILE A N 1
ATOM 5354 C CA . ILE A 1 705 ? -15.344 7.245 5.614 1.00 95.69 705 ILE A CA 1
ATOM 5355 C C . ILE A 1 705 ? -14.765 7.116 7.021 1.00 95.69 705 ILE A C 1
ATOM 5357 O O . ILE A 1 705 ? -13.949 6.236 7.284 1.00 95.69 705 ILE A O 1
ATOM 5361 N N . CYS A 1 706 ? -15.200 7.989 7.923 1.00 92.25 706 CYS A N 1
ATOM 5362 C CA . CYS A 1 706 ? -14.567 8.167 9.226 1.00 92.25 706 CYS A CA 1
ATOM 5363 C C . CYS A 1 706 ? -15.277 7.408 10.354 1.00 92.25 706 CYS A C 1
ATOM 5365 O O . CYS A 1 706 ? -16.442 7.003 10.238 1.00 92.25 706 CYS A O 1
ATOM 5367 N N . ALA A 1 707 ? -14.605 7.318 11.505 1.00 89.50 707 ALA A N 1
ATOM 5368 C CA . ALA A 1 707 ? -15.123 6.688 12.718 1.00 89.50 707 ALA A CA 1
ATOM 5369 C C . ALA A 1 707 ? -16.500 7.227 13.144 1.00 89.50 707 ALA A C 1
ATOM 5371 O O . ALA A 1 707 ? -17.348 6.457 13.596 1.00 89.50 707 ALA A O 1
ATOM 5372 N N . ASP A 1 708 ? -16.766 8.527 12.978 1.00 87.06 708 ASP A N 1
ATOM 5373 C CA . ASP A 1 708 ? -18.038 9.155 13.354 1.00 87.06 708 ASP A CA 1
ATOM 5374 C C . ASP A 1 708 ? -19.251 8.601 12.597 1.00 87.06 708 ASP A C 1
ATOM 5376 O O . ASP A 1 708 ? -20.352 8.579 13.149 1.00 87.06 708 ASP A O 1
ATOM 5380 N 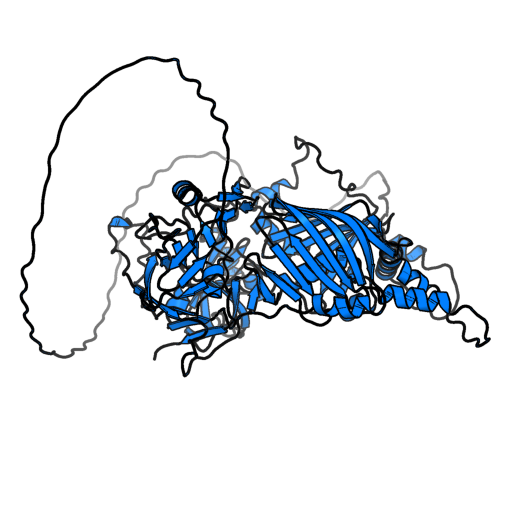N . LEU A 1 709 ? -19.073 8.171 11.344 1.00 91.00 709 LEU A N 1
ATOM 5381 C CA . LEU A 1 709 ? -20.144 7.529 10.583 1.00 91.00 709 LEU A CA 1
ATOM 5382 C C . LEU A 1 709 ? -20.202 6.036 10.892 1.00 91.00 709 LEU A C 1
ATOM 5384 O O . LEU A 1 709 ? -21.281 5.500 11.121 1.00 91.00 709 LEU A O 1
ATOM 5388 N N . MET A 1 710 ? -19.038 5.381 10.956 1.00 91.94 710 MET A N 1
ATOM 5389 C CA . MET A 1 710 ? -18.954 3.946 11.231 1.00 91.94 710 MET A CA 1
ATOM 5390 C C . MET A 1 710 ? -19.568 3.576 12.580 1.00 91.94 710 MET A C 1
ATOM 5392 O O . MET A 1 710 ? -20.331 2.622 12.672 1.00 91.94 710 MET A O 1
ATOM 5396 N N . THR A 1 711 ? -19.320 4.383 13.610 1.00 89.25 711 THR A N 1
ATOM 5397 C CA . THR A 1 711 ? -19.859 4.150 14.957 1.00 89.25 711 THR A CA 1
ATOM 5398 C C . THR A 1 711 ? -21.374 4.325 15.060 1.00 89.25 711 THR A C 1
ATOM 5400 O O . THR A 1 711 ? -21.936 3.977 16.087 1.00 89.25 711 THR A O 1
ATOM 5403 N N . GLN A 1 712 ? -22.077 4.801 14.029 1.00 90.75 712 GLN A N 1
ATOM 5404 C CA . GLN A 1 712 ? -23.548 4.851 14.033 1.00 90.75 712 GLN A CA 1
ATOM 5405 C C . GLN A 1 712 ? -24.195 3.496 13.724 1.00 90.75 712 GLN A C 1
ATOM 5407 O O . GLN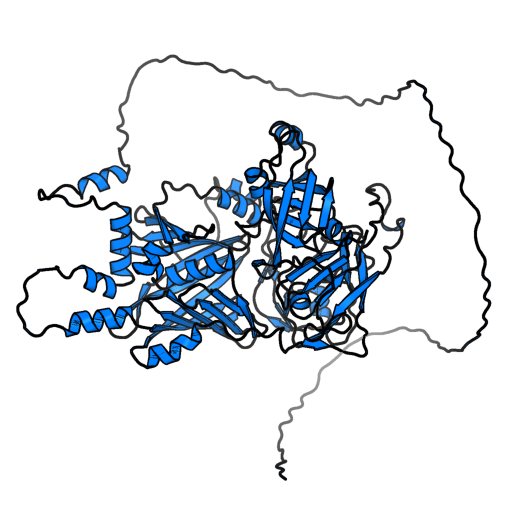 A 1 712 ? -25.405 3.345 13.876 1.00 90.75 712 GLN A O 1
ATOM 5412 N N . CYS A 1 713 ? -23.410 2.519 13.276 1.00 91.94 713 CYS A N 1
ATOM 5413 C CA . CYS A 1 713 ? -23.874 1.183 12.935 1.00 91.94 713 CYS A CA 1
ATOM 5414 C C . CYS A 1 713 ? -23.105 0.136 13.724 1.00 91.94 713 CYS A C 1
ATOM 5416 O O . CYS A 1 713 ? -22.027 0.399 14.260 1.00 91.94 713 CYS A O 1
ATOM 5418 N N . ARG A 1 714 ? -23.638 -1.084 13.727 1.00 93.38 714 ARG A N 1
ATOM 5419 C CA . ARG A 1 714 ? -22.797 -2.246 13.975 1.00 93.38 714 ARG A CA 1
ATOM 5420 C C . ARG A 1 714 ? -21.934 -2.466 12.736 1.00 93.38 714 ARG A C 1
ATOM 5422 O O . ARG A 1 714 ? -22.460 -2.529 11.625 1.00 93.38 714 ARG A O 1
ATOM 5429 N N . VAL A 1 715 ? -20.624 -2.551 12.913 1.00 94.81 715 VAL A N 1
ATOM 5430 C CA . VAL A 1 715 ? -19.661 -2.658 11.811 1.00 94.81 715 VAL A CA 1
ATOM 5431 C C . VAL A 1 715 ? -18.832 -3.914 11.979 1.00 94.81 715 VAL A C 1
ATOM 5433 O O . VAL A 1 715 ? -18.363 -4.190 13.081 1.00 94.81 715 VAL A O 1
ATOM 5436 N N . VAL A 1 716 ? -18.631 -4.657 10.890 1.00 96.62 716 VAL A N 1
ATOM 5437 C CA . VAL A 1 716 ? -17.776 -5.847 10.883 1.00 96.62 716 VAL A CA 1
ATOM 5438 C C . VAL A 1 716 ? -16.682 -5.717 9.831 1.00 96.62 716 VAL A C 1
ATOM 5440 O O . VAL A 1 716 ? -16.968 -5.577 8.641 1.00 96.62 716 VAL A O 1
ATOM 5443 N N . PHE A 1 717 ? -15.431 -5.809 10.281 1.00 97.31 717 PHE A N 1
ATOM 5444 C CA . PHE A 1 717 ? -14.244 -5.907 9.439 1.00 97.31 717 PHE A CA 1
ATOM 5445 C C . PHE A 1 717 ? -13.761 -7.361 9.406 1.00 97.31 717 PHE A C 1
ATOM 5447 O O . PHE A 1 717 ? -13.294 -7.878 10.419 1.00 97.31 717 PHE A O 1
ATOM 5454 N N . ASP A 1 718 ? -13.847 -8.009 8.244 1.00 97.06 718 ASP A N 1
ATOM 5455 C CA . ASP A 1 718 ? -13.335 -9.363 7.994 1.00 97.06 718 ASP A CA 1
ATOM 5456 C C . ASP A 1 718 ? -12.266 -9.288 6.892 1.00 97.06 718 ASP A C 1
ATOM 5458 O O . ASP A 1 718 ? -12.464 -9.710 5.750 1.00 97.06 718 ASP A O 1
ATOM 5462 N N . TYR A 1 719 ? -11.120 -8.685 7.234 1.00 95.38 719 TYR A N 1
ATOM 5463 C CA . TYR A 1 719 ? -9.950 -8.598 6.350 1.00 95.38 719 TYR A CA 1
ATOM 5464 C C . TYR A 1 719 ? -9.424 -9.971 5.914 1.00 95.38 719 TYR A C 1
ATOM 5466 O O . TYR A 1 719 ? -9.026 -10.076 4.753 1.00 95.38 719 TYR A O 1
ATOM 5474 N N . PRO A 1 720 ? -9.436 -11.027 6.761 1.00 93.81 720 PRO A N 1
ATOM 5475 C CA . PRO A 1 720 ? -9.127 -12.389 6.330 1.00 93.81 720 PRO A CA 1
ATOM 5476 C C . PRO A 1 720 ? -9.837 -12.827 5.051 1.00 93.81 720 PRO A C 1
ATOM 5478 O O . PRO A 1 720 ? -9.237 -13.492 4.211 1.00 93.81 720 PRO A O 1
ATOM 5481 N N . ARG A 1 721 ? -11.096 -12.409 4.877 1.00 94.38 721 ARG A N 1
ATOM 5482 C CA . ARG A 1 721 ? -11.901 -12.672 3.676 1.00 94.38 721 ARG A CA 1
ATOM 5483 C C . ARG A 1 721 ? -12.109 -11.436 2.799 1.00 94.38 721 ARG A C 1
ATOM 5485 O O . ARG A 1 721 ? -12.978 -11.465 1.936 1.00 94.38 721 ARG A O 1
ATOM 5492 N N . ARG A 1 722 ? -11.343 -10.362 3.032 1.00 94.50 722 ARG A N 1
ATOM 5493 C CA . ARG A 1 722 ? -11.429 -9.057 2.349 1.00 94.50 722 ARG A CA 1
ATOM 5494 C C . ARG A 1 722 ? -12.874 -8.582 2.191 1.00 94.50 722 ARG A C 1
ATOM 5496 O O . ARG A 1 722 ? -13.284 -8.204 1.102 1.00 94.50 722 ARG A O 1
ATOM 5503 N N . ARG A 1 723 ? -13.659 -8.608 3.268 1.00 95.81 723 ARG A N 1
ATOM 5504 C CA . ARG A 1 723 ? -15.061 -8.174 3.235 1.00 95.81 723 ARG A CA 1
ATOM 5505 C C . ARG A 1 723 ? -15.440 -7.329 4.440 1.00 95.81 723 ARG A C 1
ATOM 5507 O O . ARG A 1 723 ? -14.828 -7.395 5.506 1.00 95.81 723 ARG A O 1
ATOM 5514 N N . PHE A 1 724 ? -16.483 -6.539 4.253 1.00 97.12 724 PHE A N 1
ATOM 5515 C CA . PHE A 1 724 ? -16.979 -5.582 5.227 1.00 97.12 724 PHE A CA 1
ATOM 5516 C C . PHE A 1 724 ? -18.503 -5.539 5.228 1.00 97.12 724 PHE A C 1
ATOM 5518 O O . PHE A 1 724 ? -19.137 -5.791 4.200 1.00 97.12 724 PHE A O 1
ATOM 5525 N N . ALA A 1 725 ? -19.081 -5.216 6.384 1.00 96.25 725 ALA A N 1
ATOM 5526 C CA . ALA A 1 725 ? -20.511 -4.997 6.536 1.00 96.25 725 ALA A CA 1
ATOM 5527 C C . ALA A 1 725 ? -20.806 -3.824 7.480 1.00 96.25 725 ALA A C 1
ATOM 5529 O O . ALA A 1 725 ? -20.194 -3.702 8.544 1.00 96.25 725 ALA A O 1
ATOM 5530 N N . MET A 1 726 ? -21.806 -3.012 7.119 1.00 94.50 726 MET A N 1
ATOM 5531 C CA . MET A 1 726 ? -22.461 -2.067 8.028 1.00 94.50 726 MET A CA 1
ATOM 5532 C C . MET A 1 726 ? -23.905 -2.495 8.229 1.00 94.50 726 MET A C 1
ATOM 5534 O O . MET A 1 726 ? -24.666 -2.621 7.274 1.00 94.50 726 MET A O 1
ATOM 5538 N N . ILE A 1 727 ? -24.283 -2.705 9.481 1.00 92.12 727 ILE A N 1
ATOM 5539 C CA . ILE A 1 727 ? -25.606 -3.182 9.858 1.00 92.12 727 ILE A CA 1
ATOM 5540 C C . ILE A 1 727 ? -26.275 -2.061 10.653 1.00 92.12 727 ILE A C 1
ATOM 5542 O O . ILE A 1 727 ? -25.866 -1.747 11.776 1.00 92.12 727 ILE A O 1
ATOM 5546 N N . GLN A 1 728 ? -27.270 -1.422 10.037 1.00 86.75 728 GLN A N 1
ATOM 5547 C CA . GLN A 1 728 ? -28.155 -0.483 10.720 1.00 86.75 728 GLN A CA 1
ATOM 5548 C C . GLN A 1 728 ? -29.174 -1.285 11.528 1.00 86.75 728 GLN A C 1
ATOM 5550 O O . GLN A 1 728 ? -29.848 -2.157 10.987 1.00 86.75 728 GLN A O 1
ATOM 5555 N N . GLU A 1 729 ? -29.236 -1.017 12.828 1.00 76.75 729 GLU A N 1
ATOM 5556 C CA . GLU A 1 729 ? -30.301 -1.532 13.685 1.00 76.75 729 GLU A CA 1
ATOM 5557 C C . GLU A 1 729 ? -31.528 -0.620 13.517 1.00 76.75 729 GLU A C 1
ATOM 5559 O O . GLU A 1 729 ? -31.372 0.604 13.478 1.00 76.75 729 GLU A O 1
ATOM 5564 N N . ASP A 1 730 ? -32.712 -1.221 13.352 1.00 59.09 730 ASP A N 1
ATOM 5565 C CA . ASP A 1 730 ? -33.994 -0.524 13.135 1.00 59.09 730 ASP A CA 1
ATOM 5566 C C . ASP A 1 730 ? -34.452 0.336 14.330 1.00 59.09 730 ASP A C 1
ATOM 5568 O O . ASP A 1 730 ? -34.291 -0.101 15.498 1.00 59.09 730 ASP A O 1
#

Secondary structure (DSSP, 8-state):
--------------------------------------------------------------------------------------------------------THHHHHHHS-S---S------HHHHHHHHHHHHH-HHHHHHHSS---------S--HHHHHHHHHHT-EEEEEEEEEETTEEEEEEEEEETTT--EEEEEE-SS-EEEEEE-SSS-EEEE-TTS-EEE--HHHHHHHHHHHHHHHSGGGSHHHHHHHEEEEE-SSSPPPHHHHHHHHHHH-HHHHGGGGT--S--------PPP--SSEEEEEEEETT---EEEEEEETTTTEEEEEEEEETTEEEEEEEEEEEEESGGG-EEEEEEEEEEETTS-EEEEEEEEEEEE-THHHHHHHTTTSPPP--SS-TTEEE-TTS-SEEEEEE-TTS-EEE--EETTEEPSSEEEE-TT-SSEEE-HHHHHHTT-EEEEEEEE--SSS-EEEEEEE-SEEEETTEEEES-EEEE---TTT--S-SS-EEEEE-HHHHTTSEEEEPP--PPP----TTS-GGGSPPPPEEEEEEE-TTT----TT---EEPEEETTEEEEEEEEEESSTTPPEEEEEEEEESS--SSSEEE-HHHHHHTT-S-HHHHHHGGGS-EE---TT-S--TT--EEEEEEEEEEEETTEEEEEEEEEEESSSS----TTEEEEEEHHHHTTSEEEEEGGGTEEEEE---

Foldseek 3Di:
DDDDDDDDDDDDDDDDDDDDDDDDDDDDDDDDDDDDDDDDDDDDDDDDDDDDDDDDDDDDDDDDDDDDDDDDDDDDDDDDDDDDDDDDDDDDDDDDDDDDDDDDPVVVQVVVQPDDDDDDDDRQDVVNVLLLLLCCQFQVLVNVVVPDDPDPDDDDDDDPPSVVVSVQLLQWKKKWWDWKQFLNRIWTKIKIAGLNLRWIKIWTDDPQATKIWIALSPPWTWIQGRLRFIDTDDAQRVFCVSVVSCQQFVSCSNCCCVVPWKDKDWDPDPDDDPVVVQLCCQQANPVVVVCVPPPDDDDDPDDDPQPPPDPFWTWMWMGTPPHDKTKIWIAGNVSSHTAKIWIDAQSWIKIKGFADFDQAEPPSSGTGGQKIWMAISLGTIMIDGTDHMYIDGDPRSVVCSVSSDGPDGALFRPQKFFAVVLDQKAKWFQFLQRFIWGWKAFLNHTFQFIATAKLQDLFKAFEPVRLVVVVWDWDGWDWDRAQPDTDTWTKTWTQWMDTRRMIGGGGIYTHFAQPPLTHRAPGDHGMYGYLNVLSQWKKKAAADDDDPSPPDPPDPSVPDDRTDMDMIGIHGLVPDPDDPPWLKDFWDARSSRTKFKKWFFADDPDTDIDIAIATEISSHGDFQWEFEQVLCVVRVNDDPVCVVVQVPPWDFRDDTHDDDRSSGFTWDWDWIQWMGGRNDIDGGTTYIYTNGHDRPRRPRGGGHGYSVNQSNFTKMRSSSRRMITGHHDD

Radius of gyration: 32.79 Å; chains: 1; bounding box: 89×102×112 Å